Protein AF-0000000066310818 (afdb_homodimer)

Sequence (750 aa):
MRWYSYVIPAVILSIIAISGVWWNATLGTRLDQKVQLFLNEHSSILNAVYETTTIVYTEPLHTSVSETITSTSFVTETTTVTPTVTATAQELSTLNPHPENSKIVLLMGSNAQNDPSSPLNPYIRTIIKNRRDYAERHGFKFEFLDLDEYKPSIGDKPAPWAKIPMIKNVIRKYPDAEWVWWLDHDALIMNRDLNLVDHILKHEKLNSLLLRDTEYFSGFGIDSEGFRTPKNQDPDDIHFIIAQDFNGINAGSFLIRNSEVGTWMLDFWNEPLYKEHNGVFVEQQALSHMIYSHPIVHKHVGLVTLRSINAYDSSDPAWGYEDGDLCVHFAGCFVFQTCAQNFEKYGKIITEKQGHDWFDPSEKEYIEQRLFPQPMRWYSYVIPAVILSIIAISGVWWNATLGTRLDQKVQLFLNEHSSILNAVYETTTIVYTEPLHTSVSETITSTSFVTETTTVTPTVTATAQELSTLNPHPENSKIVLLMGSNAQNDPSSPLNPYIRTIIKNRRDYAERHGFKFEFLDLDEYKPSIGDKPAPWAKIPMIKNVIRKYPDAEWVWWLDHDALIMNRDLNLVDHILKHEKLNSLLLRDTEYFSGFGIDSEGFRTPKNQDPDDIHFIIAQDFNGINAGSFLIRNSEVGTWMLDFWNEPLYKEHNGVFVEQQALSHMIYSHPIVHKHVGLVTLRSINAYDSSDPAWGYEDGDLCVHFAGCFVFQTCAQNFEKYGKIITEKQGHDWFDPSEKEYIEQRLFPQP

Nearest PDB structures (foldseek):
  2p6w-assembly1_A  TM=7.470E-01  e=5.408E-10  Paramecium bursaria Chlorella virus 1
  2p72-assembly2_B  TM=7.379E-01  e=2.857E-09  Paramecium bursaria Chlorella virus 1
  2p72-assembly1_A  TM=7.366E-01  e=1.122E-08  Paramecium bursaria Chlorella virus 1
  4fxo-assembly1_C  TM=6.148E-01  e=9.629E+00  Homo sapiens
  2p6w-assembly1_A  TM=7.451E-01  e=4.055E-10  Paramecium bursaria Chlorella virus 1

pLDDT: mean 77.38, std 30.58, range [16.77, 98.94]

Secondary structure (DSSP, 8-state):
-GGGGGGHHHHHHHHHHHHHHHHHHSHHHHHHHHHHHHHHHSTTS---------------------------------------------------S-GGGGGEEEEEEE-GGG-TTSTTGGGHHHHHHHHHHHHHHHT-EEEEEEGGGGHHHHTTS-GGGGHHHHHHHHHHH-TT-SEEEEE-SSEEE--TTS-HIIIIISHHHHHHH---S-BPPPBTTB--TT-B--S---GGG--EEEEEETTEEEEEEEEEESSHHHHHHHHHHT-HHHHHT--TTHHHHHHHHHHHH-HHHHHHEEEE-HHHH-EES-S-TTTB--TT-SEEE-TTHHHHT-HHHHHHHHHHHHHHHH-STTS-TTTHHHHHHHHS---/---TTSSHHHHHHHHHHHHHHHHHHTHHHHHHHHHHHHHHHGGGGG--------------------------------------------------S-GGGGGEEEEEEE-GGG-TTSTTGGGHHHHHHHHHHHHHHHT-EEEEEEGGGGHHHHTTS-GGGGHHHHHHHHHHH-TT--EEEEE-SSEEE--TTS-HIIIIISHHHHHHH---S-BPPPBTTB--TT-B--S---GGG--EEEEEETTEEEEEEEEEESSHHHHHHHHHHT-HHHHHT--TTHHHHHHHHHHHH-HHHHHHEEEE-HHHH-EES-S-TTTB--TT-SEEE-TTHHHHT-HHHHHHHHHHHHHHHH-STTS-HHHHHHHHHHHS---

Organism: Schizosaccharomyces pombe (strain 972 / ATCC 24843) (NCBI:txid284812)

Foldseek 3Di:
DVVPPVVPVVVVVVVVVVVVVVVVQCPVVVVVVVVVVVCVVVVPDDPDDDDDDPPPPPDDDDDDDDDDPPPPPPPDCPPPPPVPPPPPPVPPVVPLVCVVQQLEEEEEEDQLCVPVVDPCNLPQVLLLLLVVLLCVVNVYHYDYDYLVVCCVVQPPFDSVLSVLVRVVVVCVVRVSHFKYKYAYSLKGFQQSPDHLCVLDLDQVNVVVFFDAQAFFAAAPPDDRVPPGAHNDARSVLAFKEFEADNRGTDPNIIMGTSDPLSVVLSVCLNPVVLRVVADPRRSVVSSVCCLRVPVSSRRRYTYGQCQSTEAECDPDPSRHHDPPGGMYGDPCCVVVVCSNVVCLVSVLVRCVVPNQVSGDPVSSVVSCCSNDPDD/DDDPPPPVVVVVVVVVVPVVVVVVPCVVVVVVVVVVVVCVVCVVVPPPPPPPPPPVPPDPPPDDDDDDDDDPPPPDPPVPPPVPPPPPPPPPPVPLVPVVQQLEEEEEEDQLCVPPPDPCNLPQVLLLLLVVLLCVVNVYHYDYDYLVVCCVVQPPFDSVLSVLVRVVVVCVVRVSHFKYKYAYSLKGFQQSPDHLCVLDLDQVNVVVFFDAQAFFAAAPPDDRVPPGAHNDARSVLAFKEWEADNRGTDPNIIMGTSDPLSVVLSVCLNPPVLRVPADPRRSVVSSVCCLRVPVSSRRRYTYGQCQSTEAECDPDPSRHHDPPGGMYGDPCCVVVVCSNVVCLVSVLVSCVVPNQPSGDPVSSVVSCCSNDPDD

Solvent-accessible surface area (backbone atoms only — not comparable to full-atom values): 43150 Å² total; per-residue (Å²): 128,80,80,63,68,74,58,58,67,61,57,55,60,55,54,57,61,56,57,61,57,55,62,70,62,53,54,62,59,60,57,49,54,58,49,50,62,54,51,71,71,67,66,81,76,79,78,79,85,83,83,82,81,83,80,82,80,82,80,83,78,86,77,92,75,77,86,76,80,78,77,72,80,83,71,85,71,83,69,78,74,61,82,63,78,68,71,71,67,73,71,72,71,71,73,59,89,39,66,78,30,54,23,32,34,42,35,34,59,45,48,36,82,78,29,85,82,39,69,46,28,81,45,38,62,25,46,51,39,44,48,43,52,40,19,58,74,55,39,31,38,64,46,82,43,59,43,73,80,37,41,80,77,47,56,92,52,67,71,71,50,42,52,54,63,50,51,53,49,48,44,67,74,39,73,77,30,46,34,37,37,40,41,43,69,60,38,45,75,58,30,72,82,63,50,63,54,74,66,46,66,37,59,70,43,29,54,70,46,47,50,52,62,35,71,50,45,44,24,87,92,45,86,30,83,88,39,54,38,58,76,74,74,56,53,90,57,46,33,32,38,34,22,48,51,86,56,9,66,41,79,53,25,35,36,38,29,65,43,74,69,28,48,54,51,53,48,58,68,62,35,66,68,47,66,72,62,54,55,92,53,41,53,41,46,41,48,52,48,45,39,74,68,21,67,76,50,38,64,22,48,37,40,35,57,22,35,71,60,44,2,25,91,46,90,48,77,74,38,16,59,51,93,78,34,41,24,37,29,48,80,59,18,82,80,67,70,36,44,50,60,50,48,40,56,52,49,40,53,40,31,75,73,72,43,76,79,58,48,29,81,93,36,33,68,64,49,47,46,69,54,52,64,78,132,140,99,66,81,83,74,52,60,70,57,58,64,57,55,61,61,59,58,65,57,58,62,61,66,66,57,49,61,60,54,53,48,48,54,50,45,50,50,48,61,68,54,47,73,70,63,69,67,78,76,74,74,76,71,77,71,75,72,70,76,76,79,79,76,83,77,74,84,76,70,84,72,77,77,73,81,72,76,72,75,75,68,79,75,76,74,75,72,71,71,71,72,71,73,72,59,90,41,65,77,30,54,23,31,33,43,36,35,58,45,49,36,84,79,29,85,82,38,70,46,28,80,46,37,62,25,46,51,39,44,48,43,52,40,19,57,73,55,38,32,38,64,46,83,42,57,43,73,79,38,40,82,80,45,57,91,52,66,70,71,51,42,53,54,62,50,50,53,50,48,43,68,75,38,72,75,30,45,35,38,36,42,41,45,69,57,38,44,73,57,31,71,82,63,49,62,52,76,68,44,66,37,58,71,44,27,53,71,48,47,50,51,61,34,72,50,45,43,24,89,93,46,88,30,85,87,39,53,38,57,78,73,74,57,52,89,56,45,33,31,39,34,23,48,53,86,57,9,69,41,78,52,26,34,36,40,29,64,42,73,68,29,50,54,51,54,46,57,68,60,35,68,68,46,66,72,60,53,54,92,54,41,53,43,47,38,47,50,49,44,39,74,69,22,69,76,50,37,63,24,48,35,40,33,56,21,36,72,59,46,2,26,90,46,90,47,78,74,38,17,60,51,94,78,34,42,25,37,30,48,80,59,18,81,81,69,69,35,45,50,60,50,47,41,56,53,49,39,54,41,32,75,73,72,43,76,79,56,47,27,82,93,35,33,68,65,49,48,47,68,56,54,65,77,132

InterPro domains:
  IPR008630 Glycosyltransferase 34 [PF05637] (101-340)
  IPR008630 Glycosyltransferase 34 [PTHR31306] (2-365)
  IPR029044 Nucleotide-diphospho-sugar transferases [G3DSA:3.90.550.10] (101-220)
  IPR029044 Nucleotide-diphospho-sugar transferases [SSF53448] (119-301)

Radius of gyration: 34.58 Å; Cα contacts (8 Å, |Δi|>4): 995; chains: 2; bounding box: 118×103×95 Å

Structure (mmCIF, N/CA/C/O backbone):
data_AF-0000000066310818-model_v1
#
loop_
_entity.id
_entity.type
_entity.pdbx_description
1 polymer 'Uncharacterized alpha-1,2-galactosyltransferase C1289.13c'
#
loop_
_atom_site.group_PDB
_atom_site.id
_atom_site.type_symbol
_atom_site.label_atom_id
_atom_site.label_alt_id
_atom_site.label_comp_id
_atom_site.label_asym_id
_atom_site.label_entity_id
_atom_site.label_seq_id
_atom_site.pdbx_PDB_ins_code
_atom_site.Cartn_x
_atom_site.Cartn_y
_atom_site.Cartn_z
_atom_site.occupancy
_atom_site.B_iso_or_equiv
_atom_site.auth_seq_id
_atom_site.auth_comp_id
_atom_site.auth_asym_id
_atom_site.auth_atom_id
_atom_site.pdbx_PDB_model_num
ATOM 1 N N . MET A 1 1 ? 29.875 -43.625 26.609 1 20.44 1 MET A N 1
ATOM 2 C CA . MET A 1 1 ? 28.516 -44 26.984 1 20.44 1 MET A CA 1
ATOM 3 C C . MET A 1 1 ? 27.797 -42.844 27.672 1 20.44 1 MET A C 1
ATOM 5 O O . MET A 1 1 ? 26.656 -42.969 28.094 1 20.44 1 MET A O 1
ATOM 9 N N . ARG A 1 2 ? 28.656 -42.031 28.328 1 23.94 2 ARG A N 1
ATOM 10 C CA . ARG A 1 2 ? 28.281 -41.062 29.344 1 23.94 2 ARG A CA 1
ATOM 11 C C . ARG A 1 2 ? 27.438 -39.938 28.75 1 23.94 2 ARG A C 1
ATOM 13 O O . ARG A 1 2 ? 27.188 -38.938 29.406 1 23.94 2 ARG A O 1
ATOM 20 N N . TRP A 1 3 ? 27.344 -39.938 27.344 1 24.09 3 TRP A N 1
ATOM 21 C CA . TRP A 1 3 ? 26.781 -38.844 26.562 1 24.09 3 TRP A CA 1
ATOM 22 C C . TRP A 1 3 ? 25.281 -38.719 26.797 1 24.09 3 TRP A C 1
ATOM 24 O O . TRP A 1 3 ? 24.609 -37.938 26.109 1 24.09 3 TRP A O 1
ATOM 34 N N . TYR A 1 4 ? 24.656 -39.719 27.578 1 27.97 4 TYR A N 1
ATOM 35 C CA . TYR A 1 4 ? 23.219 -39.938 27.641 1 27.97 4 TYR A CA 1
ATOM 36 C C . TYR A 1 4 ? 22.531 -38.812 28.422 1 27.97 4 TYR A C 1
ATOM 38 O O . TYR A 1 4 ? 21.312 -38.656 28.344 1 27.97 4 TYR A O 1
ATOM 46 N N . SER A 1 5 ? 23.234 -38.312 29.484 1 27.72 5 SER A N 1
ATOM 47 C CA . SER A 1 5 ? 22.484 -37.656 30.547 1 27.72 5 SER A CA 1
ATOM 48 C C . SER A 1 5 ? 21.906 -36.344 30.078 1 27.72 5 SER A C 1
ATOM 50 O O . SER A 1 5 ? 21.047 -35.75 30.75 1 27.72 5 SER A O 1
ATOM 52 N N . TYR A 1 6 ? 22.75 -35.562 29.266 1 29.84 6 TYR A N 1
ATOM 53 C CA . TYR A 1 6 ? 22.391 -34.156 29.125 1 29.84 6 TYR A CA 1
ATOM 54 C C . TYR A 1 6 ? 21.188 -34 28.188 1 29.84 6 TYR A C 1
ATOM 56 O O . TYR A 1 6 ? 20.844 -32.875 27.812 1 29.84 6 TYR A O 1
ATOM 64 N N . VAL A 1 7 ? 20.703 -35.188 27.531 1 28.72 7 VAL A N 1
ATOM 65 C CA . VAL A 1 7 ? 19.703 -35.094 26.469 1 28.72 7 VAL A CA 1
ATOM 66 C C . VAL A 1 7 ? 18.344 -34.781 27.094 1 28.72 7 VAL A C 1
ATOM 68 O O . VAL A 1 7 ? 17.438 -34.312 26.406 1 28.72 7 VAL A O 1
ATOM 71 N N . ILE A 1 8 ? 18.172 -35.156 28.391 1 28.53 8 ILE A N 1
ATOM 72 C CA . ILE A 1 8 ? 16.812 -35.188 28.906 1 28.53 8 ILE A CA 1
ATOM 73 C C . ILE A 1 8 ? 16.281 -33.75 29.078 1 28.53 8 ILE A C 1
ATOM 75 O O . ILE A 1 8 ? 15.164 -33.438 28.672 1 28.53 8 ILE A O 1
ATOM 79 N N . PRO A 1 9 ? 17.141 -32.875 29.719 1 30.03 9 PRO A N 1
ATOM 80 C CA . PRO A 1 9 ? 16.484 -31.625 30.078 1 30.03 9 PRO A CA 1
ATOM 81 C C . PRO A 1 9 ? 16.094 -30.797 28.859 1 30.03 9 PRO A C 1
ATOM 83 O O . PRO A 1 9 ? 15.164 -29.984 28.938 1 30.03 9 PRO A O 1
ATOM 86 N N . ALA A 1 10 ? 16.781 -31.062 27.688 1 29.62 10 ALA A N 1
ATOM 87 C CA . ALA A 1 10 ? 16.469 -30.203 26.547 1 29.62 10 ALA A CA 1
ATOM 88 C C . ALA A 1 10 ? 15.078 -30.484 26.016 1 29.62 10 ALA A C 1
ATOM 90 O O . ALA A 1 10 ? 14.469 -29.641 25.359 1 29.62 10 ALA A O 1
ATOM 91 N N . VAL A 1 11 ? 14.594 -31.75 26.109 1 29.22 11 VAL A N 1
ATOM 92 C CA . VAL A 1 11 ? 13.297 -32.094 25.547 1 29.22 11 VAL A CA 1
ATOM 93 C C . VAL A 1 11 ? 12.188 -31.391 26.328 1 29.22 11 VAL A C 1
ATOM 95 O O . VAL A 1 11 ? 11.219 -30.906 25.734 1 29.22 11 VAL A O 1
ATOM 98 N N . ILE A 1 12 ? 12.398 -31.281 27.641 1 29.08 12 ILE A N 1
ATOM 99 C CA . ILE A 1 12 ? 11.273 -30.766 28.422 1 29.08 12 ILE A CA 1
ATOM 100 C C . ILE A 1 12 ? 11.062 -29.297 28.094 1 29.08 12 ILE A C 1
ATOM 102 O O . ILE A 1 12 ? 9.922 -28.844 27.938 1 29.08 12 ILE A O 1
ATOM 106 N N . LEU A 1 13 ? 12.203 -28.609 27.844 1 28.14 13 LEU A N 1
ATOM 107 C CA . LEU A 1 13 ? 11.977 -27.172 27.641 1 28.14 13 LEU A CA 1
ATOM 108 C C . LEU A 1 13 ? 11.227 -26.938 26.328 1 28.14 13 LEU A C 1
ATOM 110 O O . LEU A 1 13 ? 10.523 -25.922 26.203 1 28.14 13 LEU A O 1
ATOM 114 N N . SER A 1 14 ? 11.359 -27.891 25.344 1 27.45 14 SER A N 1
ATOM 115 C CA . SER A 1 14 ? 10.641 -27.688 24.094 1 27.45 14 SER A CA 1
ATOM 116 C C . SER A 1 14 ? 9.133 -27.828 24.297 1 27.45 14 SER A C 1
ATOM 118 O O . SER A 1 14 ? 8.336 -27.266 23.547 1 27.45 14 SER A O 1
ATOM 120 N N . ILE A 1 15 ? 8.711 -28.703 25.156 1 29.97 15 ILE A N 1
ATOM 121 C CA . ILE A 1 15 ? 7.277 -28.953 25.266 1 29.97 15 ILE A CA 1
ATOM 122 C C . ILE A 1 15 ? 6.59 -27.734 25.875 1 29.97 15 ILE A C 1
ATOM 124 O O . ILE A 1 15 ? 5.5 -27.344 25.453 1 29.97 15 ILE A O 1
ATOM 128 N N . ILE A 1 16 ? 7.238 -27.094 26.859 1 29.39 16 ILE A N 1
ATOM 129 C CA . ILE A 1 16 ? 6.547 -26.016 27.547 1 29.39 16 ILE A CA 1
ATOM 130 C C . ILE A 1 16 ? 6.34 -24.844 26.594 1 29.39 16 ILE A C 1
ATOM 132 O O . ILE A 1 16 ? 5.289 -24.188 26.609 1 29.39 16 ILE A O 1
ATOM 136 N N . ALA A 1 17 ? 7.332 -24.594 25.703 1 29.12 17 ALA A N 1
ATOM 137 C CA . ALA A 1 17 ? 7.156 -23.453 24.812 1 29.12 17 ALA A CA 1
ATOM 138 C C . ALA A 1 17 ? 6 -23.672 23.844 1 29.12 17 ALA A C 1
ATOM 140 O O . ALA A 1 17 ? 5.336 -22.719 23.438 1 29.12 17 ALA A O 1
ATOM 141 N N . ILE A 1 18 ? 5.668 -24.891 23.453 1 29.39 18 ILE A N 1
ATOM 142 C CA . ILE A 1 18 ? 4.578 -25.141 22.516 1 29.39 18 ILE A CA 1
ATOM 143 C C . ILE A 1 18 ? 3.24 -24.891 23.203 1 29.39 18 ILE A C 1
ATOM 145 O O . ILE A 1 18 ? 2.318 -24.328 22.594 1 29.39 18 ILE A O 1
ATOM 149 N N . SER A 1 19 ? 3.098 -25.25 24.453 1 30 19 SER A N 1
ATOM 150 C CA . SER A 1 19 ? 1.78 -25.156 25.062 1 30 19 SER A CA 1
ATOM 151 C C . SER A 1 19 ? 1.369 -23.703 25.266 1 30 19 SER A C 1
ATOM 153 O O . SER A 1 19 ? 0.181 -23.375 25.234 1 30 19 SER A O 1
ATOM 155 N N . GLY A 1 20 ? 2.33 -22.875 25.656 1 29.12 20 GLY A N 1
ATOM 156 C CA . GLY A 1 20 ? 1.979 -21.484 25.938 1 29.12 20 GLY A CA 1
ATOM 157 C C . GLY A 1 20 ? 1.448 -20.75 24.719 1 29.12 20 GLY A C 1
ATOM 158 O O . GLY A 1 20 ? 0.577 -19.891 24.844 1 29.12 20 GLY A O 1
ATOM 159 N N . VAL A 1 21 ? 1.981 -21.031 23.547 1 28.72 21 VAL A N 1
ATOM 160 C CA . VAL A 1 21 ? 1.556 -20.312 22.359 1 28.72 21 VAL A CA 1
ATOM 161 C C . VAL A 1 21 ? 0.145 -20.75 21.969 1 28.72 21 VAL A C 1
ATOM 163 O O . VAL A 1 21 ? -0.624 -19.969 21.406 1 28.72 21 VAL A O 1
ATOM 166 N N . TRP A 1 22 ? -0.337 -21.922 22.297 1 29.61 22 TRP A N 1
ATOM 167 C CA . TRP A 1 22 ? -1.68 -22.359 21.922 1 29.61 22 TRP A CA 1
ATOM 168 C C . TRP A 1 22 ? -2.738 -21.531 22.656 1 29.61 22 TRP A C 1
ATOM 170 O O . TRP A 1 22 ? -3.785 -21.219 22.094 1 29.61 22 TRP A O 1
ATOM 180 N N . TRP A 1 23 ? -2.541 -21.25 23.922 1 30.17 23 TRP A N 1
ATOM 181 C CA . TRP A 1 23 ? -3.605 -20.641 24.703 1 30.17 23 TRP A CA 1
ATOM 182 C C . TRP A 1 23 ? -3.902 -19.234 24.219 1 30.17 23 TRP A C 1
ATOM 184 O O . TRP A 1 23 ? -5.066 -18.828 24.141 1 30.17 23 TRP A O 1
ATOM 194 N N . ASN A 1 24 ? -2.887 -18.406 23.922 1 30.84 24 ASN A N 1
ATOM 195 C CA . ASN A 1 24 ? -3.135 -17.016 23.547 1 30.84 24 ASN A CA 1
ATOM 196 C C . ASN A 1 24 ? -3.748 -16.922 22.156 1 30.84 24 ASN A C 1
ATOM 198 O O . ASN A 1 24 ? -4.273 -15.867 21.781 1 30.84 24 ASN A O 1
ATOM 202 N N . ALA A 1 25 ? -3.697 -17.953 21.359 1 30.94 25 ALA A N 1
ATOM 203 C CA . ALA A 1 25 ? -4.188 -17.938 19.984 1 30.94 25 ALA A CA 1
ATOM 204 C C . ALA A 1 25 ? -5.715 -17.953 19.953 1 30.94 25 ALA A C 1
ATOM 206 O O . ALA A 1 25 ? -6.32 -17.406 19.016 1 30.94 25 ALA A O 1
ATOM 207 N N . THR A 1 26 ? -6.355 -18.594 20.922 1 33.41 26 THR A N 1
ATOM 208 C CA . THR A 1 26 ? -7.777 -18.844 20.703 1 33.41 26 THR A CA 1
ATOM 209 C C . THR A 1 26 ? -8.617 -17.719 21.297 1 33.41 26 THR A C 1
ATOM 211 O O . THR A 1 26 ? -9.844 -17.797 21.297 1 33.41 26 THR A O 1
ATOM 214 N N . LEU A 1 27 ? -8.016 -16.781 21.969 1 34.16 27 LEU A N 1
ATOM 215 C CA . LEU A 1 27 ? -8.82 -15.766 22.641 1 34.16 27 LEU A CA 1
ATOM 216 C C . LEU A 1 27 ? -9.594 -14.922 21.625 1 34.16 27 LEU A C 1
ATOM 218 O O . LEU A 1 27 ? -10.766 -14.594 21.844 1 34.16 27 LEU A O 1
ATOM 222 N N . GLY A 1 28 ? -8.984 -14.727 20.516 1 30.83 28 GLY A N 1
ATOM 223 C CA . GLY A 1 28 ? -9.641 -13.867 19.531 1 30.83 28 GLY A CA 1
ATOM 224 C C . GLY A 1 28 ? -10.883 -14.492 18.938 1 30.83 28 GLY A C 1
ATOM 225 O O . GLY A 1 28 ? -11.875 -13.797 18.688 1 30.83 28 GLY A O 1
ATOM 226 N N . THR A 1 29 ? -10.906 -15.758 18.891 1 36.5 29 THR A N 1
ATOM 227 C CA . THR A 1 29 ? -12.055 -16.422 18.297 1 36.5 29 THR A CA 1
ATOM 228 C C . THR A 1 29 ? -13.289 -16.281 19.188 1 36.5 29 THR A C 1
ATOM 230 O O . THR A 1 29 ? -14.406 -16.109 18.688 1 36.5 29 THR A O 1
ATOM 233 N N . ARG A 1 30 ? -13.109 -16.328 20.516 1 36.69 30 ARG A N 1
ATOM 234 C CA . ARG A 1 30 ? -14.242 -16.328 21.422 1 36.69 30 ARG A CA 1
ATOM 235 C C . ARG A 1 30 ? -14.891 -14.945 21.484 1 36.69 30 ARG A C 1
ATOM 237 O O . ARG A 1 30 ? -16.125 -14.828 21.562 1 36.69 30 ARG A O 1
ATOM 244 N N . LEU A 1 31 ? -14.055 -13.938 21.312 1 33.03 31 LEU A N 1
ATOM 245 C CA . LEU A 1 31 ? -14.625 -12.602 21.359 1 33.03 31 LEU A CA 1
ATOM 246 C C . LEU A 1 31 ? -15.391 -12.297 20.062 1 33.03 31 LEU A C 1
ATOM 248 O O . LEU A 1 31 ? -16.469 -11.703 20.109 1 33.03 31 LEU A O 1
ATOM 252 N N . ASP A 1 32 ? -14.969 -12.883 18.984 1 33.69 32 ASP A N 1
ATOM 253 C CA . ASP A 1 32 ? -15.664 -12.688 17.719 1 33.69 32 ASP A CA 1
ATOM 254 C C . ASP A 1 32 ? -17.031 -13.367 17.734 1 33.69 32 ASP A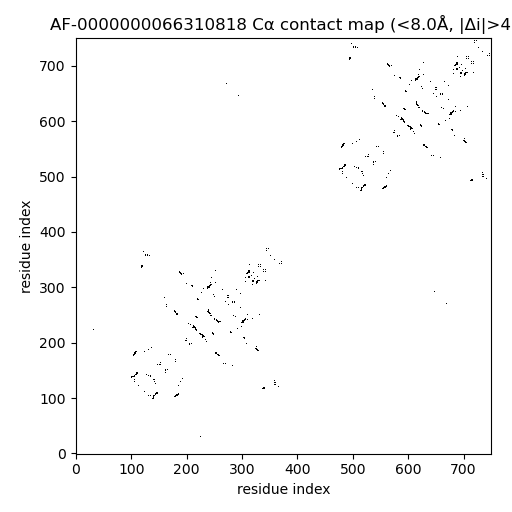 C 1
ATOM 256 O O . ASP A 1 32 ? -18.016 -12.805 17.234 1 33.69 32 ASP A O 1
ATOM 260 N N . GLN A 1 33 ? -17.172 -14.414 18.422 1 37.69 33 GLN A N 1
ATOM 261 C CA . GLN A 1 33 ? -18.469 -15.062 18.453 1 37.69 33 GLN A CA 1
ATOM 262 C C . GLN A 1 33 ? -19.5 -14.195 19.172 1 37.69 33 GLN A C 1
ATOM 264 O O . GLN A 1 33 ? -20.641 -14.102 18.734 1 37.69 33 GLN A O 1
ATOM 269 N N . LYS A 1 34 ? -19.125 -13.406 20.141 1 38.31 34 LYS A N 1
ATOM 270 C CA . LYS A 1 34 ? -20.078 -12.586 20.875 1 38.31 34 LYS A CA 1
ATOM 271 C C . LYS A 1 34 ? -20.5 -11.367 20.062 1 38.31 34 LYS A C 1
ATOM 273 O O . LYS A 1 34 ? -21.672 -11 20.047 1 38.31 34 LYS A O 1
ATOM 278 N N . VAL A 1 35 ? -19.594 -10.867 19.234 1 35.28 35 VAL A N 1
ATOM 279 C CA . VAL A 1 35 ? -19.922 -9.68 18.453 1 35.28 35 VAL A CA 1
ATOM 280 C C . VAL A 1 35 ? -20.812 -10.07 17.266 1 35.28 35 VAL A C 1
ATOM 282 O O . VAL A 1 35 ? -21.797 -9.391 16.984 1 35.28 35 VAL A O 1
ATOM 285 N N . GLN A 1 36 ? -20.594 -11.211 16.719 1 37.09 36 GLN A N 1
ATOM 286 C CA . GLN A 1 36 ? -21.438 -11.656 15.625 1 37.09 36 GLN A CA 1
ATOM 287 C C . GLN A 1 36 ? -22.875 -11.883 16.109 1 37.09 36 GLN A C 1
ATOM 289 O O . GLN A 1 36 ? -23.828 -11.523 15.406 1 37.09 36 GLN A O 1
ATOM 294 N N . LEU A 1 37 ? -22.984 -12.344 17.25 1 38.06 37 LEU A N 1
ATOM 295 C CA . LEU A 1 37 ? -24.328 -12.539 17.766 1 38.06 37 LEU A CA 1
ATOM 296 C C . LEU A 1 37 ? -25.062 -11.203 17.906 1 38.06 37 LEU A C 1
ATOM 298 O O . LEU A 1 37 ? -26.234 -11.102 17.562 1 38.06 37 LEU A O 1
ATOM 302 N N . PHE A 1 38 ? -24.266 -10.141 18.156 1 33.53 38 PHE A N 1
ATOM 303 C CA . PHE A 1 38 ? -24.844 -8.812 18.312 1 33.53 38 PHE A CA 1
ATOM 304 C C . PHE A 1 38 ? -25.203 -8.219 16.953 1 33.53 38 PHE A C 1
ATOM 306 O O . PHE A 1 38 ? -26.297 -7.699 16.766 1 33.53 38 PHE A O 1
ATOM 313 N N . LEU A 1 39 ? -24.344 -8.312 15.922 1 34.44 39 LEU A N 1
ATOM 314 C CA . LEU A 1 39 ? -24.562 -7.684 14.625 1 34.44 39 LEU A CA 1
ATOM 315 C C . LEU A 1 39 ? -25.656 -8.406 13.852 1 34.44 39 LEU A C 1
ATOM 317 O O . LEU A 1 39 ? -26.438 -7.777 13.125 1 34.44 39 LEU A O 1
ATOM 321 N N . ASN A 1 40 ? -25.75 -9.633 13.891 1 33.81 40 ASN A N 1
ATOM 322 C CA . ASN A 1 40 ? -26.859 -10.336 13.234 1 33.81 40 ASN A CA 1
ATOM 323 C C . ASN A 1 40 ? -28.203 -9.773 13.664 1 33.81 40 ASN A C 1
ATOM 325 O O . ASN A 1 40 ? -29.172 -9.828 12.906 1 33.81 40 ASN A O 1
ATOM 329 N N . GLU A 1 41 ? -28.281 -9.25 14.805 1 33.94 41 GLU A N 1
ATOM 330 C CA . GLU A 1 41 ? -29.578 -8.766 15.25 1 33.94 41 GLU A CA 1
ATOM 331 C C . GLU A 1 41 ? -29.938 -7.434 14.602 1 33.94 41 GLU A C 1
ATOM 333 O O . GLU A 1 41 ? -31.109 -7.113 14.414 1 33.94 41 GLU A O 1
ATOM 338 N N . HIS A 1 42 ? -28.922 -6.43 14.266 1 30.62 42 HIS A N 1
ATOM 339 C CA . HIS A 1 42 ? -29.312 -5.086 13.852 1 30.62 42 HIS A CA 1
ATOM 340 C C . HIS A 1 42 ? -29 -4.859 12.375 1 30.62 42 HIS A C 1
ATOM 342 O O . HIS A 1 42 ? -28.781 -3.725 11.945 1 30.62 42 HIS A O 1
ATOM 348 N N . SER A 1 43 ? -29.016 -5.75 11.406 1 26.61 43 SER A N 1
ATOM 349 C CA . SER A 1 43 ? -28.703 -5.762 9.977 1 26.61 43 SER A CA 1
ATOM 350 C C . SER A 1 43 ? -29.672 -4.887 9.188 1 26.61 43 SER A C 1
ATOM 352 O O . SER A 1 43 ? -29.438 -4.594 8.016 1 26.61 43 SER A O 1
ATOM 354 N N . SER A 1 44 ? -30.781 -4.453 9.531 1 26.94 44 SER A N 1
ATOM 355 C CA . SER A 1 44 ? -31.812 -3.877 8.68 1 26.94 44 SER A CA 1
ATOM 356 C C . SER A 1 44 ? -31.422 -2.49 8.188 1 26.94 44 SER A C 1
ATOM 358 O O . SER A 1 44 ? -31.984 -1.995 7.203 1 26.94 44 SER A O 1
ATOM 360 N N . ILE A 1 45 ? -30.656 -1.57 8.75 1 23.61 45 ILE A N 1
ATOM 361 C CA . ILE A 1 45 ? -30.781 -0.143 8.477 1 23.61 45 ILE A CA 1
ATOM 362 C C . ILE A 1 45 ? -29.891 0.241 7.301 1 23.61 45 ILE A C 1
ATOM 364 O O . ILE A 1 45 ? -30.047 1.315 6.715 1 23.61 45 ILE A O 1
ATOM 368 N N . LEU A 1 46 ? -28.797 -0.385 6.816 1 20.56 46 LEU A N 1
ATOM 369 C CA . LEU A 1 46 ? -27.766 0.323 6.078 1 20.56 46 LEU A CA 1
ATOM 370 C C . LEU A 1 46 ? -28.078 0.353 4.586 1 20.56 46 LEU A C 1
ATOM 372 O O . LEU A 1 46 ? -27.188 0.561 3.76 1 20.56 46 LEU A O 1
ATOM 376 N N . ASN A 1 47 ? -29.188 0.402 3.994 1 20.5 47 ASN A N 1
ATOM 377 C CA . ASN A 1 47 ? -29.422 0.32 2.557 1 20.5 47 ASN A CA 1
ATOM 378 C C . ASN A 1 47 ? -29.219 1.671 1.877 1 20.5 47 ASN A C 1
ATOM 380 O O . ASN A 1 47 ? -30.188 2.361 1.553 1 20.5 47 ASN A O 1
ATOM 384 N N . ALA A 1 48 ? -28.312 2.66 2.15 1 19.94 48 ALA A N 1
ATOM 385 C CA . ALA A 1 48 ? -28.406 3.924 1.427 1 19.94 48 ALA A CA 1
ATOM 386 C C . ALA A 1 48 ? -27.891 3.781 0.002 1 19.94 48 ALA A C 1
ATOM 388 O O . ALA A 1 48 ? -26.797 3.238 -0.211 1 19.94 48 ALA A O 1
ATOM 389 N N . VAL A 1 49 ? -28.641 3.879 -1.159 1 20.22 49 VAL A N 1
ATOM 390 C CA . VAL A 1 49 ? -28.578 3.727 -2.609 1 20.22 49 VAL A CA 1
ATOM 391 C C . VAL A 1 49 ? -27.812 4.902 -3.221 1 20.22 49 VAL A C 1
ATOM 393 O O . VAL A 1 49 ? -28.234 6.055 -3.088 1 20.22 49 VAL A O 1
ATOM 396 N N . TYR A 1 50 ? -26.453 4.996 -3.238 1 18.7 50 TYR A N 1
ATOM 397 C CA . TYR A 1 50 ? -25.703 6.086 -3.846 1 18.7 50 TYR A CA 1
ATOM 398 C C . TYR A 1 50 ? -25.828 6.059 -5.363 1 18.7 50 TYR A C 1
ATOM 400 O O . TYR A 1 50 ? -25.703 4.996 -5.98 1 18.7 50 TYR A O 1
ATOM 408 N N . GLU A 1 51 ? -26.547 7.027 -6.07 1 20.44 51 GLU A N 1
ATOM 409 C CA . GLU A 1 51 ? -26.828 7.305 -7.477 1 20.44 51 GLU A CA 1
ATOM 410 C C . GLU A 1 51 ? -25.609 7.887 -8.18 1 20.44 51 GLU A C 1
ATOM 412 O O . GLU A 1 51 ? -25.094 8.93 -7.77 1 20.44 51 GLU A O 1
ATOM 417 N N . THR A 1 52 ? -24.641 7.137 -8.656 1 20.23 52 THR A N 1
ATOM 418 C CA . THR A 1 52 ? -23.406 7.508 -9.352 1 20.23 52 THR A CA 1
ATOM 419 C C . THR A 1 52 ? -23.719 8.078 -10.734 1 20.23 52 THR A C 1
ATOM 421 O O . THR A 1 52 ? -24.344 7.41 -11.562 1 20.23 52 THR A O 1
ATOM 424 N N . THR A 1 53 ? -23.766 9.43 -10.938 1 20.06 53 THR A N 1
ATOM 425 C CA . THR A 1 53 ? -23.984 10.156 -12.188 1 20.06 53 THR A CA 1
ATOM 426 C C . THR A 1 53 ? -22.734 10.156 -13.047 1 20.06 53 THR A C 1
ATOM 428 O O . THR A 1 53 ? -21.656 10.555 -12.586 1 20.06 53 THR A O 1
ATOM 431 N N . THR A 1 54 ? -22.578 9.359 -14.07 1 20.56 54 THR A N 1
ATOM 432 C CA . THR A 1 54 ? -21.547 9.094 -15.086 1 20.56 54 THR A CA 1
ATOM 433 C C . THR A 1 54 ? -21.359 10.305 -15.992 1 20.56 54 THR A C 1
ATOM 435 O O . THR A 1 54 ? -22.281 10.695 -16.719 1 20.56 54 THR A O 1
ATOM 438 N N . ILE A 1 55 ? -20.594 11.367 -15.562 1 19.56 55 ILE A N 1
ATOM 439 C CA . ILE A 1 55 ? -20.438 12.484 -16.484 1 19.56 55 ILE A CA 1
ATOM 440 C C . ILE A 1 55 ? -19.359 12.141 -17.516 1 19.56 55 ILE A C 1
ATOM 442 O O . ILE A 1 55 ? -18.234 11.805 -17.156 1 19.56 55 ILE A O 1
ATOM 446 N N . VAL A 1 56 ? -19.625 11.773 -18.766 1 20.02 56 VAL A N 1
ATOM 447 C CA . VAL A 1 56 ? -18.891 11.352 -19.953 1 20.02 56 VAL A CA 1
ATOM 448 C C . VAL A 1 56 ? -18.219 12.555 -20.594 1 20.02 56 VAL A C 1
ATOM 450 O O . VAL A 1 56 ? -18.875 13.492 -21.047 1 20.02 56 VAL A O 1
ATOM 453 N N . TYR A 1 57 ? -17.109 13.141 -20.031 1 18.7 57 TYR A N 1
ATOM 454 C CA . TYR A 1 57 ? -16.516 14.289 -20.703 1 18.7 57 TYR A CA 1
ATOM 455 C C . TYR A 1 57 ? -15.758 13.852 -21.953 1 18.7 57 TYR A C 1
ATOM 457 O O . TYR A 1 57 ? -14.992 12.891 -21.922 1 18.7 57 TYR A O 1
ATOM 465 N N . THR A 1 58 ? -16.141 14.172 -23.172 1 19.41 58 THR A N 1
ATOM 466 C CA . THR A 1 58 ? -15.75 13.891 -24.531 1 19.41 58 THR A CA 1
ATOM 467 C C . THR A 1 58 ? -14.539 14.727 -24.938 1 19.41 58 THR A C 1
ATOM 469 O O . THR A 1 58 ? -14.641 15.945 -25.078 1 19.41 58 THR A O 1
ATOM 472 N N . GLU A 1 59 ? -13.391 14.672 -24.25 1 19.69 59 GLU A N 1
ATOM 473 C CA . GLU A 1 59 ? -12.359 15.602 -24.688 1 19.69 59 GLU A CA 1
ATOM 474 C C . GLU A 1 59 ? -11.875 15.273 -26.094 1 19.69 59 GLU A C 1
ATOM 476 O O . GLU A 1 59 ? -11.727 14.109 -26.453 1 19.69 59 GLU A O 1
ATOM 481 N N . PRO A 1 60 ? -11.711 16.312 -27 1 19.3 60 PRO A N 1
ATOM 482 C CA . PRO A 1 60 ? -11.398 16.312 -28.438 1 19.3 60 PRO A CA 1
ATOM 483 C C . PRO A 1 60 ? -9.938 15.977 -28.719 1 19.3 60 PRO A C 1
ATOM 485 O O . PRO A 1 60 ? -9.078 16.156 -27.859 1 19.3 60 PRO A O 1
ATOM 488 N N . LEU A 1 61 ? -9.555 15.336 -29.875 1 18.27 61 LEU A N 1
ATOM 489 C CA . LEU A 1 61 ? -8.531 14.539 -30.547 1 18.27 61 LEU A CA 1
ATOM 490 C C . LEU A 1 61 ? -7.375 15.422 -31.016 1 18.27 61 LEU A C 1
ATOM 492 O O . LEU A 1 61 ? -6.422 14.93 -31.625 1 18.27 61 LEU A O 1
ATOM 496 N N . HIS A 1 62 ? -6.891 16.453 -30.25 1 18.84 62 HIS A N 1
ATOM 497 C CA . HIS A 1 62 ? -6.07 17.281 -31.125 1 18.84 62 HIS A CA 1
ATOM 498 C C . HIS A 1 62 ? -4.809 16.547 -31.562 1 18.84 62 HIS A C 1
ATOM 500 O O . HIS A 1 62 ? -4.266 15.734 -30.797 1 18.84 62 HIS A O 1
ATOM 506 N N . THR A 1 63 ? -4.293 16.719 -32.906 1 17.27 63 THR A N 1
ATOM 507 C CA . THR A 1 63 ? -3.592 16.078 -34 1 17.27 63 THR A CA 1
ATOM 508 C C . THR A 1 63 ? -2.08 16.188 -33.812 1 17.27 63 THR A C 1
ATOM 510 O O . THR A 1 63 ? -1.353 15.219 -34 1 17.27 63 THR A O 1
ATOM 513 N N . SER A 1 64 ? -1.349 17.359 -33.469 1 18.38 64 SER A N 1
ATOM 514 C CA . SER A 1 64 ? -0.412 17.781 -34.5 1 18.38 64 SER A CA 1
ATOM 515 C C . SER A 1 64 ? 0.969 17.172 -34.281 1 18.38 64 SER A C 1
ATOM 517 O O . SER A 1 64 ? 1.554 17.328 -33.219 1 18.38 64 SER A O 1
ATOM 519 N N . VAL A 1 65 ? 1.453 16.109 -35.031 1 18.56 65 VAL A N 1
ATOM 520 C CA . VAL A 1 65 ? 2.529 15.133 -34.938 1 18.56 65 VAL A CA 1
ATOM 521 C C . VAL A 1 65 ? 3.869 15.805 -35.219 1 18.56 65 VAL A C 1
ATOM 523 O O . VAL A 1 65 ? 4.867 15.523 -34.531 1 18.56 65 VAL A O 1
ATOM 526 N N . SER A 1 66 ? 4.152 16.875 -35.969 1 17.19 66 SER A N 1
ATOM 527 C CA . SER A 1 66 ? 4.977 16.438 -37.094 1 17.19 66 SER A CA 1
ATOM 528 C C . SER A 1 66 ? 6.457 16.422 -36.719 1 17.19 66 SER A C 1
ATOM 530 O O . SER A 1 66 ? 7.227 15.609 -37.25 1 17.19 66 SER A O 1
ATOM 532 N N . GLU A 1 67 ? 7.082 17.328 -35.812 1 19.83 67 GLU A N 1
ATOM 533 C CA . GLU A 1 67 ? 8.273 17.938 -36.375 1 19.83 67 GLU A CA 1
ATOM 534 C C . GLU A 1 67 ? 9.484 17 -36.25 1 19.83 67 GLU A C 1
ATOM 536 O O . GLU A 1 67 ? 9.664 16.359 -35.219 1 19.83 67 GLU A O 1
ATOM 541 N N . THR A 1 68 ? 10.133 16.531 -37.375 1 19.61 68 THR A N 1
ATOM 542 C CA . THR A 1 68 ? 11.141 15.648 -37.938 1 19.61 68 THR A CA 1
ATOM 543 C C . THR A 1 68 ? 12.539 16.047 -37.469 1 19.61 68 THR A C 1
ATOM 545 O O . THR A 1 68 ? 13.031 17.125 -37.844 1 19.61 68 THR A O 1
ATOM 548 N N . ILE A 1 69 ? 12.805 16.031 -36.188 1 19.28 69 ILE A N 1
ATOM 549 C CA . ILE A 1 69 ? 14.102 16.578 -35.812 1 19.28 69 ILE A CA 1
ATOM 550 C C . ILE A 1 69 ? 15.219 15.727 -36.406 1 19.28 69 ILE A C 1
ATOM 552 O O . ILE A 1 69 ? 15.297 14.523 -36.125 1 19.28 69 ILE A O 1
ATOM 556 N N . THR A 1 70 ? 15.781 16 -37.594 1 18.67 70 THR A N 1
ATOM 557 C CA . THR A 1 70 ? 16.734 15.438 -38.531 1 18.67 70 THR A CA 1
ATOM 558 C C . THR A 1 70 ? 18.141 15.383 -37.938 1 18.67 70 THR A C 1
ATOM 560 O O . THR A 1 70 ? 18.766 16.422 -37.75 1 18.67 70 THR A O 1
ATOM 563 N N . SER A 1 71 ? 18.328 14.711 -36.781 1 18.62 71 SER A N 1
ATOM 564 C CA . SER A 1 71 ? 19.672 14.75 -36.219 1 18.62 71 SER A CA 1
ATOM 565 C C . SER A 1 71 ? 20.672 14.109 -37.188 1 18.62 71 SER A C 1
ATOM 567 O O . SER A 1 71 ? 20.406 13.062 -37.75 1 18.62 71 SER A O 1
ATOM 569 N N . THR A 1 72 ? 21.562 14.805 -37.719 1 19.36 72 THR A N 1
ATOM 570 C CA . THR A 1 72 ? 22.516 14.758 -38.812 1 19.36 72 THR A CA 1
ATOM 571 C C . THR A 1 72 ? 23.719 13.875 -38.438 1 19.36 72 THR A C 1
ATOM 573 O O . THR A 1 72 ? 24.719 13.859 -39.156 1 19.36 72 THR A O 1
ATOM 576 N N . SER A 1 73 ? 23.641 12.914 -37.438 1 20.05 73 SER A N 1
ATOM 577 C CA . SER A 1 73 ? 24.984 12.43 -37.156 1 20.05 73 SER A CA 1
ATOM 578 C C . SER A 1 73 ? 25.578 11.68 -38.344 1 20.05 73 SER A C 1
ATOM 580 O O . SER A 1 73 ? 24.859 11.008 -39.062 1 20.05 73 SER A O 1
ATOM 582 N N . PHE A 1 74 ? 26.797 12 -38.781 1 19.61 74 PHE A N 1
ATOM 583 C CA . PHE A 1 74 ? 27.625 11.758 -39.969 1 19.61 74 PHE A CA 1
ATOM 584 C C . PHE A 1 74 ? 28.188 10.336 -39.938 1 19.61 74 PHE A C 1
ATOM 586 O O . PHE A 1 74 ? 29.078 10.016 -39.156 1 19.61 74 PHE A O 1
ATOM 593 N N . VAL A 1 75 ? 27.438 9.32 -39.75 1 20.06 75 VAL A N 1
ATOM 594 C CA . VAL A 1 75 ? 27.938 7.953 -39.719 1 20.06 75 VAL A CA 1
ATOM 595 C C . VAL A 1 75 ? 28.547 7.598 -41.094 1 20.06 75 VAL A C 1
ATOM 597 O O . VAL A 1 75 ? 27.938 7.836 -42.125 1 20.06 75 VAL A O 1
ATOM 600 N N . THR A 1 76 ? 29.859 7.523 -41.125 1 21.3 76 THR A N 1
ATOM 601 C CA . THR A 1 76 ? 30.641 7.102 -42.312 1 21.3 76 THR A CA 1
ATOM 602 C C . THR A 1 76 ? 30.172 5.734 -42.781 1 21.3 76 THR A C 1
ATOM 604 O O . THR A 1 76 ? 30.109 4.781 -42.031 1 21.3 76 THR A O 1
ATOM 607 N N . GLU A 1 77 ? 29.547 5.664 -44.031 1 21.95 77 GLU A N 1
ATOM 608 C CA . GLU A 1 77 ? 28.719 4.695 -44.75 1 21.95 77 GLU A CA 1
ATOM 609 C C . GLU A 1 77 ? 29.562 3.586 -45.344 1 21.95 77 GLU A C 1
ATOM 611 O O . GLU A 1 77 ? 30.25 3.801 -46.344 1 21.95 77 GLU A O 1
ATOM 616 N N . THR A 1 78 ? 30.688 3.049 -44.781 1 23.52 78 THR A N 1
ATOM 617 C CA . THR A 1 78 ? 31.266 2.135 -45.75 1 23.52 78 THR A CA 1
ATOM 618 C C . THR A 1 78 ? 30.234 1.123 -46.25 1 23.52 78 THR A C 1
ATOM 620 O O . THR A 1 78 ? 29.656 0.394 -45.438 1 23.52 78 THR A O 1
ATOM 623 N N . THR A 1 79 ? 29.781 1.324 -47.531 1 22.61 79 THR A N 1
ATOM 624 C CA . THR A 1 79 ? 28.641 0.752 -48.25 1 22.61 79 THR A CA 1
ATOM 625 C C . THR A 1 79 ? 28.953 -0.668 -48.688 1 22.61 79 THR A C 1
ATOM 627 O O . THR A 1 79 ? 29.703 -0.864 -49.656 1 22.61 79 THR A O 1
ATOM 630 N N . THR A 1 80 ? 29.891 -1.436 -48.188 1 23.83 80 THR A N 1
ATOM 631 C CA . THR A 1 80 ? 30.062 -2.637 -49 1 23.83 80 THR A CA 1
ATOM 632 C C . THR A 1 80 ? 28.719 -3.293 -49.281 1 23.83 80 THR A C 1
ATOM 634 O O . THR A 1 80 ? 27.984 -3.645 -48.344 1 23.83 80 THR A O 1
ATOM 637 N N . VAL A 1 81 ? 28.281 -2.98 -50.5 1 25.16 81 VAL A N 1
ATOM 638 C CA . VAL A 1 81 ? 27.016 -3.393 -51.094 1 25.16 81 VAL A CA 1
ATOM 639 C C . VAL A 1 81 ? 27 -4.91 -51.25 1 25.16 81 VAL A C 1
ATOM 641 O O . VAL A 1 81 ? 27.734 -5.449 -52.094 1 25.16 81 VAL A O 1
ATOM 644 N N . THR A 1 82 ? 27.516 -5.664 -50.344 1 24.67 82 THR A N 1
ATOM 645 C CA . THR A 1 82 ? 27.422 -7.066 -50.719 1 24.67 82 THR A CA 1
ATOM 646 C C . THR A 1 82 ? 26 -7.406 -51.188 1 24.67 82 THR A C 1
ATOM 648 O O . THR A 1 82 ? 25.031 -6.992 -50.531 1 24.67 82 THR A O 1
ATOM 651 N N . PRO A 1 83 ? 25.906 -7.75 -52.5 1 25.91 83 PRO A N 1
ATOM 652 C CA . PRO A 1 83 ? 24.562 -7.98 -53.031 1 25.91 83 PRO A CA 1
ATOM 653 C C . PRO A 1 83 ? 23.734 -8.922 -52.156 1 25.91 83 PRO A C 1
ATOM 655 O O . PRO A 1 83 ? 24.141 -10.07 -51.906 1 25.91 83 PRO A O 1
ATOM 658 N N . THR A 1 84 ? 23.672 -8.469 -50.906 1 24.31 84 THR A N 1
ATOM 659 C CA . THR A 1 84 ? 23.016 -9.414 -50 1 24.31 84 THR A CA 1
ATOM 660 C C . THR A 1 84 ? 21.688 -9.867 -50.594 1 24.31 84 THR A C 1
ATOM 662 O O . THR A 1 84 ? 20.797 -9.039 -50.844 1 24.31 84 THR A O 1
ATOM 665 N N . VAL A 1 85 ? 21.766 -10.898 -51.469 1 26.92 85 VAL A N 1
ATOM 666 C CA . VAL A 1 85 ? 20.531 -11.555 -51.875 1 26.92 85 VAL A CA 1
ATOM 667 C C . VAL A 1 85 ? 19.547 -11.602 -50.719 1 26.92 85 VAL A C 1
ATOM 669 O O . VAL A 1 85 ? 19.828 -12.195 -49.688 1 26.92 85 VAL A O 1
ATOM 672 N N . THR A 1 86 ? 18.984 -10.5 -50.469 1 25.44 86 THR A N 1
ATOM 673 C CA . THR A 1 86 ? 17.938 -10.297 -49.469 1 25.44 86 THR A CA 1
ATOM 674 C C . THR A 1 86 ? 16.859 -11.367 -49.594 1 25.44 86 THR A C 1
ATOM 676 O O . THR A 1 86 ? 16.109 -11.383 -50.594 1 25.44 86 THR A O 1
ATOM 679 N N . ALA A 1 87 ? 17.281 -12.656 -49.562 1 26.53 87 ALA A N 1
ATOM 680 C CA . ALA A 1 87 ? 16.156 -13.578 -49.531 1 26.53 87 ALA A CA 1
ATOM 681 C C . ALA A 1 87 ? 15.023 -13.039 -48.656 1 26.53 87 ALA A C 1
ATOM 683 O O . ALA A 1 87 ? 15.219 -12.773 -47.469 1 26.53 87 ALA A O 1
ATOM 684 N N . THR A 1 88 ? 14.289 -12.141 -49.125 1 25.66 88 THR A N 1
ATOM 685 C CA . THR A 1 88 ? 13.023 -11.695 -48.531 1 25.66 88 THR A CA 1
ATOM 686 C C . THR A 1 88 ? 12.258 -12.867 -47.938 1 25.66 88 THR A C 1
ATOM 688 O O . THR A 1 88 ? 11.711 -13.695 -48.688 1 25.66 88 THR A O 1
ATOM 691 N N . ALA A 1 89 ? 12.875 -13.688 -47.156 1 25.39 89 ALA A N 1
ATOM 692 C CA . ALA A 1 89 ? 11.953 -14.656 -46.594 1 25.39 89 ALA A CA 1
ATOM 693 C C . ALA A 1 89 ? 10.633 -14 -46.219 1 25.39 89 ALA A C 1
ATOM 695 O O . ALA A 1 89 ? 10.617 -12.953 -45.562 1 25.39 89 ALA A O 1
ATOM 696 N N . GLN A 1 90 ? 9.734 -13.984 -47.031 1 25.17 90 GLN A N 1
ATOM 697 C CA . GLN A 1 90 ? 8.359 -13.68 -46.656 1 25.17 90 GLN A CA 1
ATOM 698 C C . GLN A 1 90 ? 8.062 -14.07 -45.219 1 25.17 90 GLN A C 1
ATOM 700 O O . GLN A 1 90 ? 8.156 -15.25 -44.875 1 25.17 90 GLN A O 1
ATOM 705 N N . GLU A 1 91 ? 8.617 -13.398 -44.219 1 29.31 91 GLU A N 1
ATOM 706 C CA . GLU A 1 91 ? 8.141 -13.555 -42.844 1 29.31 91 GLU A CA 1
ATOM 707 C C . GLU A 1 91 ? 6.691 -14.031 -42.812 1 29.31 91 GLU A C 1
ATOM 709 O O . GLU A 1 91 ? 5.793 -13.32 -43.281 1 29.31 91 GLU A O 1
ATOM 714 N N . LEU A 1 92 ? 6.508 -15.219 -43.188 1 28.03 92 LEU A N 1
ATOM 715 C CA . LEU A 1 92 ? 5.172 -15.758 -42.938 1 28.03 92 LEU A CA 1
ATOM 716 C C . LEU A 1 92 ? 4.582 -15.203 -41.656 1 28.03 92 LEU A C 1
ATOM 718 O O . LEU A 1 92 ? 5.113 -15.445 -40.562 1 28.03 92 LEU A O 1
ATOM 722 N N . SER A 1 93 ? 4.277 -13.914 -41.594 1 34 93 SER A N 1
ATOM 723 C CA . SER A 1 93 ? 3.352 -13.391 -40.594 1 34 93 SER A CA 1
ATOM 724 C C . SER A 1 93 ? 2.404 -14.477 -40.094 1 34 93 SER A C 1
ATOM 726 O O . SER A 1 93 ? 1.459 -14.852 -40.781 1 34 93 SER A O 1
ATOM 728 N N . THR A 1 94 ? 2.854 -15.57 -39.719 1 35.72 94 THR A N 1
ATOM 729 C CA . THR A 1 94 ? 1.873 -16.5 -39.188 1 35.72 94 THR A CA 1
ATOM 730 C C . THR A 1 94 ? 0.886 -15.781 -38.281 1 35.72 94 THR A C 1
ATOM 732 O O . THR A 1 94 ? 1.29 -15.094 -37.312 1 35.72 94 THR A O 1
ATOM 735 N N . LEU A 1 95 ? -0.182 -15.211 -38.656 1 40.44 95 LEU A N 1
ATOM 736 C CA . LEU A 1 95 ? -1.354 -14.547 -38.094 1 40.44 95 LEU A CA 1
ATOM 737 C C . LEU A 1 95 ? -1.712 -15.133 -36.719 1 40.44 95 LEU A C 1
ATOM 739 O O . LEU A 1 95 ? -2.094 -16.297 -36.625 1 40.44 95 LEU A O 1
ATOM 743 N N . ASN A 1 96 ? -0.912 -14.773 -35.781 1 46.53 96 ASN A N 1
ATOM 744 C CA . ASN A 1 96 ? -1.463 -15.102 -34.469 1 46.53 96 ASN A CA 1
ATOM 745 C C . ASN A 1 96 ? -2.961 -14.82 -34.406 1 46.53 96 ASN A C 1
ATOM 747 O O . ASN A 1 96 ? -3.391 -13.672 -34.562 1 46.53 96 ASN A O 1
ATOM 751 N N . PRO A 1 97 ? -3.756 -15.703 -34.656 1 51.22 97 PRO A N 1
ATOM 752 C CA . PRO A 1 97 ? -5.207 -15.508 -34.688 1 51.22 97 PRO A CA 1
ATOM 753 C C . PRO A 1 97 ? -5.715 -14.727 -33.469 1 51.22 97 PRO A C 1
ATOM 755 O O . PRO A 1 97 ? -6.84 -14.219 -33.5 1 51.22 97 PRO A O 1
ATOM 758 N N . HIS A 1 98 ? -4.953 -14.625 -32.406 1 64.12 98 HIS A N 1
ATOM 759 C CA . HIS A 1 98 ? -5.434 -13.875 -31.25 1 64.12 98 HIS A CA 1
ATOM 760 C C . HIS A 1 98 ? -4.398 -12.859 -30.781 1 64.12 98 HIS A C 1
ATOM 762 O O . HIS A 1 98 ? -3.816 -13.008 -29.703 1 64.12 98 HIS A O 1
ATOM 768 N N . PRO A 1 99 ? -4.07 -11.883 -31.594 1 66.81 99 PRO A N 1
ATOM 769 C CA . PRO A 1 99 ? -3.049 -10.898 -31.203 1 66.81 99 PRO A CA 1
ATOM 770 C C . PRO A 1 99 ? -3.275 -10.32 -29.812 1 66.81 99 PRO A C 1
ATOM 772 O O . PRO A 1 99 ? -2.314 -9.961 -29.125 1 66.81 99 PRO A O 1
ATOM 775 N N . GLU A 1 100 ? -4.531 -10.305 -29.438 1 70.38 100 GLU A N 1
ATOM 776 C CA . GLU A 1 100 ? -4.848 -9.766 -28.109 1 70.38 100 GLU A CA 1
ATOM 777 C C . GLU A 1 100 ? -4.301 -10.672 -27 1 70.38 100 GLU A C 1
ATOM 779 O O . GLU A 1 100 ? -4.039 -10.203 -25.891 1 70.38 100 GLU A O 1
ATOM 784 N N . ASN A 1 101 ? -4.016 -11.883 -27.422 1 83.75 101 ASN A N 1
ATOM 785 C CA . ASN A 1 101 ? -3.555 -12.859 -26.438 1 83.75 101 ASN A CA 1
ATOM 786 C C . ASN A 1 101 ? -2.07 -12.68 -26.125 1 83.75 101 ASN A C 1
ATOM 788 O O . ASN A 1 101 ? -1.575 -13.203 -25.125 1 83.75 101 ASN A O 1
ATOM 792 N N . SER A 1 102 ? -1.444 -11.852 -26.953 1 85 102 SER A N 1
ATOM 793 C CA . SER A 1 102 ? -0.01 -11.648 -26.766 1 85 102 SER A CA 1
ATOM 794 C C . SER A 1 102 ? 0.279 -10.82 -25.516 1 85 102 SER A C 1
ATOM 796 O O . SER A 1 102 ? 1.424 -10.742 -25.062 1 85 102 SER A O 1
ATOM 798 N N . LYS A 1 103 ? -0.785 -10.383 -24.922 1 95.06 103 LYS A N 1
ATOM 799 C CA . LYS A 1 103 ? -0.617 -9.516 -23.766 1 95.06 103 LYS A CA 1
ATOM 800 C C . LYS A 1 103 ? -0.764 -10.297 -22.469 1 95.06 103 LYS A C 1
ATOM 802 O O . LYS A 1 103 ? -0.82 -9.711 -21.375 1 95.06 103 LYS A O 1
ATOM 807 N N . ILE A 1 104 ? -0.822 -11.648 -22.609 1 98.12 104 ILE A N 1
ATOM 808 C CA . ILE A 1 104 ? -0.896 -12.523 -21.438 1 98.12 104 ILE A CA 1
ATOM 809 C C . ILE A 1 104 ? 0.437 -13.25 -21.25 1 98.12 104 ILE A C 1
ATOM 811 O O . ILE A 1 104 ? 0.978 -13.82 -22.203 1 98.12 104 ILE A O 1
ATOM 815 N N . VAL A 1 105 ? 0.995 -13.195 -20.062 1 98.69 105 VAL A N 1
ATOM 816 C CA . VAL A 1 105 ? 2.207 -13.945 -19.75 1 98.69 105 VAL A CA 1
ATOM 817 C C . VAL A 1 105 ? 1.894 -15.016 -18.703 1 98.69 105 VAL A C 1
ATOM 819 O O . VAL A 1 105 ? 1.446 -14.703 -17.594 1 98.69 105 VAL A O 1
ATOM 822 N N . LEU A 1 106 ? 2.029 -16.281 -19.109 1 98.81 106 LEU A N 1
ATOM 823 C CA . LEU A 1 106 ? 2.012 -17.391 -18.172 1 98.81 106 LEU A CA 1
ATOM 824 C C . LEU A 1 106 ? 3.369 -17.547 -17.484 1 98.81 106 LEU A C 1
ATOM 826 O O . LEU A 1 106 ? 4.398 -17.641 -18.172 1 98.81 106 LEU A O 1
ATOM 830 N N . LEU A 1 107 ? 3.355 -17.5 -16.109 1 98.94 107 LEU A N 1
ATOM 831 C CA . LEU A 1 107 ? 4.602 -17.5 -15.344 1 98.94 107 LEU A CA 1
ATOM 832 C C . LEU A 1 107 ? 4.637 -18.656 -14.352 1 98.94 107 LEU A C 1
ATOM 834 O O . LEU A 1 107 ? 3.641 -18.938 -13.688 1 98.94 107 LEU A O 1
ATOM 838 N N . MET A 1 108 ? 5.777 -19.344 -14.336 1 98.75 108 MET A N 1
ATOM 839 C CA . MET A 1 108 ? 6.051 -20.391 -13.359 1 98.75 108 MET A CA 1
ATOM 840 C C . MET A 1 108 ? 7.457 -20.25 -12.789 1 98.75 108 MET A C 1
ATOM 842 O O . MET A 1 108 ? 8.406 -19.953 -13.523 1 98.75 108 MET A O 1
ATOM 846 N N . GLY A 1 109 ? 7.57 -20.297 -11.477 1 98.56 109 GLY A N 1
ATOM 847 C CA . GLY A 1 109 ? 8.859 -20.391 -10.812 1 98.56 109 GLY A CA 1
ATOM 848 C C . GLY A 1 109 ? 9.102 -21.734 -10.148 1 98.56 109 GLY A C 1
ATOM 849 O O . GLY A 1 109 ? 8.18 -22.328 -9.562 1 98.56 109 GLY A O 1
ATOM 850 N N . SER A 1 110 ? 10.344 -22.328 -10.391 1 98.19 110 SER A N 1
ATOM 851 C CA . SER A 1 110 ? 10.68 -23.594 -9.766 1 98.19 110 SER A CA 1
ATOM 852 C C . SER A 1 110 ? 12.188 -23.812 -9.727 1 98.19 110 SER A C 1
ATOM 854 O O . SER A 1 110 ? 12.93 -23.188 -10.484 1 98.19 110 SER A O 1
ATOM 856 N N . ASN A 1 111 ? 12.617 -24.562 -8.766 1 97.56 111 ASN A N 1
ATOM 857 C CA . ASN A 1 111 ? 13.992 -25.062 -8.812 1 97.56 111 ASN A CA 1
ATOM 858 C C . ASN A 1 111 ? 14.047 -26.578 -8.82 1 97.56 111 ASN A C 1
ATOM 860 O O . ASN A 1 111 ? 15.086 -27.172 -8.531 1 97.56 111 ASN A O 1
ATOM 864 N N . ALA A 1 112 ? 12.93 -27.234 -9.148 1 97.56 112 ALA A N 1
ATOM 865 C CA . ALA A 1 112 ? 12.844 -28.688 -9.117 1 97.56 112 ALA A CA 1
ATOM 866 C C . ALA A 1 112 ? 13.789 -29.312 -10.133 1 97.56 112 ALA A C 1
ATOM 868 O O . ALA A 1 112 ? 14.258 -30.438 -9.945 1 97.56 112 ALA A O 1
ATOM 869 N N . GLN A 1 113 ? 14.07 -28.625 -11.219 1 96 113 GLN A N 1
ATOM 870 C CA . GLN A 1 113 ? 14.961 -29.156 -12.242 1 96 113 GLN A CA 1
ATOM 871 C C . GLN A 1 113 ? 16.375 -29.328 -11.703 1 96 113 GLN A C 1
ATOM 873 O O . GLN A 1 113 ? 17.141 -30.156 -12.203 1 96 113 GLN A O 1
ATOM 878 N N . ASN A 1 114 ? 16.688 -28.547 -10.633 1 96.5 114 ASN A N 1
ATOM 879 C CA . ASN A 1 114 ? 18.031 -28.562 -10.062 1 96.5 114 ASN A CA 1
ATOM 880 C C . ASN A 1 114 ? 18.094 -29.391 -8.789 1 96.5 114 ASN A C 1
ATOM 882 O O . ASN A 1 114 ? 19.172 -29.547 -8.195 1 96.5 114 ASN A O 1
ATOM 886 N N . ASP A 1 115 ? 16.953 -29.953 -8.367 1 96.12 115 ASP A N 1
ATOM 887 C CA . ASP A 1 115 ? 16.875 -30.656 -7.098 1 96.12 115 ASP A CA 1
ATOM 888 C C . ASP A 1 115 ? 16.422 -32.125 -7.305 1 96.12 115 ASP A C 1
ATOM 890 O O . ASP A 1 115 ? 15.227 -32.406 -7.254 1 96.12 115 ASP A O 1
ATOM 894 N N . PRO A 1 116 ? 17.391 -33 -7.344 1 95.56 116 PRO A N 1
ATOM 895 C CA . PRO A 1 116 ? 17.031 -34.406 -7.59 1 95.56 116 PRO A CA 1
ATOM 896 C C . PRO A 1 116 ? 16.156 -35 -6.488 1 95.56 116 PRO A C 1
ATOM 898 O O . PRO A 1 116 ? 15.5 -36 -6.699 1 95.56 116 PRO A O 1
ATOM 901 N N . SER A 1 117 ? 16.156 -34.375 -5.352 1 95.44 117 SER A N 1
ATOM 902 C CA . SER A 1 117 ? 15.367 -34.906 -4.238 1 95.44 117 SER A CA 1
ATOM 903 C C . SER A 1 117 ? 13.914 -34.438 -4.324 1 95.44 117 SER A C 1
ATOM 905 O O . SER A 1 117 ? 13.047 -34.969 -3.625 1 95.44 117 SER A O 1
ATOM 907 N N . SER A 1 118 ? 13.656 -33.469 -5.188 1 96.94 118 SER A N 1
ATOM 908 C CA . SER A 1 118 ? 12.281 -33 -5.344 1 96.94 118 SER A CA 1
ATOM 909 C C . SER A 1 118 ? 11.406 -34.094 -5.969 1 96.94 118 SER A C 1
ATOM 911 O O . SER A 1 118 ? 11.773 -34.688 -6.977 1 96.94 118 SER A O 1
ATOM 913 N N . PRO A 1 119 ? 10.234 -34.281 -5.379 1 97.69 119 PRO A N 1
ATOM 914 C CA . PRO A 1 119 ? 9.32 -35.25 -5.969 1 97.69 119 PRO A CA 1
ATOM 915 C C . PRO A 1 119 ? 8.844 -34.875 -7.363 1 97.69 119 PRO A C 1
ATOM 917 O O . PRO A 1 119 ? 8.281 -35.688 -8.086 1 97.69 119 PRO A O 1
ATOM 920 N N . LEU A 1 120 ? 9.102 -33.625 -7.77 1 98.06 120 LEU A N 1
ATOM 921 C CA . LEU A 1 120 ? 8.664 -33.156 -9.086 1 98.06 120 LEU A CA 1
ATOM 922 C C . LEU A 1 120 ? 9.82 -33.188 -10.086 1 98.06 120 LEU A C 1
ATOM 924 O O . LEU A 1 120 ? 9.617 -32.969 -11.281 1 98.06 120 LEU A O 1
ATOM 928 N N . ASN A 1 121 ? 10.992 -33.562 -9.586 1 98.25 121 ASN A N 1
ATOM 929 C CA . ASN A 1 121 ? 12.18 -33.531 -10.43 1 98.25 121 ASN A CA 1
ATOM 930 C C . ASN A 1 121 ? 12 -34.375 -11.672 1 98.25 121 ASN A C 1
ATOM 932 O O . ASN A 1 121 ? 12.281 -33.938 -12.789 1 98.25 121 ASN A O 1
ATOM 936 N N . PRO A 1 122 ? 11.406 -35.594 -11.531 1 98.12 122 PRO A N 1
ATOM 937 C CA . PRO A 1 122 ? 11.289 -36.438 -12.719 1 98.12 122 PRO A CA 1
ATOM 938 C C . PRO A 1 122 ? 10.227 -35.938 -13.695 1 98.12 122 PRO A C 1
ATOM 940 O O . PRO A 1 122 ? 10.094 -36.5 -14.797 1 98.12 122 PRO A O 1
ATOM 943 N N . TYR A 1 123 ? 9.461 -34.906 -13.32 1 98.56 123 TYR A N 1
ATOM 944 C CA . TYR A 1 123 ? 8.297 -34.5 -14.102 1 98.56 123 TYR A CA 1
ATOM 945 C C . TYR A 1 123 ? 8.414 -33.031 -14.539 1 98.56 123 TYR A C 1
ATOM 947 O O . TYR A 1 123 ? 7.59 -32.531 -15.312 1 98.56 123 TYR A O 1
ATOM 955 N N . ILE A 1 124 ? 9.414 -32.25 -14.062 1 98.69 124 ILE A N 1
ATOM 956 C CA . ILE A 1 124 ? 9.422 -30.797 -14.078 1 98.69 124 ILE A CA 1
ATOM 957 C C . ILE A 1 124 ? 9.547 -30.297 -15.516 1 98.69 124 ILE A C 1
ATOM 959 O O . ILE A 1 124 ? 8.945 -29.297 -15.883 1 98.69 124 ILE A O 1
ATOM 963 N N . ARG A 1 125 ? 10.305 -30.969 -16.375 1 98.62 125 ARG A N 1
ATOM 964 C CA . ARG A 1 125 ? 10.445 -30.547 -17.766 1 98.62 125 ARG A CA 1
ATOM 965 C C . ARG A 1 125 ? 9.141 -30.734 -18.531 1 98.62 125 ARG A C 1
ATOM 967 O O . ARG A 1 125 ? 8.812 -29.938 -19.406 1 98.62 125 ARG A O 1
ATOM 974 N N . THR A 1 126 ? 8.469 -31.781 -18.234 1 98.75 126 THR A N 1
ATOM 975 C CA . THR A 1 126 ? 7.16 -32.031 -18.844 1 98.75 126 THR A CA 1
ATOM 976 C C . THR A 1 126 ? 6.145 -31 -18.359 1 98.75 126 THR A C 1
ATOM 978 O O . THR A 1 126 ? 5.309 -30.531 -19.125 1 98.75 126 THR A O 1
ATOM 981 N N . ILE A 1 127 ? 6.215 -30.594 -17.062 1 98.81 127 ILE A N 1
ATOM 982 C CA . ILE A 1 127 ? 5.344 -29.562 -16.516 1 98.81 127 ILE A CA 1
ATOM 983 C C . ILE A 1 127 ? 5.613 -28.234 -17.219 1 98.81 127 ILE A C 1
ATOM 985 O O . ILE A 1 127 ? 4.676 -27.516 -17.562 1 98.81 127 ILE A O 1
ATOM 989 N N . ILE A 1 128 ? 6.855 -27.922 -17.438 1 98.75 128 ILE A N 1
ATOM 990 C CA . ILE A 1 128 ? 7.242 -26.734 -18.188 1 98.75 128 ILE A CA 1
ATOM 991 C C . ILE A 1 128 ? 6.672 -26.797 -19.594 1 98.75 128 ILE A C 1
ATOM 993 O O . ILE A 1 128 ? 6.082 -25.828 -20.078 1 98.75 128 ILE A O 1
ATOM 997 N N . LYS A 1 129 ? 6.797 -27.953 -20.266 1 98.69 129 LYS A N 1
ATOM 998 C CA . LYS A 1 129 ? 6.293 -28.125 -21.625 1 98.69 129 LYS A CA 1
ATOM 999 C C . LYS A 1 129 ? 4.77 -28 -21.656 1 98.69 129 LYS A C 1
ATOM 1001 O O . LYS A 1 129 ? 4.211 -27.469 -22.625 1 98.69 129 LYS A O 1
ATOM 1006 N N . ASN A 1 130 ? 4.102 -28.562 -20.641 1 98.62 130 ASN A N 1
ATOM 1007 C CA . ASN A 1 130 ? 2.656 -28.422 -20.484 1 98.62 130 ASN A CA 1
ATOM 1008 C C . ASN A 1 130 ? 2.221 -26.953 -20.609 1 98.62 130 ASN A C 1
ATOM 1010 O O . ASN A 1 130 ? 1.277 -26.641 -21.328 1 98.62 130 ASN A O 1
ATOM 1014 N N . ARG A 1 131 ? 2.92 -26.031 -20.016 1 98.5 131 ARG A N 1
ATOM 1015 C CA . ARG A 1 131 ? 2.613 -24.609 -20 1 98.5 131 ARG A CA 1
ATOM 1016 C C . ARG A 1 131 ? 3.064 -23.938 -21.297 1 98.5 131 ARG A C 1
ATOM 1018 O O . ARG A 1 131 ? 2.357 -23.094 -21.844 1 98.5 131 ARG A O 1
ATOM 1025 N N . ARG A 1 132 ? 4.242 -24.328 -21.719 1 98.31 132 ARG A N 1
ATOM 1026 C CA . ARG A 1 132 ? 4.762 -23.766 -22.953 1 98.31 132 ARG A CA 1
ATOM 1027 C C . ARG A 1 132 ? 3.83 -24.062 -24.125 1 98.31 132 ARG A C 1
ATOM 1029 O O . ARG A 1 132 ? 3.488 -23.156 -24.906 1 98.31 132 ARG A O 1
ATOM 1036 N N . ASP A 1 133 ? 3.426 -25.281 -24.234 1 97.75 133 ASP A N 1
ATOM 1037 C CA . ASP A 1 133 ? 2.535 -25.703 -25.312 1 97.75 133 ASP A CA 1
ATOM 1038 C C . ASP A 1 133 ? 1.207 -24.953 -25.25 1 97.75 133 ASP A C 1
ATOM 1040 O O . ASP A 1 133 ? 0.672 -24.516 -26.266 1 97.75 133 ASP A O 1
ATOM 1044 N N . TYR A 1 134 ? 0.682 -24.828 -24.047 1 97.88 134 TYR A N 1
ATOM 1045 C CA . TYR A 1 134 ? -0.576 -24.125 -23.844 1 97.88 134 TYR A CA 1
ATOM 1046 C C . TYR A 1 134 ? -0.449 -22.672 -24.281 1 97.88 134 TYR A C 1
ATOM 1048 O O . TYR A 1 134 ? -1.317 -22.141 -24.984 1 97.88 134 TYR A O 1
ATOM 1056 N N . ALA A 1 135 ? 0.618 -22.031 -23.844 1 98.12 135 ALA A N 1
ATOM 1057 C CA . ALA A 1 135 ? 0.857 -20.641 -24.203 1 98.12 135 ALA A CA 1
ATOM 1058 C C . ALA A 1 135 ? 0.985 -20.484 -25.719 1 98.12 135 ALA A C 1
ATOM 1060 O O . ALA A 1 135 ? 0.378 -19.578 -26.297 1 98.12 135 ALA A O 1
ATOM 1061 N N . GLU A 1 136 ? 1.717 -21.359 -26.359 1 96.62 136 GLU A N 1
ATOM 1062 C CA . GLU A 1 136 ? 1.901 -21.312 -27.812 1 96.62 136 GLU A CA 1
ATOM 1063 C C . GLU A 1 136 ? 0.58 -21.516 -28.547 1 96.62 136 GLU A C 1
ATOM 1065 O O . GLU A 1 136 ? 0.279 -20.812 -29.5 1 96.62 136 GLU A O 1
ATOM 1070 N N . ARG A 1 137 ? -0.16 -22.391 -28.047 1 95.75 137 ARG A N 1
ATOM 1071 C CA . ARG A 1 137 ? -1.44 -22.734 -28.672 1 95.75 137 ARG A CA 1
ATOM 1072 C C . ARG A 1 137 ? -2.369 -21.531 -28.688 1 95.75 137 ARG A C 1
ATOM 1074 O O . ARG A 1 137 ? -3.125 -21.328 -29.656 1 95.75 137 ARG A O 1
ATOM 1081 N N . HIS A 1 138 ? -2.32 -20.719 -27.703 1 97.19 138 HIS A N 1
ATOM 1082 C CA . HIS A 1 138 ? -3.293 -19.641 -27.562 1 97.19 138 HIS A CA 1
ATOM 1083 C C . HIS A 1 138 ? -2.652 -18.281 -27.828 1 97.19 138 HIS A C 1
ATOM 1085 O O . HIS A 1 138 ? -3.311 -17.25 -27.703 1 97.19 138 HIS A O 1
ATOM 1091 N N . GLY A 1 139 ? -1.326 -18.297 -28.109 1 96.31 139 GLY A N 1
ATOM 1092 C CA . GLY A 1 139 ? -0.651 -17.047 -28.438 1 96.31 139 GLY A CA 1
ATOM 1093 C C . GLY A 1 139 ? -0.214 -16.266 -27.219 1 96.31 139 GLY A C 1
ATOM 1094 O O . GLY A 1 139 ? -0.086 -15.031 -27.281 1 96.31 139 GLY A O 1
ATOM 1095 N N . PHE A 1 140 ? -0.11 -16.906 -26.047 1 97.81 140 PHE A N 1
ATOM 1096 C CA . PHE A 1 140 ? 0.429 -16.281 -24.828 1 97.81 140 PHE A CA 1
ATOM 1097 C C . PHE A 1 140 ? 1.951 -16.344 -24.828 1 97.81 140 PHE A C 1
ATOM 1099 O O . PHE A 1 140 ? 2.555 -17.031 -25.656 1 97.81 140 PHE A O 1
ATOM 1106 N N . LYS A 1 141 ? 2.547 -15.523 -23.969 1 97.62 141 LYS A N 1
ATOM 1107 C CA . LYS A 1 141 ? 3.949 -15.719 -23.609 1 97.62 141 LYS A CA 1
ATOM 1108 C C . LYS A 1 141 ? 4.082 -16.641 -22.406 1 97.62 141 LYS A C 1
ATOM 1110 O O . LYS A 1 141 ? 3.225 -16.656 -21.516 1 97.62 141 LYS A O 1
ATOM 1115 N N . PHE A 1 142 ? 5.098 -17.453 -22.484 1 98.44 142 PHE A N 1
ATOM 1116 C CA . PHE A 1 142 ? 5.414 -18.281 -21.328 1 98.44 142 PHE A CA 1
ATOM 1117 C C . PHE A 1 142 ? 6.809 -17.969 -20.812 1 98.44 142 PHE A C 1
ATOM 1119 O O . PHE A 1 142 ? 7.758 -17.844 -21.578 1 98.44 142 PHE A O 1
ATOM 1126 N N . GLU A 1 143 ? 6.891 -17.734 -19.422 1 98.5 143 GLU A N 1
ATOM 1127 C CA . GLU A 1 143 ? 8.164 -17.531 -18.75 1 98.5 143 GLU A CA 1
ATOM 1128 C C . GLU A 1 143 ? 8.367 -18.531 -17.625 1 98.5 143 GLU A C 1
ATOM 1130 O O . GLU A 1 143 ? 7.496 -18.703 -16.766 1 98.5 143 GLU A O 1
ATOM 1135 N N . PHE A 1 144 ? 9.398 -19.312 -17.797 1 98.62 144 PHE A N 1
ATOM 1136 C CA . PHE A 1 144 ? 9.898 -20.125 -16.688 1 98.62 144 PHE A CA 1
ATOM 1137 C C . PHE A 1 144 ? 11.094 -19.438 -16.031 1 98.62 144 PHE A C 1
ATOM 1139 O O . PHE A 1 144 ? 12.055 -19.078 -16.703 1 98.62 144 PHE A O 1
ATOM 1146 N N . LEU A 1 145 ? 10.992 -19.234 -14.688 1 98.62 145 LEU A N 1
ATOM 1147 C CA . LEU A 1 145 ? 12.094 -18.625 -13.945 1 98.62 145 LEU A CA 1
ATOM 1148 C C . LEU A 1 145 ? 12.625 -19.578 -12.875 1 98.62 145 LEU A C 1
ATOM 1150 O O . LEU A 1 145 ? 11.844 -20.203 -12.156 1 98.62 145 LEU A O 1
ATOM 1154 N N . ASP A 1 146 ? 13.961 -19.688 -12.836 1 98.31 146 ASP A N 1
ATOM 1155 C CA . ASP A 1 146 ? 14.648 -20.531 -11.867 1 98.31 146 ASP A CA 1
ATOM 1156 C C . ASP A 1 146 ? 14.648 -19.891 -10.484 1 98.31 146 ASP A C 1
ATOM 1158 O O . ASP A 1 146 ? 15.258 -18.844 -10.273 1 98.31 146 ASP A O 1
ATOM 1162 N N . LEU A 1 147 ? 14.039 -20.562 -9.547 1 97.69 147 LEU A N 1
ATOM 1163 C CA . LEU A 1 147 ? 13.906 -20.047 -8.18 1 97.69 147 LEU A CA 1
ATOM 1164 C C . LEU A 1 147 ? 15.273 -19.797 -7.562 1 97.69 147 LEU A C 1
ATOM 1166 O O . LEU A 1 147 ? 15.438 -18.875 -6.762 1 97.69 147 LEU A O 1
ATOM 1170 N N . ASP A 1 148 ? 16.281 -20.578 -7.902 1 96.88 148 ASP A N 1
ATOM 1171 C CA . ASP A 1 148 ? 17.609 -20.438 -7.328 1 96.88 148 ASP A CA 1
ATOM 1172 C C . ASP A 1 148 ? 18.203 -19.078 -7.652 1 96.88 148 ASP A C 1
ATOM 1174 O O . ASP A 1 148 ? 18.984 -18.531 -6.871 1 96.88 148 ASP A O 1
ATOM 1178 N N . GLU A 1 149 ? 17.844 -18.531 -8.734 1 97.44 149 GLU A N 1
ATOM 1179 C CA . GLU A 1 149 ? 18.344 -17.219 -9.141 1 97.44 149 GLU A CA 1
ATOM 1180 C C . GLU A 1 149 ? 17.734 -16.109 -8.305 1 97.44 149 GLU A C 1
ATOM 1182 O O . GLU A 1 149 ? 18.219 -14.977 -8.312 1 97.44 149 GLU A O 1
ATOM 1187 N N . TYR A 1 150 ? 16.688 -16.406 -7.551 1 97.5 150 TYR A N 1
ATOM 1188 C CA . TYR A 1 150 ? 15.977 -15.383 -6.805 1 97.5 150 TYR A CA 1
ATOM 1189 C C . TYR A 1 150 ? 16.219 -15.523 -5.309 1 97.5 150 TYR A C 1
ATOM 1191 O O . TYR A 1 150 ? 15.711 -14.734 -4.512 1 97.5 150 TYR A O 1
ATOM 1199 N N . LYS A 1 151 ? 17 -16.469 -4.883 1 93.81 151 LYS A N 1
ATOM 1200 C CA . LYS A 1 151 ? 17.328 -16.688 -3.475 1 93.81 151 LYS A CA 1
ATOM 1201 C C . LYS A 1 151 ? 17.969 -15.453 -2.857 1 93.81 151 LYS A C 1
ATOM 1203 O O . LYS A 1 151 ? 17.625 -15.062 -1.739 1 93.81 151 LYS A O 1
ATOM 1208 N N . PRO A 1 152 ? 18.875 -14.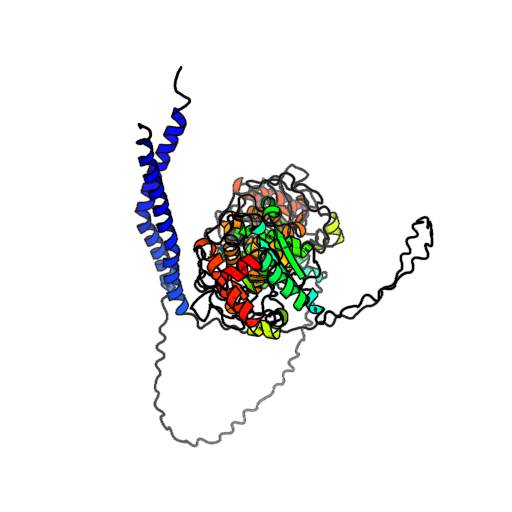742 -3.598 1 94.12 152 PRO A N 1
ATOM 1209 C CA . PRO A 1 152 ? 19.422 -13.516 -3.018 1 94.12 152 PRO A CA 1
ATOM 1210 C C . PRO A 1 152 ? 18.375 -12.453 -2.758 1 94.12 152 PRO A C 1
ATOM 1212 O O . PRO A 1 152 ? 18.5 -11.664 -1.815 1 94.12 152 PRO A O 1
ATOM 1215 N N . SER A 1 153 ? 17.281 -12.453 -3.512 1 92.62 153 SER A N 1
ATOM 1216 C CA . SER A 1 153 ? 16.25 -11.43 -3.402 1 92.62 153 SER A CA 1
ATOM 1217 C C . SER A 1 153 ? 15.336 -11.688 -2.211 1 92.62 153 SER A C 1
ATOM 1219 O O . SER A 1 153 ? 14.719 -10.766 -1.683 1 92.62 153 SER A O 1
ATOM 1221 N N . ILE A 1 154 ? 15.227 -12.93 -1.763 1 93.38 154 ILE A N 1
ATOM 1222 C CA . ILE A 1 154 ? 14.289 -13.211 -0.684 1 93.38 154 ILE A CA 1
ATOM 1223 C C . ILE A 1 154 ? 15.055 -13.492 0.607 1 93.38 154 ILE A C 1
ATOM 1225 O O . ILE A 1 154 ? 14.461 -13.531 1.689 1 93.38 154 ILE A O 1
ATOM 1229 N N . GLY A 1 155 ? 16.391 -13.664 0.497 1 92.06 155 GLY A N 1
ATOM 1230 C CA . GLY A 1 155 ? 17.188 -13.93 1.682 1 92.06 155 GLY A CA 1
ATOM 1231 C C . GLY A 1 155 ? 16.844 -15.242 2.357 1 92.06 155 GLY A C 1
ATOM 1232 O O . GLY A 1 155 ? 16.812 -16.281 1.706 1 92.06 155 GLY A O 1
ATOM 1233 N N . ASP A 1 156 ? 16.547 -15.141 3.689 1 92.31 156 ASP A N 1
ATOM 1234 C CA . ASP A 1 156 ? 16.281 -16.344 4.477 1 92.31 156 ASP A CA 1
ATOM 1235 C C . ASP A 1 156 ? 14.789 -16.641 4.527 1 92.31 156 ASP A C 1
ATOM 1237 O O . ASP A 1 156 ? 14.359 -17.547 5.258 1 92.31 156 ASP A O 1
ATOM 1241 N N . LYS A 1 157 ? 14.055 -15.875 3.77 1 94.56 157 LYS A N 1
ATOM 1242 C CA . LYS A 1 157 ? 12.609 -16.078 3.783 1 94.56 157 LYS A CA 1
ATOM 1243 C C . LYS A 1 157 ? 12.219 -17.297 2.969 1 94.56 157 LYS A C 1
ATOM 1245 O O . LYS A 1 157 ? 12.977 -17.734 2.096 1 94.56 157 LYS A O 1
ATOM 1250 N N . PRO A 1 158 ? 11.086 -17.859 3.266 1 94.31 158 PRO A N 1
ATOM 1251 C CA . PRO A 1 158 ? 10.641 -19.031 2.527 1 94.31 158 PRO A CA 1
ATOM 1252 C C . PRO A 1 158 ? 10.492 -18.781 1.03 1 94.31 158 PRO A C 1
ATOM 1254 O O . PRO A 1 158 ? 10.18 -17.656 0.625 1 94.31 158 PRO A O 1
ATOM 1257 N N . ALA A 1 159 ? 10.555 -19.781 0.219 1 94 159 ALA A N 1
ATOM 1258 C CA . ALA A 1 159 ? 10.68 -19.766 -1.235 1 94 159 ALA A CA 1
ATOM 1259 C C . ALA A 1 159 ? 9.477 -19.078 -1.877 1 94 159 ALA A C 1
ATOM 1261 O O . ALA A 1 159 ? 9.609 -18.359 -2.869 1 94 159 ALA A O 1
ATOM 1262 N N . PRO A 1 160 ? 8.227 -19.25 -1.34 1 95.88 160 PRO A N 1
ATOM 1263 C CA . PRO A 1 160 ? 7.074 -18.656 -2.023 1 95.88 160 PRO A CA 1
ATOM 1264 C C . PRO A 1 160 ? 7.152 -17.141 -2.115 1 95.88 160 PRO A C 1
ATOM 1266 O O . PRO A 1 160 ? 6.484 -16.531 -2.959 1 95.88 160 PRO A O 1
ATOM 1269 N N . TRP A 1 161 ? 8.023 -16.516 -1.329 1 97.19 161 TRP A N 1
ATOM 1270 C CA . TRP A 1 161 ? 8.203 -15.062 -1.394 1 97.19 161 TRP A CA 1
ATOM 1271 C C . TRP A 1 161 ? 8.828 -14.648 -2.721 1 97.19 161 TRP A C 1
ATOM 1273 O O . TRP A 1 161 ? 8.758 -13.484 -3.111 1 97.19 161 TRP A O 1
ATOM 1283 N N . ALA A 1 162 ? 9.391 -15.633 -3.471 1 97.81 162 ALA A N 1
ATOM 1284 C CA . ALA A 1 162 ? 10.055 -15.336 -4.738 1 97.81 162 ALA A CA 1
ATOM 1285 C C . ALA A 1 162 ? 9.039 -14.977 -5.82 1 97.81 162 ALA A C 1
ATOM 1287 O O . ALA A 1 162 ? 9.398 -14.438 -6.867 1 97.81 162 ALA A O 1
ATOM 1288 N N . LYS A 1 163 ? 7.73 -15.25 -5.578 1 98.31 163 LYS A N 1
ATOM 1289 C CA . LYS A 1 163 ? 6.684 -14.898 -6.531 1 98.31 163 LYS A CA 1
ATOM 1290 C C . LYS A 1 163 ? 6.738 -13.414 -6.887 1 98.31 163 LYS A C 1
ATOM 1292 O O . LYS A 1 163 ? 6.629 -13.047 -8.055 1 98.31 163 LYS A O 1
ATOM 1297 N N . ILE A 1 164 ? 6.977 -12.609 -5.871 1 98.31 164 ILE A N 1
ATOM 1298 C CA . ILE A 1 164 ? 6.848 -11.164 -6.039 1 98.31 164 ILE A CA 1
ATOM 1299 C C . ILE A 1 164 ? 7.973 -10.648 -6.934 1 98.31 164 ILE A C 1
ATOM 1301 O O . ILE A 1 164 ? 7.719 -10.055 -7.984 1 98.31 164 ILE A O 1
ATOM 1305 N N . PRO A 1 165 ? 9.273 -10.938 -6.641 1 98.12 165 PRO A N 1
ATOM 1306 C CA . PRO A 1 165 ? 10.305 -10.445 -7.559 1 98.12 165 PRO A CA 1
ATOM 1307 C C . PRO A 1 165 ? 10.234 -11.109 -8.93 1 98.12 165 PRO A C 1
ATOM 1309 O O . PRO A 1 165 ? 10.578 -10.492 -9.938 1 98.12 165 PRO A O 1
ATOM 1312 N N . MET A 1 166 ? 9.703 -12.328 -9.039 1 98.75 166 MET A N 1
ATOM 1313 C CA . MET A 1 166 ? 9.562 -12.984 -10.336 1 98.75 166 MET A CA 1
ATOM 1314 C C . MET A 1 166 ? 8.508 -12.281 -11.188 1 98.75 166 MET A C 1
ATOM 1316 O O . MET A 1 166 ? 8.727 -12.031 -12.375 1 98.75 166 MET A O 1
ATOM 1320 N N . ILE A 1 167 ? 7.426 -11.93 -10.602 1 98.81 167 ILE A N 1
ATOM 1321 C CA . ILE A 1 167 ? 6.371 -11.227 -11.328 1 98.81 167 ILE A CA 1
ATOM 1322 C C . ILE A 1 167 ? 6.875 -9.852 -11.758 1 98.81 167 ILE A C 1
ATOM 1324 O O . ILE A 1 167 ? 6.66 -9.438 -12.898 1 98.81 167 ILE A O 1
ATOM 1328 N N . LYS A 1 168 ? 7.523 -9.172 -10.852 1 98.06 168 LYS A N 1
ATOM 1329 C CA . LYS A 1 168 ? 8.07 -7.863 -11.188 1 98.06 168 LYS A CA 1
ATOM 1330 C C . LYS A 1 168 ? 9.031 -7.953 -12.359 1 98.06 168 LYS A C 1
ATOM 1332 O O . LYS A 1 168 ? 9.016 -7.098 -13.25 1 98.06 168 LYS A O 1
ATOM 1337 N N . ASN A 1 169 ? 9.852 -8.992 -12.359 1 98.12 169 ASN A N 1
ATOM 1338 C CA . ASN A 1 169 ? 10.797 -9.188 -13.453 1 98.12 169 ASN A CA 1
ATOM 1339 C C . ASN A 1 169 ? 10.078 -9.43 -14.781 1 98.12 169 ASN A C 1
ATOM 1341 O O . ASN A 1 169 ? 10.484 -8.898 -15.812 1 98.12 169 ASN A O 1
ATOM 1345 N N . VAL A 1 170 ? 9.047 -10.172 -14.719 1 98.44 170 VAL A N 1
ATOM 1346 C CA . VAL A 1 170 ? 8.289 -10.5 -15.93 1 98.44 170 VAL A CA 1
ATOM 1347 C C . VAL A 1 170 ? 7.602 -9.242 -16.453 1 98.44 170 VAL A C 1
ATOM 1349 O O . VAL A 1 170 ? 7.574 -9.008 -17.672 1 98.44 170 VAL A O 1
ATOM 1352 N N . ILE A 1 171 ? 7.109 -8.43 -15.594 1 97.75 171 ILE A N 1
ATOM 1353 C CA . ILE A 1 171 ? 6.449 -7.191 -15.992 1 97.75 171 ILE A CA 1
ATOM 1354 C C . ILE A 1 171 ? 7.465 -6.242 -16.625 1 97.75 171 ILE A C 1
ATOM 1356 O O . ILE A 1 171 ? 7.16 -5.551 -17.594 1 97.75 171 ILE A O 1
ATOM 1360 N N . ARG A 1 172 ? 8.641 -6.219 -16.094 1 97.19 172 ARG A N 1
ATOM 1361 C CA . ARG A 1 172 ? 9.695 -5.402 -16.688 1 97.19 172 ARG A CA 1
ATOM 1362 C C . ARG A 1 172 ? 10.086 -5.918 -18.062 1 97.19 172 ARG A C 1
ATOM 1364 O O . ARG A 1 172 ? 10.305 -5.129 -18.984 1 97.19 172 ARG A O 1
ATOM 1371 N N . LYS A 1 173 ? 10.148 -7.246 -18.203 1 97.69 173 LYS A N 1
ATOM 1372 C CA . LYS A 1 173 ? 10.539 -7.879 -19.453 1 97.69 173 LYS A CA 1
ATOM 1373 C C . LYS A 1 173 ? 9.469 -7.68 -20.531 1 97.69 173 LYS A C 1
ATOM 1375 O O . LYS A 1 173 ? 9.789 -7.52 -21.703 1 97.69 173 LYS A O 1
ATOM 1380 N N . TYR A 1 174 ? 8.211 -7.719 -20.094 1 97.44 174 TYR A N 1
ATOM 1381 C CA . TYR A 1 174 ? 7.082 -7.547 -21 1 97.44 174 TYR A CA 1
ATOM 1382 C C . TYR A 1 174 ? 6.227 -6.355 -20.594 1 97.44 174 TYR A C 1
ATOM 1384 O O . TYR A 1 174 ? 5.09 -6.52 -20.141 1 97.44 174 TYR A O 1
ATOM 1392 N N . PRO A 1 175 ? 6.617 -5.133 -20.844 1 95.44 175 PRO A N 1
ATOM 1393 C CA . PRO A 1 175 ? 5.914 -3.943 -20.359 1 95.44 175 PRO A CA 1
ATOM 1394 C C . PRO A 1 175 ? 4.531 -3.773 -20.984 1 95.44 175 PRO A C 1
ATOM 1396 O O . PRO A 1 175 ? 3.682 -3.068 -20.438 1 95.44 175 PRO A O 1
ATOM 1399 N N . ASP A 1 176 ? 4.289 -4.473 -22.109 1 95.06 176 ASP A N 1
ATOM 1400 C CA . ASP A 1 176 ? 3.004 -4.34 -22.797 1 95.06 176 ASP A CA 1
ATOM 1401 C C . ASP A 1 176 ? 2.031 -5.434 -22.359 1 95.06 176 ASP A C 1
ATOM 1403 O O . ASP A 1 176 ? 0.871 -5.441 -22.766 1 95.06 176 ASP A O 1
ATOM 1407 N N . ALA A 1 177 ? 2.512 -6.344 -21.469 1 97.19 177 ALA A N 1
ATOM 1408 C CA . ALA A 1 177 ? 1.612 -7.379 -20.969 1 97.19 177 ALA A CA 1
ATOM 1409 C C . ALA A 1 177 ? 0.451 -6.762 -20.188 1 97.19 177 ALA A C 1
ATOM 1411 O O . ALA A 1 177 ? 0.625 -5.762 -19.484 1 97.19 177 ALA A O 1
ATOM 1412 N N . GLU A 1 178 ? -0.664 -7.355 -20.344 1 97.56 178 GLU A N 1
ATOM 1413 C CA . GLU A 1 178 ? -1.829 -6.895 -19.609 1 97.56 178 GLU A CA 1
ATOM 1414 C C . GLU A 1 178 ? -2.014 -7.695 -18.312 1 97.56 178 GLU A C 1
ATOM 1416 O O . GLU A 1 178 ? -2.355 -7.137 -17.281 1 97.56 178 GLU A O 1
ATOM 1421 N N . TRP A 1 179 ? -1.796 -9.039 -18.484 1 98.5 179 TRP A N 1
ATOM 1422 C CA . TRP A 1 179 ? -1.965 -9.914 -17.328 1 98.5 179 TRP A CA 1
ATOM 1423 C C . TRP A 1 179 ? -0.782 -10.867 -17.188 1 98.5 179 TRP A C 1
ATOM 1425 O O . TRP A 1 179 ? -0.212 -11.312 -18.188 1 98.5 179 TRP A O 1
ATOM 1435 N N . VAL A 1 180 ? -0.417 -11.148 -16 1 98.81 180 VAL A N 1
ATOM 1436 C CA . VAL A 1 180 ? 0.464 -12.258 -15.656 1 98.81 180 VAL A CA 1
ATOM 1437 C C . VAL A 1 180 ? -0.322 -13.328 -14.906 1 98.81 180 VAL A C 1
ATOM 1439 O O . VAL A 1 180 ? -0.976 -13.039 -13.898 1 98.81 180 VAL A O 1
ATOM 1442 N N . TRP A 1 181 ? -0.356 -14.477 -15.445 1 98.88 181 TRP A N 1
ATOM 1443 C CA . TRP A 1 181 ? -0.935 -15.641 -14.773 1 98.88 181 TRP A CA 1
ATOM 1444 C C . TRP A 1 181 ? 0.148 -16.469 -14.102 1 98.88 181 TRP A C 1
ATOM 1446 O O . TRP A 1 181 ? 0.944 -17.125 -14.773 1 98.88 181 TRP A O 1
ATOM 1456 N N . TRP A 1 182 ? 0.146 -16.422 -12.758 1 98.94 182 TRP A N 1
ATOM 1457 C CA . TRP A 1 182 ? 1.009 -17.312 -11.992 1 98.94 182 TRP A CA 1
ATOM 1458 C C . TRP A 1 182 ? 0.355 -18.672 -11.812 1 98.94 182 TRP A C 1
ATOM 1460 O O . TRP A 1 182 ? -0.802 -18.766 -11.398 1 98.94 182 TRP A O 1
ATOM 1470 N N . LEU A 1 183 ? 1.071 -19.688 -12.117 1 98.88 183 LEU A N 1
ATOM 1471 C CA . LEU A 1 183 ? 0.649 -21.062 -11.836 1 98.88 183 LEU A CA 1
ATOM 1472 C C . LEU A 1 183 ? 1.783 -21.859 -11.211 1 98.88 183 LEU A C 1
ATOM 1474 O O . LEU A 1 183 ? 2.83 -22.047 -11.828 1 98.88 183 LEU A O 1
ATOM 1478 N N . ASP A 1 184 ? 1.596 -22.375 -9.977 1 98.69 184 ASP A N 1
ATOM 1479 C CA . ASP A 1 184 ? 2.613 -23.125 -9.25 1 98.69 184 ASP A CA 1
ATOM 1480 C C . ASP A 1 184 ? 3.088 -24.328 -10.062 1 98.69 184 ASP A C 1
ATOM 1482 O O . ASP A 1 184 ? 2.373 -24.812 -10.945 1 98.69 184 ASP A O 1
ATOM 1486 N N . HIS A 1 185 ? 4.281 -24.812 -9.695 1 98.56 185 HIS A N 1
ATOM 1487 C CA . HIS A 1 185 ? 4.875 -25.891 -10.461 1 98.56 185 HIS A CA 1
ATOM 1488 C C . HIS A 1 185 ? 4.191 -27.219 -10.156 1 98.56 185 HIS A C 1
ATOM 1490 O O . HIS A 1 185 ? 4.336 -28.188 -10.906 1 98.56 185 HIS A O 1
ATOM 1496 N N . ASP A 1 186 ? 3.475 -27.281 -9.031 1 98.62 186 ASP A N 1
ATOM 1497 C CA . ASP A 1 186 ? 2.721 -28.5 -8.719 1 98.62 186 ASP A CA 1
ATOM 1498 C C . ASP A 1 186 ? 1.284 -28.391 -9.227 1 98.62 186 ASP A C 1
ATOM 1500 O O . ASP A 1 186 ? 0.337 -28.641 -8.469 1 98.62 186 ASP A O 1
ATOM 1504 N N . ALA A 1 187 ? 1.133 -28.078 -10.469 1 98.81 187 ALA A N 1
ATOM 1505 C CA . ALA A 1 187 ? -0.138 -27.969 -11.18 1 98.81 187 ALA A CA 1
ATOM 1506 C C . ALA A 1 187 ? 0.01 -28.406 -12.641 1 98.81 187 ALA A C 1
ATOM 1508 O O . ALA A 1 187 ? 1.119 -28.422 -13.18 1 98.81 187 ALA A O 1
ATOM 1509 N N . LEU A 1 188 ? -1.076 -28.828 -13.25 1 98.81 188 LEU A N 1
ATOM 1510 C CA . LEU A 1 188 ? -1.131 -29.156 -14.672 1 98.81 188 LEU A CA 1
ATOM 1511 C C . LEU A 1 188 ? -2.285 -28.438 -15.359 1 98.81 188 LEU A C 1
ATOM 1513 O O . LEU A 1 188 ? -3.387 -28.359 -14.805 1 98.81 188 LEU A O 1
ATOM 1517 N N . ILE A 1 189 ? -1.983 -27.859 -16.484 1 98.75 189 ILE A N 1
ATOM 1518 C CA . ILE A 1 189 ? -3.066 -27.406 -17.359 1 98.75 189 ILE A CA 1
ATOM 1519 C C . ILE A 1 189 ? -3.738 -28.609 -18.016 1 98.75 189 ILE A C 1
ATOM 1521 O O . ILE A 1 189 ? -3.104 -29.344 -18.766 1 98.75 189 ILE A O 1
ATOM 1525 N N . MET A 1 190 ? -4.969 -28.797 -17.734 1 98.38 190 MET A N 1
ATOM 1526 C CA . MET A 1 190 ? -5.707 -30 -18.109 1 98.38 190 MET A CA 1
ATOM 1527 C C . MET A 1 190 ? -6.457 -29.781 -19.422 1 98.38 190 MET A C 1
ATOM 1529 O O . MET A 1 190 ? -6.371 -30.609 -20.328 1 98.38 190 MET A O 1
ATOM 1533 N N . ASN A 1 191 ? -7.199 -28.734 -19.516 1 97.25 191 ASN A N 1
ATOM 1534 C CA . ASN A 1 191 ? -7.93 -28.406 -20.734 1 97.25 191 ASN A CA 1
ATOM 1535 C C . ASN A 1 191 ? -7.129 -27.453 -21.625 1 97.25 191 ASN A C 1
ATOM 1537 O O . ASN A 1 191 ? -7.324 -26.25 -21.594 1 97.25 191 ASN A O 1
ATOM 1541 N N . ARG A 1 192 ? -6.348 -27.969 -22.469 1 95.31 192 ARG A N 1
ATOM 1542 C CA . ARG A 1 192 ? -5.383 -27.219 -23.25 1 95.31 192 ARG A CA 1
ATOM 1543 C C . ARG A 1 192 ? -6.074 -26.438 -24.375 1 95.31 192 ARG A C 1
ATOM 1545 O O . ARG A 1 192 ? -5.473 -25.547 -24.984 1 95.31 192 ARG A O 1
ATOM 1552 N N . ASP A 1 193 ? -7.324 -26.719 -24.625 1 95.31 193 ASP A N 1
ATOM 1553 C CA . ASP A 1 193 ? -8.07 -26.031 -25.672 1 95.31 193 ASP A CA 1
ATOM 1554 C C . ASP A 1 193 ? -8.82 -24.828 -25.109 1 95.31 193 ASP A C 1
ATOM 1556 O O . ASP A 1 193 ? -9.297 -23.969 -25.875 1 95.31 193 ASP A O 1
ATOM 1560 N N . LEU A 1 194 ? -8.945 -24.75 -23.844 1 96.88 194 LEU A N 1
ATOM 1561 C CA . LEU A 1 194 ? -9.672 -23.641 -23.219 1 96.88 194 LEU A CA 1
ATOM 1562 C C . LEU A 1 194 ? -8.812 -22.391 -23.172 1 96.88 194 LEU A C 1
ATOM 1564 O O . LEU A 1 194 ? -7.801 -22.344 -22.469 1 96.88 194 LEU A O 1
ATOM 1568 N N . ASN A 1 195 ? -9.266 -21.406 -23.953 1 96.94 195 ASN A N 1
ATOM 1569 C CA . ASN A 1 195 ? -8.547 -20.141 -23.984 1 96.94 195 ASN A CA 1
ATOM 1570 C C . ASN A 1 195 ? -8.758 -19.344 -22.703 1 96.94 195 ASN A C 1
ATOM 1572 O O . ASN A 1 195 ? -9.891 -18.984 -22.375 1 96.94 195 ASN A O 1
ATOM 1576 N N . LEU A 1 196 ? -7.707 -18.984 -22 1 97.88 196 LEU A N 1
ATOM 1577 C CA . LEU A 1 196 ? -7.77 -18.312 -20.703 1 97.88 196 LEU A CA 1
ATOM 1578 C C . LEU A 1 196 ? -8.547 -17 -20.828 1 97.88 196 LEU A C 1
ATOM 1580 O O . LEU A 1 196 ? -9.344 -16.656 -19.953 1 97.88 196 LEU A O 1
ATOM 1584 N N . VAL A 1 197 ? -8.312 -16.219 -21.859 1 97.06 197 VAL A N 1
ATOM 1585 C CA . VAL A 1 197 ? -8.953 -14.922 -22.062 1 97.06 197 VAL A CA 1
ATOM 1586 C C . VAL A 1 197 ? -10.461 -15.102 -22.172 1 97.06 197 VAL A C 1
ATOM 1588 O O . VAL A 1 197 ? -11.227 -14.414 -21.484 1 97.06 197 VAL A O 1
ATOM 1591 N N . ASP A 1 198 ? -10.836 -16.078 -22.922 1 95.88 198 ASP A N 1
ATOM 1592 C CA . ASP A 1 198 ? -12.25 -16.359 -23.094 1 95.88 198 ASP A CA 1
ATOM 1593 C C . ASP A 1 198 ? -12.844 -16.953 -21.812 1 95.88 198 ASP A C 1
ATOM 1595 O O . ASP A 1 198 ? -14.016 -16.734 -21.5 1 95.88 198 ASP A O 1
ATOM 1599 N N . HIS A 1 199 ? -12.008 -17.594 -21.109 1 97 199 HIS A N 1
ATOM 1600 C CA . HIS A 1 199 ? -12.453 -18.344 -19.938 1 97 199 HIS A CA 1
ATOM 1601 C C . HIS A 1 199 ? -12.664 -17.422 -18.75 1 97 199 HIS A C 1
ATOM 1603 O O . HIS A 1 199 ? -13.562 -17.656 -17.938 1 97 199 HIS A O 1
ATOM 1609 N N . ILE A 1 200 ? -11.82 -16.266 -18.641 1 97.5 200 ILE A N 1
ATOM 1610 C CA . ILE A 1 200 ? -11.945 -15.57 -17.375 1 97.5 200 ILE A CA 1
ATOM 1611 C C . ILE A 1 200 ? -11.68 -14.078 -17.562 1 97.5 200 ILE A C 1
ATOM 1613 O O . ILE A 1 200 ? -12.109 -13.25 -16.75 1 97.5 200 ILE A O 1
ATOM 1617 N N . LEU A 1 201 ? -11.109 -13.602 -18.656 1 97.06 201 LEU A N 1
ATOM 1618 C CA . LEU A 1 201 ? -10.555 -12.25 -18.656 1 97.06 201 LEU A CA 1
ATOM 1619 C C . LEU A 1 201 ? -11.453 -11.297 -19.438 1 97.06 201 LEU A C 1
ATOM 1621 O O . LEU A 1 201 ? -11.32 -10.078 -19.312 1 97.06 201 LEU A O 1
ATOM 1625 N N . LYS A 1 202 ? -12.352 -11.867 -20.266 1 96.12 202 LYS A N 1
ATOM 1626 C CA . LYS A 1 202 ? -13.312 -10.977 -20.922 1 96.12 202 LYS A CA 1
ATOM 1627 C C . LYS A 1 202 ? -14.266 -10.359 -19.906 1 96.12 202 LYS A C 1
ATOM 1629 O O . LYS A 1 202 ? -14.68 -11.016 -18.953 1 96.12 202 LYS A O 1
ATOM 1634 N N . HIS A 1 203 ? -14.68 -9.211 -20.219 1 96.62 203 HIS A N 1
ATOM 1635 C CA . HIS A 1 203 ? -15.477 -8.422 -19.297 1 96.62 203 HIS A CA 1
ATOM 1636 C C . HIS A 1 203 ? -16.719 -9.195 -18.828 1 96.62 203 HIS A C 1
ATOM 1638 O O . HIS A 1 203 ? -16.938 -9.367 -17.625 1 96.62 203 HIS A O 1
ATOM 1644 N N . GLU A 1 204 ? -17.484 -9.664 -19.75 1 97.31 204 GLU A N 1
ATOM 1645 C CA . GLU A 1 204 ? -18.734 -10.336 -19.422 1 97.31 204 GLU A CA 1
ATOM 1646 C C . GLU A 1 204 ? -18.484 -11.641 -18.672 1 97.31 204 GLU A C 1
ATOM 1648 O O . GLU A 1 204 ? -19.219 -11.977 -17.75 1 97.31 204 GLU A O 1
ATOM 1653 N N . LYS A 1 205 ? -17.469 -12.289 -19.094 1 97.5 205 LYS A N 1
ATOM 1654 C CA . LYS A 1 205 ? -17.156 -13.562 -18.438 1 97.5 205 LYS A CA 1
ATOM 1655 C C . LYS A 1 205 ? -16.688 -13.336 -17.016 1 97.5 205 LYS A C 1
ATOM 1657 O O . LYS A 1 205 ? -17.188 -13.977 -16.078 1 97.5 205 LYS A O 1
ATOM 1662 N N . LEU A 1 206 ? -15.727 -12.406 -16.812 1 98.31 206 LEU A N 1
ATOM 1663 C CA . LEU A 1 206 ? -15.266 -12.117 -15.453 1 98.31 206 LEU A CA 1
ATOM 1664 C C . LEU A 1 206 ? -16.406 -11.617 -14.578 1 98.31 206 LEU A C 1
ATOM 1666 O O . LEU A 1 206 ? -16.531 -12.008 -13.414 1 98.31 206 LEU A O 1
ATOM 1670 N N . ASN A 1 207 ? -17.25 -10.836 -15.18 1 98.25 207 ASN A N 1
ATOM 1671 C CA . ASN A 1 207 ? -18.406 -10.336 -14.461 1 98.25 207 ASN A CA 1
ATOM 1672 C C . ASN A 1 207 ? -19.281 -11.477 -13.93 1 98.25 207 ASN A C 1
ATOM 1674 O O . ASN A 1 207 ? -19.781 -11.414 -12.812 1 98.25 207 ASN A O 1
ATOM 1678 N N . SER A 1 208 ? -19.391 -12.484 -14.711 1 97.81 208 SER A N 1
ATOM 1679 C CA . SER A 1 208 ? -20.234 -13.609 -14.336 1 97.81 208 SER A CA 1
ATOM 1680 C C . SER A 1 208 ? -19.547 -14.516 -13.32 1 97.81 208 SER A C 1
ATOM 1682 O O . SER A 1 208 ? -20.203 -15.234 -12.57 1 97.81 208 SER A O 1
ATOM 1684 N N . LEU A 1 209 ? -18.25 -14.477 -13.258 1 97.94 209 LEU A N 1
ATOM 1685 C CA . LEU A 1 209 ? -17.484 -15.414 -12.438 1 97.94 209 LEU A CA 1
ATOM 1686 C C . LEU A 1 209 ? -17.188 -14.82 -11.062 1 97.94 209 LEU A C 1
ATOM 1688 O O . LEU A 1 209 ? -16.875 -15.547 -10.125 1 97.94 209 LEU A O 1
ATOM 1692 N N . LEU A 1 210 ? -17.25 -13.469 -10.914 1 98.56 210 LEU A N 1
ATOM 1693 C CA . LEU A 1 210 ? -16.922 -12.812 -9.656 1 98.56 210 LEU A CA 1
ATOM 1694 C C . LEU A 1 210 ? -17.875 -13.242 -8.547 1 98.56 210 LEU A C 1
ATOM 1696 O O . LEU A 1 210 ? -19.094 -13.156 -8.711 1 98.56 210 LEU A O 1
ATOM 1700 N N . LEU A 1 211 ? -17.328 -13.781 -7.469 1 98.25 211 LEU A N 1
ATOM 1701 C CA . LEU A 1 211 ? -18.109 -14.055 -6.262 1 98.25 211 LEU A CA 1
ATOM 1702 C C . LEU A 1 211 ? -18.344 -12.773 -5.473 1 98.25 211 LEU A C 1
ATOM 1704 O O . LEU A 1 211 ? -17.422 -12.227 -4.867 1 98.25 211 LEU A O 1
ATOM 1708 N N . ARG A 1 212 ? -19.594 -12.367 -5.484 1 97.94 212 ARG A N 1
ATOM 1709 C CA . ARG A 1 212 ? -20 -11.133 -4.816 1 97.94 212 ARG A CA 1
ATOM 1710 C C . ARG A 1 212 ? -20.719 -11.422 -3.506 1 97.94 212 ARG A C 1
ATOM 1712 O O . ARG A 1 212 ? -21.453 -12.414 -3.4 1 97.94 212 ARG A O 1
ATOM 1719 N N . ASP A 1 213 ? -20.453 -10.586 -2.516 1 97.44 213 ASP A N 1
ATOM 1720 C CA . ASP A 1 213 ? -21.047 -10.742 -1.192 1 97.44 213 ASP A CA 1
ATOM 1721 C C . ASP A 1 213 ? -20.812 -12.148 -0.647 1 97.44 213 ASP A C 1
ATOM 1723 O O . ASP A 1 213 ? -21.734 -12.766 -0.098 1 97.44 213 ASP A O 1
ATOM 1727 N N . THR A 1 214 ? -19.625 -12.586 -0.917 1 96.69 214 THR A N 1
ATOM 1728 C CA . THR A 1 214 ? -19.203 -13.914 -0.48 1 96.69 214 THR A CA 1
ATOM 1729 C C . THR A 1 214 ? -18.203 -13.812 0.666 1 96.69 214 THR A C 1
ATOM 1731 O O . THR A 1 214 ? -17.281 -13 0.623 1 96.69 214 THR A O 1
ATOM 1734 N N . GLU A 1 215 ? -18.453 -14.648 1.664 1 94.94 215 GLU A N 1
ATOM 1735 C CA . GLU A 1 215 ? -17.562 -14.633 2.82 1 94.94 215 GLU A CA 1
ATOM 1736 C C . GLU A 1 215 ? -16.188 -15.203 2.471 1 94.94 215 GLU A C 1
ATOM 1738 O O . GLU A 1 215 ? -16.094 -16.234 1.798 1 94.94 215 GLU A O 1
ATOM 1743 N N . TYR A 1 216 ? -15.117 -14.477 2.883 1 94.75 216 TYR A N 1
ATOM 1744 C CA . TYR A 1 216 ? -13.773 -15.047 2.838 1 94.75 216 TYR A CA 1
ATOM 1745 C C . TYR A 1 216 ? -13.617 -16.141 3.893 1 94.75 216 TYR A C 1
ATOM 1747 O O . TYR A 1 216 ? -14.117 -16.016 5.012 1 94.75 216 TYR A O 1
ATOM 1755 N N . PHE A 1 217 ? -12.906 -17.125 3.514 1 89.31 217 PHE A N 1
ATOM 1756 C CA . PHE A 1 217 ? -12.648 -18.188 4.484 1 89.31 217 PHE A CA 1
ATOM 1757 C C . PHE A 1 217 ? -11.398 -17.891 5.305 1 89.31 217 PHE A C 1
ATOM 1759 O O . PHE A 1 217 ? -10.414 -17.375 4.773 1 89.31 217 PHE A O 1
ATOM 1766 N N . SER A 1 218 ? -11.594 -18.156 6.598 1 76.94 218 SER A N 1
ATOM 1767 C CA . SER A 1 218 ? -10.461 -17.969 7.5 1 76.94 218 SER A CA 1
ATOM 1768 C C . SER A 1 218 ? -9.406 -19.062 7.305 1 76.94 218 SER A C 1
ATOM 1770 O O . SER A 1 218 ? -9.742 -20.203 7 1 76.94 218 SER A O 1
ATOM 1772 N N . GLY A 1 219 ? -8.219 -18.609 7.062 1 66.69 219 GLY A N 1
ATOM 1773 C CA . GLY A 1 219 ? -7.113 -19.547 7.098 1 66.69 219 GLY A CA 1
ATOM 1774 C C . GLY A 1 219 ? -6.23 -19.391 8.32 1 66.69 219 GLY A C 1
ATOM 1775 O O . GLY A 1 219 ? -6.527 -18.578 9.203 1 66.69 219 GLY A O 1
ATOM 1776 N N . PHE A 1 220 ? -5.25 -20.141 8.367 1 62.16 220 PHE A N 1
ATOM 1777 C CA . PHE A 1 220 ? -4.375 -20.141 9.531 1 62.16 220 PHE A CA 1
ATOM 1778 C C . PHE A 1 220 ? -3.818 -18.75 9.797 1 62.16 220 PHE A C 1
ATOM 1780 O O . PHE A 1 220 ? -3.16 -18.172 8.938 1 62.16 220 PHE A O 1
ATOM 1787 N N . GLY A 1 221 ? -4.254 -18.125 10.867 1 62.12 221 GLY A N 1
ATOM 1788 C CA . GLY A 1 221 ? -3.65 -16.922 11.414 1 62.12 221 GLY A CA 1
ATOM 1789 C C . GLY A 1 221 ? -4.426 -15.656 11.07 1 62.12 221 GLY A C 1
ATOM 1790 O O . GLY A 1 221 ? -4.098 -14.57 11.555 1 62.12 221 GLY A O 1
ATOM 1791 N N . ILE A 1 222 ? -5.359 -15.82 10.078 1 69.94 222 ILE A N 1
ATOM 1792 C CA . ILE A 1 222 ? -6.113 -14.602 9.781 1 69.94 222 ILE A CA 1
ATOM 1793 C C . ILE A 1 222 ? -7.602 -14.852 10.023 1 69.94 222 ILE A C 1
ATOM 1795 O O . ILE A 1 222 ? -8.172 -15.805 9.5 1 69.94 222 ILE A O 1
ATOM 1799 N N . ASP A 1 223 ? -8.133 -14.125 10.883 1 70.12 223 ASP A N 1
ATOM 1800 C CA . ASP A 1 223 ? -9.562 -14.188 11.164 1 70.12 223 ASP A CA 1
ATOM 1801 C C . ASP A 1 223 ? -10.344 -13.297 10.211 1 70.12 223 ASP A C 1
ATOM 1803 O O . ASP A 1 223 ? -10.203 -12.07 10.242 1 70.12 223 ASP A O 1
ATOM 1807 N N . SER A 1 224 ? -11.109 -13.914 9.367 1 72.88 224 SER A N 1
ATOM 1808 C CA . SER A 1 224 ? -11.891 -13.18 8.375 1 72.88 224 SER A CA 1
ATOM 1809 C C . SER A 1 224 ? -13.383 -13.281 8.672 1 72.88 224 SER A C 1
ATOM 1811 O O . SER A 1 224 ? -14.211 -13.055 7.789 1 72.88 224 SER A O 1
ATOM 1813 N N . GLU A 1 225 ? -13.734 -13.648 9.797 1 78.88 225 GLU A N 1
ATOM 1814 C CA . GLU A 1 225 ? -15.148 -13.875 10.062 1 78.88 225 GLU A CA 1
ATOM 1815 C C . GLU A 1 225 ? -15.984 -12.648 9.711 1 78.88 225 GLU A C 1
ATOM 1817 O O . GLU A 1 225 ? -15.672 -11.531 10.148 1 78.88 225 GLU A O 1
ATOM 1822 N N . GLY A 1 226 ? -16.891 -12.914 8.875 1 87.19 226 GLY A N 1
ATOM 1823 C CA . GLY A 1 226 ? -17.828 -11.883 8.492 1 87.19 226 GLY A CA 1
ATOM 1824 C C . GLY A 1 226 ? -17.328 -10.984 7.375 1 87.19 226 GLY A C 1
ATOM 1825 O O . GLY A 1 226 ? -18.062 -10.164 6.84 1 87.19 226 GLY A O 1
ATOM 1826 N N . PHE A 1 227 ? -16.094 -11.188 7.012 1 95.25 227 PHE A N 1
ATOM 1827 C CA . PHE A 1 227 ? -15.531 -10.383 5.938 1 95.25 227 PHE A CA 1
ATOM 1828 C C . PHE A 1 227 ? -15.953 -10.93 4.574 1 95.25 227 PHE A C 1
ATOM 1830 O O . PHE A 1 227 ? -15.797 -12.125 4.309 1 95.25 227 PHE A O 1
ATOM 1837 N N . ARG A 1 228 ? -16.562 -10.094 3.74 1 97.06 228 ARG A N 1
ATOM 1838 C CA . ARG A 1 228 ? -17.156 -10.547 2.488 1 97.06 228 ARG A CA 1
ATOM 1839 C C . ARG A 1 228 ? -16.578 -9.781 1.3 1 97.06 228 ARG A C 1
ATOM 1841 O O . ARG A 1 228 ? -16.094 -8.656 1.456 1 97.06 228 ARG A O 1
ATOM 1848 N N . THR A 1 229 ? -16.656 -10.367 0.172 1 98.06 229 THR A N 1
ATOM 1849 C CA . THR A 1 229 ? -16.297 -9.672 -1.058 1 98.06 229 THR A CA 1
ATOM 1850 C C . THR A 1 229 ? -17.266 -8.531 -1.337 1 98.06 229 THR A C 1
ATOM 1852 O O . THR A 1 229 ? -18.406 -8.539 -0.857 1 98.06 229 THR A O 1
ATOM 1855 N N . PRO A 1 230 ? -16.812 -7.523 -2.094 1 97.75 230 PRO A N 1
ATOM 1856 C CA . PRO A 1 230 ? -17.719 -6.406 -2.404 1 97.75 230 PRO A CA 1
ATOM 1857 C C . PRO A 1 230 ? -18.969 -6.848 -3.152 1 97.75 230 PRO A C 1
ATOM 1859 O O . PRO A 1 230 ? -18.906 -7.746 -3.996 1 97.75 230 PRO A O 1
ATOM 1862 N N . LYS A 1 231 ? -20.078 -6.176 -2.875 1 96.81 231 LYS A N 1
ATOM 1863 C CA . LYS A 1 231 ? -21.359 -6.477 -3.525 1 96.81 231 LYS A CA 1
ATOM 1864 C C . LYS A 1 231 ? -21.344 -6.051 -4.988 1 96.81 231 LYS A C 1
ATOM 1866 O O . LYS A 1 231 ? -22.016 -6.652 -5.824 1 96.81 231 LYS A O 1
ATOM 1871 N N . ASN A 1 232 ? -20.609 -4.988 -5.176 1 95.81 232 ASN A N 1
ATOM 1872 C CA . ASN A 1 232 ? -20.516 -4.438 -6.523 1 95.81 232 ASN A CA 1
ATOM 1873 C C . ASN A 1 232 ? -19.062 -4.195 -6.934 1 95.81 232 ASN A C 1
ATOM 1875 O O . ASN A 1 232 ? -18.312 -3.537 -6.215 1 95.81 232 ASN A O 1
ATOM 1879 N N . GLN A 1 233 ? -18.609 -4.816 -7.996 1 97.06 233 GLN A N 1
ATOM 1880 C CA . GLN A 1 233 ? -17.297 -4.617 -8.586 1 97.06 233 GLN A CA 1
ATOM 1881 C C . GLN A 1 233 ? -17.375 -4.535 -10.109 1 97.06 233 GLN A C 1
ATOM 1883 O O . GLN A 1 233 ? -18.141 -5.281 -10.734 1 97.06 233 GLN A O 1
ATOM 1888 N N . ASP A 1 234 ? -16.75 -3.639 -10.633 1 97.5 234 ASP A N 1
ATOM 1889 C CA . ASP A 1 234 ? -16.562 -3.547 -12.078 1 97.5 234 ASP A CA 1
ATOM 1890 C C . ASP A 1 234 ? -15.414 -4.438 -12.547 1 97.5 234 ASP A C 1
ATOM 1892 O O . ASP A 1 234 ? -14.258 -4.223 -12.164 1 97.5 234 ASP A O 1
ATOM 1896 N N . PRO A 1 235 ? -15.695 -5.402 -13.43 1 97.81 235 PRO A N 1
ATOM 1897 C CA . PRO A 1 235 ? -14.625 -6.281 -13.906 1 97.81 235 PRO A CA 1
ATOM 1898 C C . PRO A 1 235 ? -13.445 -5.512 -14.492 1 97.81 235 PRO A C 1
ATOM 1900 O O . PRO A 1 235 ? -12.305 -5.965 -14.414 1 97.81 235 PRO A O 1
ATOM 1903 N N . ASP A 1 236 ? -13.711 -4.332 -15.023 1 97.56 236 ASP A N 1
ATOM 1904 C CA . ASP A 1 236 ? -12.648 -3.541 -15.625 1 97.56 236 ASP A CA 1
ATOM 1905 C C . ASP A 1 236 ? -11.734 -2.941 -14.555 1 97.56 236 ASP A C 1
ATOM 1907 O O . ASP A 1 236 ? -10.641 -2.471 -14.852 1 97.56 236 ASP A O 1
ATOM 1911 N N . ASP A 1 237 ? -12.219 -3.02 -13.281 1 97.94 237 ASP A N 1
ATOM 1912 C CA . ASP A 1 237 ? -11.43 -2.455 -12.195 1 97.94 237 ASP A CA 1
ATOM 1913 C C . ASP A 1 237 ? -10.867 -3.555 -11.297 1 97.94 237 ASP A C 1
ATOM 1915 O O . ASP A 1 237 ? -10.484 -3.295 -10.156 1 97.94 237 ASP A O 1
ATOM 1919 N N . ILE A 1 238 ? -10.938 -4.77 -11.781 1 98.75 238 ILE A N 1
ATOM 1920 C CA . ILE A 1 238 ? -10.281 -5.891 -11.117 1 98.75 238 ILE A CA 1
ATOM 1921 C C . ILE A 1 238 ? -8.844 -6.016 -11.609 1 98.75 238 ILE A C 1
ATOM 1923 O O . ILE A 1 238 ? -8.594 -6.055 -12.82 1 98.75 238 ILE A O 1
ATOM 1927 N N . HIS A 1 239 ? -7.926 -6.09 -10.641 1 98.81 239 HIS A N 1
ATOM 1928 C CA . HIS A 1 239 ? -6.512 -6.09 -11.008 1 98.81 239 HIS A CA 1
ATOM 1929 C C . HIS A 1 239 ? -5.785 -7.285 -10.398 1 98.81 239 HIS A C 1
ATOM 1931 O O . HIS A 1 239 ? -4.574 -7.43 -10.562 1 98.81 239 HIS A O 1
ATOM 1937 N N . PHE A 1 240 ? -6.504 -8.031 -9.664 1 98.88 240 PHE A N 1
ATOM 1938 C CA . PHE A 1 240 ? -6.02 -9.266 -9.062 1 98.88 240 PHE A CA 1
ATOM 1939 C C . PHE A 1 240 ? -7.133 -10.305 -8.992 1 98.88 240 PHE A C 1
ATOM 1941 O O . PHE A 1 240 ? -8.18 -10.062 -8.391 1 98.88 240 PHE A O 1
ATOM 1948 N N . ILE A 1 241 ? -6.961 -11.453 -9.625 1 98.94 241 ILE A N 1
ATOM 1949 C CA . ILE A 1 241 ? -7.949 -12.523 -9.617 1 98.94 241 ILE A CA 1
ATOM 1950 C C . ILE A 1 241 ? -7.402 -13.727 -8.859 1 98.94 241 ILE A C 1
ATOM 1952 O O . ILE A 1 241 ? -6.309 -14.211 -9.148 1 98.94 241 ILE A O 1
ATOM 1956 N N . ILE A 1 242 ? -8.164 -14.172 -7.914 1 98.62 242 ILE A N 1
ATOM 1957 C CA . ILE A 1 242 ? -7.691 -15.266 -7.066 1 98.62 242 ILE A CA 1
ATOM 1958 C C . ILE A 1 242 ? -8.875 -16.094 -6.59 1 98.62 242 ILE A C 1
ATOM 1960 O O . ILE A 1 242 ? -10.023 -15.656 -6.676 1 98.62 242 ILE A O 1
ATOM 1964 N N . ALA A 1 243 ? -8.609 -17.312 -6.227 1 98.06 243 ALA A N 1
ATOM 1965 C CA . ALA A 1 243 ? -9.625 -18.203 -5.648 1 98.06 243 ALA A CA 1
ATOM 1966 C C . ALA A 1 243 ? -9.312 -18.5 -4.184 1 98.06 243 ALA A C 1
ATOM 1968 O O . ALA A 1 243 ? -8.289 -18.062 -3.658 1 98.06 243 ALA A O 1
ATOM 1969 N N . GLN A 1 244 ? -10.289 -19.125 -3.52 1 95.62 244 GLN A N 1
ATOM 1970 C CA . GLN A 1 244 ? -10.062 -19.516 -2.135 1 95.62 244 GLN A CA 1
ATOM 1971 C C . GLN A 1 244 ? -10.5 -20.969 -1.897 1 95.62 244 GLN A C 1
ATOM 1973 O O . GLN A 1 244 ? -11.328 -21.5 -2.639 1 95.62 244 GLN A O 1
ATOM 1978 N N . ASP A 1 245 ? -9.859 -21.547 -0.955 1 93.31 245 ASP A N 1
ATOM 1979 C CA . ASP A 1 245 ? -10.234 -22.859 -0.45 1 93.31 245 ASP A CA 1
ATOM 1980 C C . ASP A 1 245 ? -10.586 -22.797 1.035 1 93.31 245 ASP A C 1
ATOM 1982 O O . ASP A 1 245 ? -10.914 -21.734 1.56 1 93.31 245 ASP A O 1
ATOM 1986 N N . PHE A 1 246 ? -10.578 -23.922 1.678 1 88.88 246 PHE A N 1
ATOM 1987 C CA . PHE A 1 246 ? -11.023 -24 3.064 1 88.88 246 PHE A CA 1
ATOM 1988 C C . PHE A 1 246 ? -10.016 -23.328 3.99 1 88.88 246 PHE A C 1
ATOM 1990 O O . PHE A 1 246 ? -10.305 -23.094 5.164 1 88.88 246 PHE A O 1
ATOM 1997 N N . ASN A 1 247 ? -8.836 -22.984 3.451 1 89 247 ASN A N 1
ATOM 1998 C CA . ASN A 1 247 ? -7.828 -22.281 4.234 1 89 247 ASN A CA 1
ATOM 1999 C C . ASN A 1 247 ? -7.754 -20.797 3.857 1 89 247 ASN A C 1
ATOM 2001 O O . ASN A 1 247 ? -6.809 -20.109 4.23 1 89 247 ASN A O 1
ATOM 2005 N N . GLY A 1 248 ? -8.758 -20.266 3.102 1 92.44 248 GLY A N 1
ATOM 2006 C CA . GLY A 1 248 ? -8.727 -18.891 2.6 1 92.44 248 GLY A CA 1
ATOM 2007 C C . GLY A 1 248 ? -8.273 -18.797 1.153 1 92.44 248 GLY A C 1
ATOM 2008 O O . GLY A 1 248 ? -8.438 -19.75 0.383 1 92.44 248 GLY A O 1
ATOM 2009 N N . ILE A 1 249 ? -7.77 -17.656 0.794 1 95 249 ILE A N 1
ATOM 2010 C CA . ILE A 1 249 ? -7.328 -17.484 -0.584 1 95 249 ILE A CA 1
ATOM 2011 C C . ILE A 1 249 ? -6.125 -18.375 -0.862 1 95 249 ILE A C 1
ATOM 2013 O O . ILE A 1 249 ? -5.387 -18.734 0.058 1 95 249 ILE A O 1
ATOM 2017 N N . ASN A 1 250 ? -5.953 -18.766 -2.062 1 96.38 250 ASN A N 1
ATOM 2018 C CA . ASN A 1 250 ? -4.852 -19.625 -2.471 1 96.38 250 ASN A CA 1
ATOM 2019 C C . ASN A 1 250 ? -4.023 -19 -3.588 1 96.38 250 ASN A C 1
ATOM 2021 O O . ASN A 1 250 ? -4.539 -18.734 -4.68 1 96.38 250 ASN A O 1
ATOM 2025 N N . ALA A 1 251 ? -2.744 -18.859 -3.303 1 97.06 251 ALA A N 1
ATOM 2026 C CA . ALA A 1 251 ? -1.877 -18.141 -4.242 1 97.06 251 ALA A CA 1
ATOM 2027 C C . ALA A 1 251 ? -1.102 -19.125 -5.117 1 97.06 251 ALA A C 1
ATOM 2029 O O . ALA A 1 251 ? -0.003 -18.812 -5.582 1 97.06 251 ALA A O 1
ATOM 2030 N N . GLY A 1 252 ? -1.639 -20.312 -5.352 1 98.12 252 GLY A N 1
ATOM 2031 C CA . GLY A 1 252 ? -1.028 -21.281 -6.25 1 98.12 252 GLY A CA 1
ATOM 2032 C C . GLY A 1 252 ? -1.349 -21.016 -7.711 1 98.12 252 GLY A C 1
ATOM 2033 O O . GLY A 1 252 ? -0.618 -21.453 -8.602 1 98.12 252 GLY A O 1
ATOM 2034 N N . SER A 1 253 ? -2.457 -20.391 -7.926 1 98.81 253 SER A N 1
ATOM 2035 C CA . SER A 1 253 ? -2.895 -19.906 -9.234 1 98.81 253 SER A CA 1
ATOM 2036 C C . SER A 1 253 ? -3.635 -18.578 -9.117 1 98.81 253 SER A C 1
ATOM 2038 O O . SER A 1 253 ? -4.656 -18.5 -8.438 1 98.81 253 SER A O 1
ATOM 2040 N N . PHE A 1 254 ? -3.111 -17.516 -9.742 1 98.88 254 PHE A N 1
ATOM 2041 C CA . PHE A 1 254 ? -3.756 -16.219 -9.703 1 98.88 254 PHE A CA 1
ATOM 2042 C C . PHE A 1 254 ? -3.318 -15.352 -10.883 1 98.88 254 PHE A C 1
ATOM 2044 O O . PHE A 1 254 ? -2.342 -15.68 -11.562 1 98.88 254 PHE A O 1
ATOM 2051 N N . LEU A 1 255 ? -4.086 -14.359 -11.164 1 98.94 255 LEU A N 1
ATOM 2052 C CA . LEU A 1 255 ? -3.768 -13.414 -12.227 1 98.94 255 LEU A CA 1
ATOM 2053 C C . LEU A 1 255 ? -3.629 -12 -11.664 1 98.94 255 LEU A C 1
ATOM 2055 O O . LEU A 1 255 ? -4.43 -11.578 -10.828 1 98.94 255 LEU A O 1
ATOM 2059 N N . ILE A 1 256 ? -2.594 -11.32 -12.07 1 98.88 256 ILE A N 1
ATOM 2060 C CA . ILE A 1 256 ? -2.393 -9.938 -11.672 1 98.88 256 ILE A CA 1
ATOM 2061 C C . ILE A 1 256 ? -2.246 -9.055 -12.914 1 98.88 256 ILE A C 1
ATOM 2063 O O . ILE A 1 256 ? -1.551 -9.422 -13.867 1 98.88 256 ILE A O 1
ATOM 2067 N N . ARG A 1 257 ? -2.922 -7.969 -12.938 1 98.5 257 ARG A N 1
ATOM 2068 C 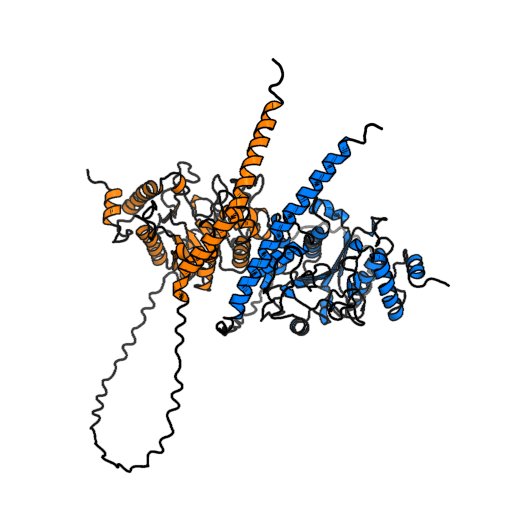CA . ARG A 1 257 ? -2.93 -7.031 -14.055 1 98.5 257 ARG A CA 1
ATOM 2069 C C . ARG A 1 257 ? -1.706 -6.121 -14.016 1 98.5 257 ARG A C 1
ATOM 2071 O O . ARG A 1 257 ? -1.305 -5.66 -12.945 1 98.5 257 ARG A O 1
ATOM 2078 N N . ASN A 1 258 ? -1.052 -5.996 -15.172 1 98.12 258 ASN A N 1
ATOM 2079 C CA . ASN A 1 258 ? 0.021 -5.016 -15.305 1 98.12 258 ASN A CA 1
ATOM 2080 C C . ASN A 1 258 ? -0.527 -3.596 -15.422 1 98.12 258 ASN A C 1
ATOM 2082 O O . ASN A 1 258 ? -0.648 -3.059 -16.516 1 98.12 258 ASN A O 1
ATOM 2086 N N . SER A 1 259 ? -0.863 -3.049 -14.281 1 97.44 259 SER A N 1
ATOM 2087 C CA . SER A 1 259 ? -1.481 -1.734 -14.141 1 97.44 259 SER A CA 1
ATOM 2088 C C . SER A 1 259 ? -0.879 -0.959 -12.977 1 97.44 259 SER A C 1
ATOM 2090 O O . SER A 1 259 ? -0.043 -1.487 -12.242 1 97.44 259 SER A O 1
ATOM 2092 N N . GLU A 1 260 ? -1.262 0.293 -12.867 1 96.44 260 GLU A N 1
ATOM 2093 C CA . GLU A 1 260 ? -0.839 1.069 -11.703 1 96.44 260 GLU A CA 1
ATOM 2094 C C . GLU A 1 260 ? -1.302 0.416 -10.406 1 96.44 260 GLU A C 1
ATOM 2096 O O . GLU A 1 260 ? -0.532 0.313 -9.445 1 96.44 260 GLU A O 1
ATOM 2101 N N . VAL A 1 261 ? -2.562 -0.059 -10.414 1 98.19 261 VAL A N 1
ATOM 2102 C CA . VAL A 1 261 ? -3.111 -0.745 -9.25 1 98.19 261 VAL A CA 1
ATOM 2103 C C . VAL A 1 261 ? -2.293 -2.002 -8.953 1 98.19 261 VAL A C 1
ATOM 2105 O O . VAL A 1 261 ? -1.906 -2.244 -7.812 1 98.19 261 VAL A O 1
ATOM 2108 N N . GLY A 1 262 ? -1.972 -2.783 -10.023 1 98.44 262 GLY A N 1
ATOM 2109 C CA . GLY A 1 262 ? -1.139 -3.963 -9.852 1 98.44 262 GLY A CA 1
ATOM 2110 C C . GLY A 1 262 ? 0.238 -3.648 -9.297 1 98.44 262 GLY A C 1
ATOM 2111 O O . GLY A 1 262 ? 0.77 -4.398 -8.477 1 98.44 262 GLY A O 1
ATOM 2112 N N . THR A 1 263 ? 0.781 -2.51 -9.727 1 97.69 263 THR A N 1
ATOM 2113 C CA . THR A 1 263 ? 2.094 -2.08 -9.258 1 97.69 263 THR A CA 1
ATOM 2114 C C . THR A 1 263 ? 2.061 -1.766 -7.766 1 97.69 263 THR A C 1
ATOM 2116 O O . THR A 1 263 ? 2.957 -2.166 -7.02 1 97.69 263 THR A O 1
ATOM 2119 N N . TRP A 1 264 ? 1.025 -1.066 -7.305 1 98.44 264 TRP A N 1
ATOM 2120 C CA . TRP A 1 264 ? 0.853 -0.779 -5.883 1 98.44 264 TRP A CA 1
ATOM 2121 C C . TRP A 1 264 ? 0.714 -2.068 -5.078 1 98.44 264 TRP A C 1
ATOM 2123 O O . TRP A 1 264 ? 1.38 -2.244 -4.059 1 98.44 264 TRP A O 1
ATOM 2133 N N . MET A 1 265 ? -0.062 -3.004 -5.574 1 98.62 265 MET A N 1
ATOM 2134 C CA . MET A 1 265 ? -0.302 -4.254 -4.859 1 98.62 265 MET A CA 1
ATOM 2135 C C . MET A 1 265 ? 0.977 -5.078 -4.758 1 98.62 265 MET A C 1
ATOM 2137 O O . MET A 1 265 ? 1.297 -5.609 -3.695 1 98.62 265 MET A O 1
ATOM 2141 N N . LEU A 1 266 ? 1.732 -5.137 -5.844 1 98.5 266 LEU A N 1
ATOM 2142 C CA . LEU A 1 266 ? 2.971 -5.906 -5.844 1 98.5 266 LEU A CA 1
ATOM 2143 C C . LEU A 1 266 ? 3.996 -5.285 -4.902 1 98.5 266 LEU A C 1
ATOM 2145 O O . LEU A 1 266 ? 4.695 -6 -4.18 1 98.5 266 LEU A O 1
ATOM 2149 N N . ASP A 1 267 ? 4.094 -3.992 -4.91 1 98.31 267 ASP A N 1
ATOM 2150 C CA . ASP A 1 267 ? 5.07 -3.305 -4.066 1 98.31 267 ASP A CA 1
ATOM 2151 C C . ASP A 1 267 ? 4.766 -3.52 -2.586 1 98.31 267 ASP A C 1
ATOM 2153 O O . ASP A 1 267 ? 5.648 -3.891 -1.812 1 98.31 267 ASP A O 1
ATOM 2157 N N . PHE A 1 268 ? 3.504 -3.406 -2.205 1 98.44 268 PHE A N 1
ATOM 2158 C CA . PHE A 1 268 ? 3.154 -3.521 -0.793 1 98.44 268 PHE A CA 1
ATOM 2159 C C . PHE A 1 268 ? 3.043 -4.984 -0.379 1 98.44 268 PHE A C 1
ATOM 2161 O O . PHE A 1 268 ? 3.205 -5.316 0.797 1 98.44 268 PHE A O 1
ATOM 2168 N N . TRP A 1 269 ? 2.74 -5.891 -1.379 1 98.06 269 TRP A N 1
ATOM 2169 C CA . TRP A 1 269 ? 2.812 -7.316 -1.078 1 98.06 269 TRP A CA 1
ATOM 2170 C C . TRP A 1 269 ? 4.211 -7.707 -0.608 1 98.06 269 TRP A C 1
ATOM 2172 O O . TRP A 1 269 ? 4.375 -8.68 0.131 1 98.06 269 TRP A O 1
ATOM 2182 N N . ASN A 1 270 ? 5.199 -6.891 -0.939 1 96.38 270 ASN A N 1
ATOM 2183 C CA . ASN A 1 270 ? 6.598 -7.113 -0.576 1 96.38 270 ASN A CA 1
ATOM 2184 C C . ASN A 1 270 ? 6.957 -6.395 0.721 1 96.38 270 ASN A C 1
ATOM 2186 O O . ASN A 1 270 ? 8.141 -6.207 1.021 1 96.38 270 ASN A O 1
ATOM 2190 N N . GLU A 1 271 ? 5.988 -6.02 1.528 1 96.19 271 GLU A N 1
ATOM 2191 C CA . GLU A 1 271 ? 6.172 -5.316 2.793 1 96.19 271 GLU A CA 1
ATOM 2192 C C . GLU A 1 271 ? 7.051 -6.117 3.748 1 96.19 271 GLU A C 1
ATOM 2194 O O . GLU A 1 271 ? 6.734 -7.262 4.078 1 96.19 271 GLU A O 1
ATOM 2199 N N . PRO A 1 272 ? 8.141 -5.5 4.254 1 93.31 272 PRO A N 1
ATOM 2200 C CA . PRO A 1 272 ? 9.062 -6.219 5.141 1 93.31 272 PRO A CA 1
ATOM 2201 C C . PRO A 1 272 ? 8.375 -6.746 6.398 1 93.31 272 PRO A C 1
ATOM 2203 O O . PRO A 1 272 ? 8.695 -7.84 6.867 1 93.31 272 PRO A O 1
ATOM 2206 N N . LEU A 1 273 ? 7.434 -6 6.91 1 93.5 273 LEU A N 1
ATOM 2207 C CA . LEU A 1 273 ? 6.77 -6.426 8.141 1 93.5 273 LEU A CA 1
ATOM 2208 C C . LEU A 1 273 ? 5.895 -7.648 7.887 1 93.5 273 LEU A C 1
ATOM 2210 O O . LEU A 1 273 ? 5.656 -8.445 8.797 1 93.5 273 LEU A O 1
ATOM 2214 N N . TYR A 1 274 ? 5.367 -7.77 6.652 1 94.44 274 TYR A N 1
ATOM 2215 C CA . TYR A 1 274 ? 4.641 -8.984 6.309 1 94.44 274 TYR A CA 1
ATOM 2216 C C . TYR A 1 274 ? 5.547 -10.211 6.414 1 94.44 274 TYR A C 1
ATOM 2218 O O . TYR A 1 274 ? 5.137 -11.25 6.934 1 94.44 274 TYR A O 1
ATOM 2226 N N . LYS A 1 275 ? 6.766 -10.039 5.949 1 93 275 LYS A N 1
ATOM 2227 C CA . LYS A 1 275 ? 7.734 -11.125 5.926 1 93 275 LYS A CA 1
ATOM 2228 C C . LYS A 1 275 ? 8.195 -11.484 7.336 1 93 275 LYS A C 1
ATOM 2230 O O . LYS A 1 275 ? 8.578 -12.625 7.594 1 93 275 LYS A O 1
ATOM 2235 N N . GLU A 1 276 ? 8.195 -10.547 8.156 1 89.56 276 GLU A N 1
ATOM 2236 C CA . GLU A 1 276 ? 8.57 -10.789 9.547 1 89.56 276 GLU A CA 1
ATOM 2237 C C . GLU A 1 276 ? 7.457 -11.523 10.297 1 89.56 276 GLU A C 1
ATOM 2239 O O . GLU A 1 276 ? 7.715 -12.195 11.297 1 89.56 276 GLU A O 1
ATOM 2244 N N . HIS A 1 277 ? 6.227 -11.352 9.852 1 81.12 277 HIS A N 1
ATOM 2245 C CA . HIS A 1 277 ? 5.074 -11.977 10.484 1 81.12 277 HIS A CA 1
ATOM 2246 C C . HIS A 1 277 ? 4.641 -13.227 9.734 1 81.12 277 HIS A C 1
ATOM 2248 O O . HIS A 1 277 ? 3.443 -13.492 9.594 1 81.12 277 HIS A O 1
ATOM 2254 N N . ASN A 1 278 ? 5.562 -13.891 9.359 1 70.06 278 ASN A N 1
ATOM 2255 C CA . ASN A 1 278 ? 5.305 -15.078 8.547 1 70.06 278 ASN A CA 1
ATOM 2256 C C . ASN A 1 278 ? 4.496 -16.109 9.32 1 70.06 278 ASN A C 1
ATOM 2258 O O . ASN A 1 278 ? 4.809 -16.422 10.469 1 70.06 278 ASN A O 1
ATOM 2262 N N . GLY A 1 279 ? 3.422 -16.438 8.727 1 75.88 279 GLY A N 1
ATOM 2263 C CA . GLY A 1 279 ? 2.709 -17.594 9.219 1 75.88 279 GLY A CA 1
ATOM 2264 C C . GLY A 1 279 ? 2.893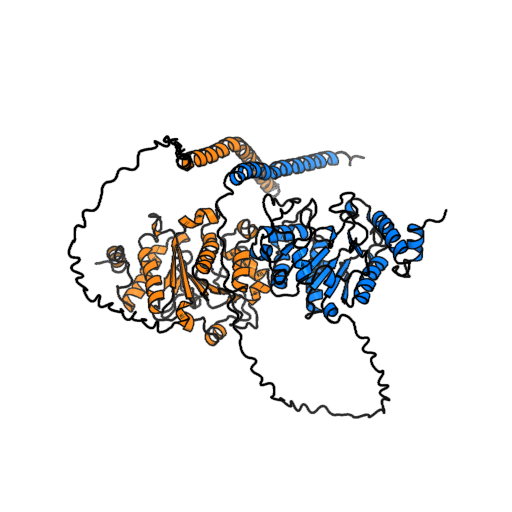 -18.828 8.344 1 75.88 279 GLY A C 1
ATOM 2265 O O . GLY A 1 279 ? 3.871 -18.922 7.598 1 75.88 279 GLY A O 1
ATOM 2266 N N . VAL A 1 280 ? 2.104 -19.75 8.422 1 81.06 280 VAL A N 1
ATOM 2267 C CA . VAL A 1 280 ? 2.188 -21.031 7.754 1 81.06 280 VAL A CA 1
ATOM 2268 C C . VAL A 1 280 ? 2.059 -20.859 6.242 1 81.06 280 VAL A C 1
ATOM 2270 O O . VAL A 1 280 ? 2.73 -21.531 5.465 1 81.06 280 VAL A O 1
ATOM 2273 N N . PHE A 1 281 ? 1.327 -19.766 5.805 1 88 281 PHE A N 1
ATOM 2274 C CA . PHE A 1 281 ? 1.028 -19.656 4.379 1 88 281 PHE A CA 1
ATOM 2275 C C . PHE A 1 281 ? 1.843 -18.547 3.742 1 88 281 PHE A C 1
ATOM 2277 O O . PHE A 1 281 ? 1.556 -18.125 2.619 1 88 281 PHE A O 1
ATOM 2284 N N . VAL A 1 282 ? 2.832 -18.031 4.473 1 91.75 282 VAL A N 1
ATOM 2285 C CA . VAL A 1 282 ? 3.928 -17.219 3.967 1 91.75 282 VAL A CA 1
ATOM 2286 C C . VAL A 1 282 ? 3.367 -16 3.229 1 91.75 282 VAL A C 1
ATOM 2288 O O . VAL A 1 282 ? 2.656 -15.18 3.816 1 91.75 282 VAL A O 1
ATOM 2291 N N . GLU A 1 283 ? 3.635 -15.945 1.794 1 94.94 283 GLU A N 1
ATOM 2292 C CA . GLU A 1 283 ? 3.24 -14.781 1.002 1 94.94 283 GLU A CA 1
ATOM 2293 C C . GLU A 1 283 ? 1.728 -14.734 0.81 1 94.94 283 GLU A C 1
ATOM 2295 O O . GLU A 1 283 ? 1.15 -13.656 0.671 1 94.94 283 GLU A O 1
ATOM 2300 N N . GLN A 1 284 ? 1.091 -15.875 0.858 1 94.62 284 GLN A N 1
ATOM 2301 C CA . GLN A 1 284 ? -0.36 -15.969 0.733 1 94.62 284 GLN A CA 1
ATOM 2302 C C . GLN A 1 284 ? -1.055 -15.336 1.938 1 94.62 284 GLN A C 1
ATOM 2304 O O . GLN A 1 284 ? -2.08 -14.672 1.79 1 94.62 284 GLN A O 1
ATOM 2309 N N . GLN A 1 285 ? -0.525 -15.625 3.037 1 92.94 285 GLN A N 1
ATOM 2310 C CA . GLN A 1 285 ? -1.064 -15.023 4.254 1 92.94 285 GLN A CA 1
ATOM 2311 C C . GLN A 1 285 ? -0.904 -13.508 4.242 1 92.94 285 GLN A C 1
ATOM 2313 O O . GLN A 1 285 ? -1.789 -12.781 4.699 1 92.94 285 GLN A O 1
ATOM 2318 N N . ALA A 1 286 ? 0.229 -13.055 3.801 1 94.56 286 ALA A N 1
ATOM 2319 C CA . ALA A 1 286 ? 0.469 -11.617 3.66 1 94.56 286 ALA A CA 1
ATOM 2320 C C . ALA A 1 286 ? -0.556 -10.977 2.727 1 94.56 286 ALA A C 1
ATOM 2322 O O . ALA A 1 286 ? -1.062 -9.891 3.002 1 94.56 286 ALA A O 1
ATOM 2323 N N . LEU A 1 287 ? -0.872 -11.672 1.639 1 95.62 287 LEU A N 1
ATOM 2324 C CA . LEU A 1 287 ? -1.869 -11.172 0.696 1 95.62 287 LEU A CA 1
ATOM 2325 C C . LEU A 1 287 ? -3.244 -11.094 1.352 1 95.62 287 LEU A C 1
ATOM 2327 O O . LEU A 1 287 ? -3.975 -10.117 1.153 1 95.62 287 LEU A O 1
ATOM 2331 N N . SER A 1 288 ? -3.59 -12.109 2.117 1 94.44 288 SER A N 1
ATOM 2332 C CA . SER A 1 288 ? -4.852 -12.086 2.852 1 94.44 288 SER A CA 1
ATOM 2333 C C . SER A 1 288 ? -4.922 -10.891 3.793 1 94.44 288 SER A C 1
ATOM 2335 O O . SER A 1 288 ? -5.938 -10.188 3.842 1 94.44 288 SER A O 1
ATOM 2337 N N . HIS A 1 289 ? -3.846 -10.711 4.488 1 93.56 289 HIS A N 1
ATOM 2338 C CA . HIS A 1 289 ? -3.779 -9.562 5.395 1 93.56 289 HIS A CA 1
ATOM 2339 C C . HIS A 1 289 ? -4 -8.258 4.645 1 93.56 289 HIS A C 1
ATOM 2341 O O . HIS A 1 289 ? -4.762 -7.398 5.098 1 93.56 289 HIS A O 1
ATOM 2347 N N . MET A 1 290 ? -3.375 -8.109 3.545 1 95.38 290 MET A N 1
ATOM 2348 C CA . MET A 1 290 ? -3.492 -6.902 2.734 1 95.38 290 MET A CA 1
ATOM 2349 C C . MET A 1 290 ? -4.934 -6.691 2.283 1 95.38 290 MET A C 1
ATOM 2351 O O . MET A 1 290 ? -5.445 -5.57 2.334 1 95.38 290 MET A O 1
ATOM 2355 N N . ILE A 1 291 ? -5.586 -7.77 1.872 1 95.81 291 ILE A N 1
ATOM 2356 C CA . ILE A 1 291 ? -6.965 -7.695 1.396 1 95.81 291 ILE A CA 1
ATOM 2357 C C . ILE A 1 291 ? -7.883 -7.273 2.539 1 95.81 291 ILE A C 1
ATOM 2359 O O . ILE A 1 291 ? -8.758 -6.422 2.361 1 95.81 291 ILE A O 1
ATOM 2363 N N . TYR A 1 292 ? -7.629 -7.77 3.691 1 94.19 292 TYR A N 1
ATOM 2364 C CA . TYR A 1 292 ? -8.516 -7.539 4.824 1 94.19 292 TYR A CA 1
ATOM 2365 C C . TYR A 1 292 ? -8.273 -6.164 5.438 1 94.19 292 TYR A C 1
ATOM 2367 O O . TYR A 1 292 ? -9.195 -5.547 5.973 1 94.19 292 TYR A O 1
ATOM 2375 N N . SER A 1 293 ? -7.086 -5.715 5.336 1 94.31 293 SER A N 1
ATOM 2376 C CA . SER A 1 293 ? -6.707 -4.52 6.086 1 94.31 293 SER A CA 1
ATOM 2377 C C . SER A 1 293 ? -6.84 -3.266 5.227 1 94.31 293 SER A C 1
ATOM 2379 O O . SER A 1 293 ? -6.879 -2.15 5.75 1 94.31 293 SER A O 1
ATOM 2381 N N . HIS A 1 294 ? -6.895 -3.43 3.939 1 97.31 294 HIS A N 1
ATOM 2382 C CA . HIS A 1 294 ? -6.836 -2.268 3.059 1 97.31 294 HIS A CA 1
ATOM 2383 C C . HIS A 1 294 ? -8 -2.264 2.076 1 97.31 294 HIS A C 1
ATOM 2385 O O . HIS A 1 294 ? -7.949 -2.93 1.04 1 97.31 294 HIS A O 1
ATOM 2391 N N . PRO A 1 295 ? -9 -1.433 2.346 1 96.75 295 PRO A N 1
ATOM 2392 C CA . PRO A 1 295 ? -10.188 -1.372 1.484 1 96.75 295 PRO A CA 1
ATOM 2393 C C . PRO A 1 295 ? -9.836 -1.128 0.018 1 96.75 295 PRO A C 1
ATOM 2395 O O . PRO A 1 295 ? -10.531 -1.62 -0.875 1 96.75 295 PRO A O 1
ATOM 2398 N N . ILE A 1 296 ? -8.781 -0.368 -0.231 1 97.69 296 ILE A N 1
ATOM 2399 C CA . ILE A 1 296 ? -8.422 -0.057 -1.61 1 97.69 296 ILE A CA 1
ATOM 2400 C C . ILE A 1 296 ? -7.961 -1.325 -2.322 1 97.69 296 ILE A C 1
ATOM 2402 O O . ILE A 1 296 ? -8.203 -1.496 -3.521 1 97.69 296 ILE A O 1
ATOM 2406 N N . VAL A 1 297 ? -7.266 -2.283 -1.619 1 98.44 297 VAL A N 1
ATOM 2407 C CA . VAL A 1 297 ? -6.879 -3.572 -2.184 1 98.44 297 VAL A CA 1
ATOM 2408 C C . VAL A 1 297 ? -8.117 -4.441 -2.377 1 98.44 297 VAL A C 1
ATOM 2410 O O . VAL A 1 297 ? -8.32 -5.023 -3.447 1 98.44 297 VAL A O 1
ATOM 2413 N N . HIS A 1 298 ? -8.945 -4.453 -1.36 1 97.94 298 HIS A N 1
ATOM 2414 C CA . HIS A 1 298 ? -10.164 -5.266 -1.327 1 97.94 298 HIS A CA 1
ATOM 2415 C C . HIS A 1 298 ? -11.047 -4.984 -2.539 1 97.94 298 HIS A C 1
ATOM 2417 O O . HIS A 1 298 ? -11.562 -5.914 -3.164 1 97.94 298 HIS A O 1
ATOM 2423 N N . LYS A 1 299 ? -11.102 -3.791 -2.887 1 97.31 299 LYS A N 1
ATOM 2424 C CA . LYS A 1 299 ? -11.992 -3.387 -3.969 1 97.31 299 LYS A CA 1
ATOM 2425 C C . LYS A 1 299 ? -11.477 -3.865 -5.32 1 97.31 299 LYS A C 1
ATOM 2427 O O . LYS A 1 299 ? -12.258 -4.055 -6.258 1 97.31 299 LYS A O 1
ATOM 2432 N N . HIS A 1 300 ? -10.195 -4.117 -5.457 1 98.62 300 HIS A N 1
ATOM 2433 C CA . HIS A 1 300 ? -9.594 -4.414 -6.754 1 98.62 300 HIS A CA 1
ATOM 2434 C C . HIS A 1 300 ? -9.289 -5.902 -6.891 1 98.62 300 HIS A C 1
ATOM 2436 O O . HIS A 1 300 ? -8.758 -6.336 -7.918 1 98.62 300 HIS A O 1
ATOM 2442 N N . VAL A 1 301 ? -9.602 -6.703 -5.895 1 98.81 301 VAL A N 1
ATOM 2443 C CA . VAL A 1 301 ? -9.375 -8.141 -5.93 1 98.81 301 VAL A CA 1
ATOM 2444 C C . VAL A 1 301 ? -10.672 -8.859 -6.285 1 98.81 301 VAL A C 1
ATOM 2446 O O . VAL A 1 301 ? -11.695 -8.664 -5.625 1 98.81 301 VAL A O 1
ATOM 2449 N N . GLY A 1 302 ? -10.633 -9.609 -7.344 1 98.81 302 GLY A N 1
ATOM 2450 C CA . GLY A 1 302 ? -11.758 -10.453 -7.719 1 98.81 302 GLY A CA 1
ATOM 2451 C C . GLY A 1 302 ? -11.602 -11.891 -7.266 1 98.81 302 GLY A C 1
ATOM 2452 O O . GLY A 1 302 ? -10.641 -12.57 -7.641 1 98.81 302 GLY A O 1
ATOM 2453 N N . LEU A 1 303 ? -12.555 -12.305 -6.484 1 98.56 303 LEU A N 1
ATOM 2454 C CA . LEU A 1 303 ? -12.602 -13.703 -6.059 1 98.56 303 LEU A CA 1
ATOM 2455 C C . LEU A 1 303 ? -13.438 -14.531 -7.023 1 98.56 303 LEU A C 1
ATOM 2457 O O . LEU A 1 303 ? -14.547 -14.141 -7.395 1 98.56 303 LEU A O 1
ATOM 2461 N N . VAL A 1 304 ? -12.867 -15.609 -7.449 1 98.62 304 VAL A N 1
ATOM 2462 C CA . VAL A 1 304 ? -13.586 -16.531 -8.328 1 98.62 304 VAL A CA 1
ATOM 2463 C C . VAL A 1 304 ? -13.617 -17.922 -7.699 1 98.62 304 VAL A C 1
ATOM 2465 O O . VAL A 1 304 ? -12.984 -18.156 -6.668 1 98.62 304 VAL A O 1
ATOM 2468 N N . THR A 1 305 ? -14.391 -18.812 -8.273 1 97.5 305 THR A N 1
ATOM 2469 C CA . THR A 1 305 ? -14.453 -20.172 -7.746 1 97.5 305 THR A CA 1
ATOM 2470 C C . THR A 1 305 ? -13.109 -20.875 -7.906 1 97.5 305 THR A C 1
ATOM 2472 O O . THR A 1 305 ? -12.375 -20.625 -8.859 1 97.5 305 THR A O 1
ATOM 2475 N N . LEU A 1 306 ? -12.867 -21.75 -7.012 1 97.94 306 LEU A N 1
ATOM 2476 C CA . LEU A 1 306 ? -11.594 -22.453 -7.027 1 97.94 306 LEU A CA 1
ATOM 2477 C C . LEU A 1 306 ? -11.391 -23.172 -8.352 1 97.94 306 LEU A C 1
ATOM 2479 O O . LEU A 1 306 ? -10.32 -23.094 -8.961 1 97.94 306 LEU A O 1
ATOM 2483 N N . ARG A 1 307 ? -12.367 -23.797 -8.914 1 97.88 307 ARG A N 1
ATOM 2484 C CA . ARG A 1 307 ? -12.266 -24.656 -10.094 1 97.88 307 ARG A CA 1
ATOM 2485 C C . ARG A 1 307 ? -12.047 -23.812 -11.352 1 97.88 307 ARG A C 1
ATOM 2487 O O . ARG A 1 307 ? -11.633 -24.344 -12.391 1 97.88 307 ARG A O 1
ATOM 2494 N N . SER A 1 308 ? -12.312 -22.516 -11.281 1 97.88 308 SER A N 1
ATOM 2495 C CA . SER A 1 308 ? -12.141 -21.672 -12.453 1 97.88 308 SER A CA 1
ATOM 2496 C C . SER A 1 308 ? -10.664 -21.531 -12.828 1 97.88 308 SER A C 1
ATOM 2498 O O . SER A 1 308 ? -10.32 -21.438 -14.008 1 97.88 308 SER A O 1
ATOM 2500 N N . ILE A 1 309 ? -9.766 -21.578 -11.797 1 98.38 309 ILE A N 1
ATOM 2501 C CA . ILE A 1 309 ? -8.383 -21.328 -12.156 1 98.38 309 ILE A CA 1
ATOM 2502 C C . ILE A 1 309 ? -7.453 -22.156 -11.273 1 98.38 309 ILE A C 1
ATOM 2504 O O . ILE A 1 309 ? -6.23 -22.047 -11.367 1 98.38 309 ILE A O 1
ATOM 2508 N N . ASN A 1 310 ? -7.977 -23.031 -10.344 1 98.62 310 ASN A N 1
ATOM 2509 C CA . ASN A 1 310 ? -7.152 -23.656 -9.32 1 98.62 310 ASN A CA 1
ATOM 2510 C C . ASN A 1 310 ? -7.809 -24.922 -8.773 1 98.62 310 ASN A C 1
ATOM 2512 O O . ASN A 1 310 ? -7.762 -25.172 -7.566 1 98.62 310 ASN A O 1
ATOM 2516 N N . ALA A 1 311 ? -8.344 -25.75 -9.586 1 98.56 311 ALA A N 1
ATOM 2517 C CA . ALA A 1 311 ? -9.008 -26.969 -9.117 1 98.56 311 ALA A CA 1
ATOM 2518 C C . ALA A 1 311 ? -8.031 -27.875 -8.375 1 98.56 311 ALA A C 1
ATOM 2520 O O . ALA A 1 311 ? -6.828 -27.859 -8.641 1 98.56 311 ALA A O 1
ATOM 2521 N N . TYR A 1 312 ? -8.617 -28.703 -7.43 1 98.06 312 TYR A N 1
ATOM 2522 C CA . TYR A 1 312 ? -7.809 -29.578 -6.598 1 98.06 312 TYR A CA 1
ATOM 2523 C C . TYR A 1 312 ? -8.094 -31.047 -6.922 1 98.06 312 TYR A C 1
ATOM 2525 O O . TYR A 1 312 ? -9.055 -31.359 -7.633 1 98.06 312 TYR A O 1
ATOM 2533 N N . ASP A 1 313 ? -7.086 -31.844 -6.426 1 96 313 ASP A N 1
ATOM 2534 C CA . ASP A 1 313 ? -7.41 -33.25 -6.277 1 96 313 ASP A CA 1
ATOM 2535 C C . ASP A 1 313 ? -8.242 -33.5 -5.02 1 96 313 ASP A C 1
ATOM 2537 O O . ASP A 1 313 ? -7.711 -33.906 -3.986 1 96 313 ASP A O 1
ATOM 2541 N N . SER A 1 314 ? -9.484 -33.219 -5.133 1 92.75 314 SER A N 1
ATOM 2542 C CA . SER A 1 314 ? -10.406 -33.312 -4.008 1 92.75 314 SER A CA 1
ATOM 2543 C C . SER A 1 314 ? -11.719 -33.969 -4.418 1 92.75 314 SER A C 1
ATOM 2545 O O . SER A 1 314 ? -12.109 -33.906 -5.586 1 92.75 314 SER A O 1
ATOM 2547 N N . SER A 1 315 ? -12.336 -34.656 -3.402 1 90.94 315 SER A N 1
ATOM 2548 C CA . SER A 1 315 ? -13.641 -35.25 -3.654 1 90.94 315 SER A CA 1
ATOM 2549 C C . SER A 1 315 ? -14.758 -34.219 -3.512 1 90.94 315 SER A C 1
ATOM 2551 O O . SER A 1 315 ? -15.891 -34.469 -3.912 1 90.94 315 SER A O 1
ATOM 2553 N N . ASP A 1 316 ? -14.422 -33.094 -2.988 1 91.81 316 ASP A N 1
ATOM 2554 C CA . ASP A 1 316 ? -15.406 -32 -2.875 1 91.81 316 ASP A CA 1
ATOM 2555 C C . ASP A 1 316 ? -15.711 -31.406 -4.238 1 91.81 316 ASP A C 1
ATOM 2557 O O . ASP A 1 316 ? -14.828 -30.844 -4.898 1 91.81 316 ASP A O 1
ATOM 2561 N N . PRO A 1 317 ? -16.953 -31.438 -4.652 1 91.5 317 PRO A N 1
ATOM 2562 C CA . PRO A 1 317 ? -17.297 -30.953 -5.996 1 91.5 317 PRO A CA 1
ATOM 2563 C C . PRO A 1 317 ? -17.016 -29.469 -6.184 1 91.5 317 PRO A C 1
ATOM 2565 O O . PRO A 1 317 ? -16.828 -29.016 -7.312 1 91.5 317 PRO A O 1
ATOM 2568 N N . ALA A 1 318 ? -17 -28.766 -5.113 1 91.31 318 ALA A N 1
ATOM 2569 C CA . ALA A 1 318 ? -16.75 -27.328 -5.215 1 91.31 318 ALA A CA 1
ATOM 2570 C C . ALA A 1 318 ? -15.273 -27.047 -5.5 1 91.31 318 ALA A C 1
ATOM 2572 O O . ALA A 1 318 ? -14.938 -26.016 -6.094 1 91.31 318 ALA A O 1
ATOM 2573 N N . TRP A 1 319 ? -14.445 -28.016 -5.145 1 94.94 319 TRP A N 1
ATOM 2574 C CA . TRP A 1 319 ? -13.008 -27.766 -5.223 1 94.94 319 TRP A CA 1
ATOM 2575 C C . TRP A 1 319 ? -12.336 -28.766 -6.152 1 94.94 319 TRP A C 1
ATOM 2577 O O . TRP A 1 319 ? -11.281 -28.469 -6.727 1 94.94 319 TRP A O 1
ATOM 2587 N N . GLY A 1 320 ? -12.977 -29.875 -6.238 1 97 320 GLY A N 1
ATOM 2588 C CA . GLY A 1 320 ? -12.344 -30.969 -6.957 1 97 320 GLY A CA 1
ATOM 2589 C C . GLY A 1 320 ? -12.406 -30.812 -8.461 1 97 320 GLY A C 1
ATOM 2590 O O . GLY A 1 320 ? -13.422 -30.375 -9.008 1 97 320 GLY A O 1
ATOM 2591 N N . TYR A 1 321 ? -11.312 -31.203 -9.086 1 98.06 321 TYR A N 1
ATOM 2592 C CA . TYR A 1 321 ? -11.203 -31.156 -10.539 1 98.06 321 TYR A CA 1
ATOM 2593 C C . TYR A 1 321 ? -12.32 -31.953 -11.195 1 98.06 321 TYR A C 1
ATOM 2595 O O . TYR A 1 321 ? -12.648 -33.062 -10.766 1 98.06 321 TYR A O 1
ATOM 2603 N N . GLU A 1 322 ? -12.906 -31.391 -12.195 1 97 322 GLU A N 1
ATOM 2604 C CA . GLU A 1 322 ? -13.844 -32.031 -13.117 1 97 322 GLU A CA 1
ATOM 2605 C C . GLU A 1 322 ? -13.391 -31.859 -14.562 1 97 322 GLU A C 1
ATOM 2607 O O . GLU A 1 322 ? -12.695 -30.906 -14.906 1 97 322 GLU A O 1
ATOM 2612 N N . ASP A 1 323 ? -13.867 -32.812 -15.344 1 95.19 323 ASP A N 1
ATOM 2613 C CA . ASP A 1 323 ? -13.508 -32.75 -16.766 1 95.19 323 ASP A CA 1
ATOM 2614 C C . ASP A 1 323 ? -13.93 -31.406 -17.375 1 95.19 323 ASP A C 1
ATOM 2616 O O . ASP A 1 323 ? -15.078 -30.969 -17.203 1 95.19 323 ASP A O 1
ATOM 2620 N N . GLY A 1 324 ? -13.008 -30.797 -18.031 1 95.44 324 GLY A N 1
ATOM 2621 C CA . GLY A 1 324 ? -13.281 -29.5 -18.641 1 95.44 324 GLY A CA 1
ATOM 2622 C C . GLY A 1 324 ? -12.633 -28.344 -17.906 1 95.44 324 GLY A C 1
ATOM 2623 O O . GLY A 1 324 ? -12.484 -27.25 -18.469 1 95.44 324 GLY A O 1
ATOM 2624 N N . ASP A 1 325 ? -12.289 -28.531 -16.656 1 97.94 325 ASP A N 1
ATOM 2625 C CA . ASP A 1 325 ? -11.617 -27.484 -15.898 1 97.94 325 ASP A CA 1
ATOM 2626 C C . ASP A 1 325 ? -10.266 -27.125 -16.516 1 97.94 325 ASP A C 1
ATOM 2628 O O . ASP A 1 325 ? -9.617 -27.984 -17.125 1 97.94 325 ASP A O 1
ATOM 2632 N N . LEU A 1 326 ? -9.867 -25.938 -16.312 1 98.31 326 LEU A N 1
ATOM 2633 C CA . LEU A 1 326 ? -8.664 -25.406 -16.938 1 98.31 326 LEU A CA 1
ATOM 2634 C C . LEU A 1 326 ? -7.418 -26.109 -16.422 1 98.31 326 LEU A C 1
ATOM 2636 O O . LEU A 1 326 ? -6.582 -26.578 -17.203 1 98.31 326 LEU A O 1
ATOM 2640 N N . CYS A 1 327 ? -7.277 -26.219 -15.109 1 98.69 327 CYS A N 1
ATOM 2641 C CA . CYS A 1 327 ? -6.066 -26.766 -14.516 1 98.69 327 CYS A CA 1
ATOM 2642 C C . CYS A 1 327 ? -6.383 -27.469 -13.195 1 98.69 327 CYS A C 1
ATOM 2644 O O . CYS A 1 327 ? -7.488 -27.344 -12.672 1 98.69 327 CYS A O 1
ATOM 2646 N N . VAL A 1 328 ? -5.426 -28.281 -12.773 1 98.75 328 VAL A N 1
ATOM 2647 C CA . VAL A 1 328 ? -5.48 -28.922 -11.469 1 98.75 328 VAL A CA 1
ATOM 2648 C C . VAL A 1 328 ? -4.211 -28.609 -10.688 1 98.75 328 VAL A C 1
ATOM 2650 O O . VAL A 1 328 ? -3.111 -28.625 -11.242 1 98.75 328 VAL A O 1
ATOM 2653 N N . HIS A 1 329 ? -4.379 -28.172 -9.461 1 98.81 329 HIS A N 1
ATOM 2654 C CA . HIS A 1 329 ? -3.309 -27.828 -8.523 1 98.81 329 HIS A CA 1
ATOM 2655 C C . HIS A 1 329 ? -3.195 -28.875 -7.422 1 98.81 329 HIS A C 1
ATOM 2657 O O . HIS A 1 329 ? -4.188 -29.219 -6.77 1 98.81 329 HIS A O 1
ATOM 2663 N N . PHE A 1 330 ? -1.946 -29.391 -7.324 1 97.62 330 PHE A N 1
ATOM 2664 C CA . PHE A 1 330 ? -1.666 -30.406 -6.301 1 97.62 330 PHE A CA 1
ATOM 2665 C C . PHE A 1 330 ? -1.356 -29.734 -4.965 1 97.62 330 PHE A C 1
ATOM 2667 O O . PHE A 1 330 ? -0.306 -29.984 -4.371 1 97.62 330 PHE A O 1
ATOM 2674 N N . ALA A 1 331 ? -2.297 -28.906 -4.504 1 95 331 ALA A N 1
ATOM 2675 C CA . ALA A 1 331 ? -2.037 -28.156 -3.281 1 95 331 ALA A CA 1
ATOM 2676 C C . ALA A 1 331 ? -1.709 -29.078 -2.119 1 95 331 ALA A C 1
ATOM 2678 O O . ALA A 1 331 ? -2.432 -30.047 -1.867 1 95 331 ALA A O 1
ATOM 2679 N N . GLY A 1 332 ? -0.595 -28.875 -1.47 1 93.31 332 GLY A N 1
ATOM 2680 C CA . GLY A 1 332 ? -0.199 -29.641 -0.298 1 93.31 332 GLY A CA 1
ATOM 2681 C C . GLY A 1 332 ? 0.565 -30.906 -0.64 1 93.31 332 GLY A C 1
ATOM 2682 O O . GLY A 1 332 ? 0.966 -31.656 0.252 1 93.31 332 GLY A O 1
ATOM 2683 N N . CYS A 1 333 ? 0.845 -31.141 -1.875 1 96.56 333 CYS A N 1
ATOM 2684 C CA . CYS A 1 333 ? 1.418 -32.406 -2.273 1 96.56 333 CYS A CA 1
ATOM 2685 C C . CYS A 1 333 ? 2.801 -32.594 -1.663 1 96.56 333 CYS A C 1
ATOM 2687 O O . CYS A 1 333 ? 3.223 -33.75 -1.411 1 96.56 333 CYS A O 1
ATOM 2689 N N . PHE A 1 334 ? 3.529 -31.562 -1.356 1 94.25 334 PHE A N 1
ATOM 2690 C CA . PHE A 1 334 ? 4.84 -31.672 -0.726 1 94.25 334 PHE A CA 1
ATOM 2691 C C . PHE A 1 334 ? 4.703 -32.062 0.736 1 94.25 334 PHE A C 1
ATOM 2693 O O . PHE A 1 334 ? 5.555 -32.781 1.271 1 94.25 334 PHE A O 1
ATOM 2700 N N . VAL A 1 335 ? 3.662 -31.578 1.312 1 91.75 335 VAL A N 1
ATOM 2701 C CA . VAL A 1 335 ? 3.398 -31.891 2.715 1 91.75 335 VAL A CA 1
ATOM 2702 C C . VAL A 1 335 ? 2.896 -33.312 2.846 1 91.75 335 VAL A C 1
ATOM 2704 O O . VAL A 1 335 ? 3.332 -34.062 3.732 1 91.75 335 VAL A O 1
ATOM 2707 N N . PHE A 1 336 ? 2.117 -33.75 1.897 1 94.75 336 PHE A N 1
ATOM 2708 C CA . PHE A 1 336 ? 1.469 -35.062 1.991 1 94.75 336 PHE A CA 1
ATOM 2709 C C . PHE A 1 336 ? 2.236 -36.125 1.19 1 94.75 336 PHE A C 1
ATOM 2711 O O . PHE A 1 336 ? 1.837 -37.281 1.138 1 94.75 336 PHE A O 1
ATOM 2718 N N . GLN A 1 337 ? 3.271 -35.688 0.548 1 95.94 337 GLN A N 1
ATOM 2719 C CA . GLN A 1 337 ? 4.133 -36.562 -0.232 1 95.94 337 GLN A CA 1
ATOM 2720 C C . GLN A 1 337 ? 3.344 -37.281 -1.33 1 95.94 337 GLN A C 1
ATOM 2722 O O . GLN A 1 337 ? 3.471 -38.5 -1.511 1 95.94 337 GLN A O 1
ATOM 2727 N N . THR A 1 338 ? 2.506 -36.438 -2.025 1 97.56 338 THR A N 1
ATOM 2728 C CA . THR A 1 338 ? 1.652 -37.031 -3.051 1 97.56 338 THR A CA 1
ATOM 2729 C C . THR A 1 338 ? 1.916 -36.406 -4.41 1 97.56 338 THR A C 1
ATOM 2731 O O . THR A 1 338 ? 1.101 -36.5 -5.328 1 97.56 338 THR A O 1
ATOM 2734 N N . CYS A 1 339 ? 3.014 -35.688 -4.59 1 98.25 339 CYS A N 1
ATOM 2735 C CA . CYS A 1 339 ? 3.244 -34.938 -5.809 1 98.25 339 CYS A CA 1
ATOM 2736 C C . CYS A 1 339 ? 3.316 -35.844 -7.023 1 98.25 339 CYS A C 1
ATOM 2738 O O . CYS A 1 339 ? 2.635 -35.625 -8.023 1 98.25 339 CYS A O 1
ATOM 2740 N N . ALA A 1 340 ? 4.105 -36.906 -6.836 1 97.56 340 ALA A N 1
ATOM 2741 C CA . ALA A 1 340 ? 4.258 -37.844 -7.941 1 97.56 340 ALA A CA 1
ATOM 2742 C C . ALA A 1 340 ? 2.938 -38.562 -8.258 1 97.56 340 ALA A C 1
ATOM 2744 O O . ALA A 1 340 ? 2.559 -38.688 -9.422 1 97.56 340 ALA A O 1
ATOM 2745 N N . GLN A 1 341 ? 2.285 -38.969 -7.191 1 97.56 341 GLN A N 1
ATOM 2746 C CA . GLN A 1 341 ? 1.004 -39.625 -7.352 1 97.56 341 GLN A CA 1
ATOM 2747 C C . GLN A 1 341 ? -0.001 -38.75 -8.078 1 97.56 341 GLN A C 1
ATOM 2749 O O . GLN A 1 341 ? -0.722 -39.219 -8.969 1 97.56 341 GLN A O 1
ATOM 2754 N N . ASN A 1 342 ? -0.087 -37.5 -7.703 1 98.31 342 ASN A N 1
ATOM 2755 C CA . ASN A 1 342 ? -1.007 -36.562 -8.336 1 98.31 342 ASN A CA 1
ATOM 2756 C C . ASN A 1 342 ? -0.644 -36.312 -9.805 1 98.31 342 ASN A C 1
ATOM 2758 O O . ASN A 1 342 ? -1.516 -36.344 -10.672 1 98.31 342 ASN A O 1
ATOM 2762 N N . PHE A 1 343 ? 0.64 -36.125 -10.055 1 98.56 343 PHE A N 1
ATOM 2763 C CA . PHE A 1 343 ? 1.064 -35.938 -11.438 1 98.56 343 PHE A CA 1
ATOM 2764 C C . PHE A 1 343 ? 0.648 -37.125 -12.289 1 98.56 343 PHE A C 1
ATOM 2766 O O . PHE A 1 343 ? 0.094 -36.969 -13.375 1 98.56 343 PHE A O 1
ATOM 2773 N N . GLU A 1 344 ? 0.926 -38.312 -11.781 1 98.12 344 GLU A N 1
ATOM 2774 C CA . GLU A 1 344 ? 0.666 -39.531 -12.547 1 98.12 344 GLU A CA 1
ATOM 2775 C C . GLU A 1 344 ? -0.829 -39.719 -12.789 1 98.12 344 GLU A C 1
ATOM 2777 O O . GLU A 1 344 ? -1.244 -40.094 -13.891 1 98.12 344 GLU A O 1
ATOM 2782 N N . LYS A 1 345 ? -1.586 -39.438 -11.773 1 97.75 345 LYS A N 1
ATOM 2783 C CA . LYS A 1 345 ? -3.037 -39.531 -11.891 1 97.75 345 LYS A CA 1
ATOM 2784 C C . LYS A 1 345 ? -3.568 -38.625 -12.984 1 97.75 345 LYS A C 1
ATOM 2786 O O . LYS A 1 345 ? -4.25 -39.062 -13.906 1 97.75 345 LYS A O 1
ATOM 2791 N N . TYR A 1 346 ? -3.219 -37.406 -12.969 1 98.38 346 TYR A N 1
ATOM 2792 C CA . TYR A 1 346 ? -3.785 -36.406 -13.891 1 98.38 346 TYR A CA 1
ATOM 2793 C C . TYR A 1 346 ? -3.047 -36.438 -15.219 1 98.38 346 TYR A C 1
ATOM 2795 O O . TYR A 1 346 ? -3.627 -36.094 -16.266 1 98.38 346 TYR A O 1
ATOM 2803 N N . GLY A 1 347 ? -1.726 -36.812 -15.188 1 98 347 GLY A N 1
ATOM 2804 C CA . GLY A 1 347 ? -1.024 -37.062 -16.438 1 98 347 GLY A CA 1
ATOM 2805 C C . GLY A 1 347 ? -1.674 -38.125 -17.281 1 98 347 GLY A C 1
ATOM 2806 O O . GLY A 1 347 ? -1.728 -38 -18.516 1 98 347 GLY A O 1
ATOM 2807 N N . LYS A 1 348 ? -2.102 -39.125 -16.609 1 97.5 348 LYS A N 1
ATOM 2808 C CA . LYS A 1 348 ? -2.809 -40.188 -17.312 1 97.5 348 LYS A CA 1
ATOM 2809 C C . LYS A 1 348 ? -4.078 -39.688 -17.969 1 97.5 348 LYS A C 1
ATOM 2811 O O . LYS A 1 348 ? -4.371 -40 -19.125 1 97.5 348 LYS A O 1
ATOM 2816 N N . ILE A 1 349 ? -4.789 -38.844 -17.25 1 97.12 349 ILE A N 1
ATOM 2817 C CA . ILE A 1 349 ? -6.035 -38.281 -17.75 1 97.12 349 ILE A CA 1
ATOM 2818 C C . ILE A 1 349 ? -5.754 -37.438 -18.984 1 97.12 349 ILE A C 1
ATOM 2820 O O . ILE A 1 349 ? -6.43 -37.562 -20.016 1 97.12 349 ILE A O 1
ATOM 2824 N N . ILE A 1 350 ? -4.715 -36.594 -18.984 1 96.69 350 ILE A N 1
ATOM 2825 C CA . ILE A 1 350 ? -4.352 -35.75 -20.109 1 96.69 350 ILE A CA 1
ATOM 2826 C C . ILE A 1 350 ? -3.975 -36.625 -21.312 1 96.69 350 ILE A C 1
ATOM 2828 O O . ILE A 1 350 ? -4.43 -36.375 -22.422 1 96.69 350 ILE A O 1
ATOM 2832 N N . THR A 1 351 ? -3.168 -37.625 -21.031 1 96.62 351 THR A N 1
ATOM 2833 C CA . THR A 1 351 ? -2.629 -38.469 -22.094 1 96.62 351 THR A CA 1
ATOM 2834 C C . THR A 1 351 ? -3.746 -39.25 -22.797 1 96.62 351 THR A C 1
ATOM 2836 O O . THR A 1 351 ? -3.746 -39.375 -24.016 1 96.62 351 THR A O 1
ATOM 2839 N N . GLU A 1 352 ? -4.676 -39.688 -22.031 1 95.25 352 GLU A N 1
ATOM 2840 C CA . GLU A 1 352 ? -5.801 -40.438 -22.594 1 95.25 352 GLU A CA 1
ATOM 2841 C C . GLU A 1 352 ? -6.688 -39.531 -23.453 1 95.25 352 GLU A C 1
ATOM 2843 O O . GLU A 1 352 ? -7.27 -40 -24.438 1 95.25 352 GLU A O 1
ATOM 2848 N N . LYS A 1 353 ? -6.73 -38.281 -23.141 1 93 353 LYS A N 1
ATOM 2849 C CA . LYS A 1 353 ? -7.641 -37.375 -23.828 1 93 353 LYS A CA 1
ATOM 2850 C C . LYS A 1 353 ? -6.934 -36.656 -24.969 1 93 353 LYS A C 1
ATOM 2852 O O . LYS A 1 353 ? -7.555 -36.344 -26 1 93 353 LYS A O 1
ATOM 2857 N N . GLN A 1 354 ? -5.664 -36.375 -24.766 1 89.5 354 GLN A N 1
ATOM 2858 C CA . GLN A 1 354 ? -5.051 -35.438 -25.688 1 89.5 354 GLN A CA 1
ATOM 2859 C C . GLN A 1 354 ? -3.793 -36.031 -26.328 1 89.5 354 GLN A C 1
ATOM 2861 O O . GLN A 1 354 ? -3.105 -35.344 -27.094 1 89.5 354 GLN A O 1
ATOM 2866 N N . GLY A 1 355 ? -3.457 -37.25 -25.969 1 91.25 355 GLY A N 1
ATOM 2867 C CA . GLY A 1 355 ? -2.326 -37.906 -26.578 1 91.25 355 GLY A CA 1
ATOM 2868 C C . GLY A 1 355 ? -1.047 -37.781 -25.781 1 91.25 355 GLY A C 1
ATOM 2869 O O . GLY A 1 355 ? -1.06 -37.281 -24.656 1 91.25 355 GLY A O 1
ATOM 2870 N N . HIS A 1 356 ? 0.04 -38.219 -26.328 1 91.62 356 HIS A N 1
ATOM 2871 C CA . HIS A 1 356 ? 1.3 -38.375 -25.609 1 91.62 356 HIS A CA 1
ATOM 2872 C C . HIS A 1 356 ? 2.277 -37.281 -25.953 1 91.62 356 HIS A C 1
ATOM 2874 O O . HIS A 1 356 ? 3.416 -37.281 -25.484 1 91.62 356 HIS A O 1
ATOM 2880 N N . ASP A 1 357 ? 1.86 -36.344 -26.688 1 93.06 357 ASP A N 1
ATOM 2881 C CA . ASP A 1 357 ? 2.787 -35.375 -27.281 1 93.06 357 ASP A CA 1
ATOM 2882 C C . ASP A 1 357 ? 3.139 -34.281 -26.281 1 93.06 357 ASP A C 1
ATOM 2884 O O . ASP A 1 357 ? 4 -33.438 -26.562 1 93.06 357 ASP A O 1
ATOM 2888 N N . TRP A 1 358 ? 2.607 -34.312 -25.094 1 96.19 358 TRP A N 1
ATOM 2889 C CA . TRP A 1 358 ? 2.846 -33.188 -24.156 1 96.19 358 TRP A CA 1
ATOM 2890 C C . TRP A 1 358 ? 3.969 -33.531 -23.188 1 96.19 358 TRP A C 1
ATOM 2892 O O . TRP A 1 358 ? 4.348 -32.719 -22.344 1 96.19 358 TRP A O 1
ATOM 2902 N N . PHE A 1 359 ? 4.703 -34.656 -23.359 1 97.44 359 PHE A N 1
ATOM 2903 C CA . PHE A 1 359 ? 5.848 -35.031 -22.531 1 97.44 359 PHE A CA 1
ATOM 2904 C C . PHE A 1 359 ? 7.125 -34.406 -23.062 1 97.44 359 PHE A C 1
ATOM 2906 O O . PHE A 1 359 ? 7.324 -34.312 -24.281 1 97.44 359 PHE A O 1
ATOM 2913 N N . ASP A 1 360 ? 7.914 -33.938 -22.188 1 98 360 ASP A N 1
ATOM 2914 C CA . ASP A 1 360 ? 9.289 -33.625 -22.578 1 98 360 ASP A CA 1
ATOM 2915 C C . ASP A 1 360 ? 10.023 -34.875 -23.047 1 98 360 ASP A C 1
ATOM 2917 O O . ASP A 1 360 ? 9.945 -35.938 -22.391 1 98 360 ASP A O 1
ATOM 2921 N N . PRO A 1 361 ? 10.797 -34.781 -24.188 1 97.44 361 PRO A N 1
ATOM 2922 C CA . PRO A 1 361 ? 11.453 -35.969 -24.719 1 97.44 361 PRO A CA 1
ATOM 2923 C C . PRO A 1 361 ? 12.375 -36.656 -23.703 1 97.44 361 PRO A C 1
ATOM 2925 O O . PRO A 1 361 ? 12.484 -37.875 -23.688 1 97.44 361 PRO A O 1
ATOM 2928 N N . SER A 1 362 ? 13.008 -35.906 -22.797 1 97.19 362 SER A N 1
ATOM 2929 C CA . SER A 1 362 ? 13.969 -36.469 -21.859 1 97.19 362 SER A CA 1
ATOM 2930 C C . SER A 1 362 ? 13.273 -37.219 -20.734 1 97.19 362 SER A C 1
ATOM 2932 O O . SER A 1 362 ? 13.898 -38 -20.016 1 97.19 362 SER A O 1
ATOM 2934 N N . GLU A 1 363 ? 11.953 -36.938 -20.594 1 97.94 363 GLU A N 1
ATOM 2935 C CA . GLU A 1 363 ? 11.227 -37.562 -19.469 1 97.94 363 GLU A CA 1
ATOM 2936 C C . GLU A 1 363 ? 10.164 -38.531 -19.969 1 97.94 363 GLU A C 1
ATOM 2938 O O . GLU A 1 363 ? 9.523 -39.219 -19.172 1 97.94 363 GLU A O 1
ATOM 2943 N N . LYS A 1 364 ? 10.016 -38.625 -21.234 1 97.06 364 LYS A N 1
ATOM 2944 C CA . LYS A 1 364 ? 8.898 -39.312 -21.859 1 97.06 364 LYS A CA 1
ATOM 2945 C C . LYS A 1 364 ? 8.883 -40.812 -21.469 1 97.06 364 LYS A C 1
ATOM 2947 O O . LYS A 1 364 ? 7.859 -41.312 -21.016 1 97.06 364 LYS A O 1
ATOM 2952 N N . GLU A 1 365 ? 10.023 -41.469 -21.641 1 96.06 365 GLU A N 1
ATOM 2953 C CA . GLU A 1 365 ? 10.078 -42.906 -21.359 1 96.06 365 GLU A CA 1
ATOM 2954 C C . GLU A 1 365 ? 9.734 -43.188 -19.906 1 96.06 365 GLU A C 1
ATOM 2956 O O . GLU A 1 365 ? 8.922 -44.062 -19.609 1 96.06 365 GLU A O 1
ATOM 2961 N N . TYR A 1 366 ? 10.352 -42.438 -19 1 96.94 366 TYR A N 1
ATOM 2962 C CA . TYR A 1 366 ? 10.102 -42.625 -17.578 1 96.94 366 TYR A CA 1
ATOM 2963 C C . TYR A 1 366 ? 8.633 -42.406 -17.25 1 96.94 366 TYR A C 1
ATOM 2965 O O . TYR A 1 366 ? 8.023 -43.219 -16.531 1 96.94 366 TYR A O 1
ATOM 2973 N N . ILE A 1 367 ? 8.016 -41.312 -17.781 1 97.69 367 ILE A N 1
ATOM 2974 C CA . ILE A 1 367 ? 6.645 -40.938 -17.453 1 97.69 367 ILE A CA 1
ATOM 2975 C C . ILE A 1 367 ? 5.676 -41.969 -18.031 1 97.69 367 ILE A C 1
ATOM 2977 O O . ILE A 1 367 ? 4.734 -42.375 -17.359 1 97.69 367 ILE A O 1
ATOM 2981 N N . GLU A 1 368 ? 5.945 -42.375 -19.203 1 95.88 368 GLU A N 1
ATOM 2982 C CA . GLU A 1 368 ? 5.062 -43.375 -19.828 1 95.88 368 GLU A CA 1
ATOM 2983 C C . GLU A 1 368 ? 5.051 -44.656 -19.031 1 95.88 368 GLU A C 1
ATOM 2985 O O . GLU A 1 368 ? 4 -45.281 -18.875 1 95.88 368 GLU A O 1
ATOM 2990 N N . GLN A 1 369 ? 6.18 -45.062 -18.531 1 95.88 369 GLN A N 1
ATOM 2991 C CA . GLN A 1 369 ? 6.262 -46.281 -17.719 1 95.88 369 GLN A CA 1
ATOM 2992 C C . GLN A 1 369 ? 5.469 -46.125 -16.422 1 95.88 369 GLN A C 1
ATOM 2994 O O . GLN A 1 369 ? 4.883 -47.094 -15.93 1 95.88 369 GLN A O 1
ATOM 2999 N N . ARG A 1 370 ? 5.496 -44.969 -15.891 1 95.44 370 ARG A N 1
ATOM 3000 C CA . ARG A 1 370 ? 4.801 -44.688 -14.633 1 95.44 370 ARG A CA 1
ATOM 3001 C C . ARG A 1 370 ? 3.293 -44.594 -14.852 1 95.44 370 ARG A C 1
ATOM 3003 O O . ARG A 1 370 ? 2.512 -45.031 -14 1 95.44 370 ARG A O 1
ATOM 3010 N N . LEU A 1 371 ? 2.879 -43.969 -15.961 1 94.88 371 LEU A N 1
ATOM 3011 C CA . LEU A 1 371 ? 1.464 -43.781 -16.25 1 94.88 371 LEU A CA 1
ATOM 3012 C C . LEU A 1 371 ? 0.806 -45.094 -16.688 1 94.88 371 LEU A C 1
ATOM 3014 O O . LEU A 1 371 ? -0.375 -45.312 -16.406 1 94.88 371 LEU A O 1
ATOM 3018 N N . PHE A 1 372 ? 1.554 -45.906 -17.406 1 92.56 372 PHE A N 1
ATOM 3019 C CA . PHE A 1 372 ? 1.036 -47.125 -17.984 1 92.56 372 PHE A CA 1
ATOM 3020 C C . PHE A 1 372 ? 1.977 -48.312 -17.688 1 92.56 372 PHE A C 1
ATOM 3022 O O . PHE A 1 372 ? 2.639 -48.812 -18.609 1 92.56 372 PHE A O 1
ATOM 3029 N N . PRO A 1 373 ? 1.879 -48.688 -16.438 1 86.56 373 PRO A N 1
ATOM 3030 C CA . PRO A 1 373 ? 2.781 -49.781 -16.094 1 86.56 373 PRO A CA 1
ATOM 3031 C C . PRO A 1 373 ? 2.455 -51.062 -16.859 1 86.56 373 PRO A C 1
ATOM 3033 O O . PRO A 1 373 ? 1.283 -51.375 -17.109 1 86.56 373 PRO A O 1
ATOM 3036 N N . GLN A 1 374 ? 3.428 -51.594 -17.594 1 80.25 374 GLN A N 1
ATOM 3037 C CA . GLN A 1 374 ? 3.248 -52.875 -18.281 1 80.25 374 GLN A CA 1
ATOM 3038 C C . GLN A 1 374 ? 3 -54 -17.266 1 80.25 374 GLN A C 1
ATOM 3040 O O . GLN A 1 374 ? 3.551 -54 -16.172 1 80.25 374 GLN A O 1
ATOM 3045 N N . PRO A 1 375 ? 1.977 -55 -17.734 1 71.75 375 PRO A N 1
ATOM 3046 C CA . PRO A 1 375 ? 1.723 -56.156 -16.875 1 71.75 375 PRO A CA 1
ATOM 3047 C C . PRO A 1 375 ? 2.979 -56.969 -16.609 1 71.75 375 PRO A C 1
ATOM 3049 O O . PRO A 1 375 ? 3.873 -57.031 -17.453 1 71.75 375 PRO A O 1
ATOM 3052 N N . MET B 1 1 ? 42.375 -10.672 41.812 1 19.95 1 MET B N 1
ATOM 3053 C CA . MET B 1 1 ? 41.031 -10.961 42.312 1 19.95 1 MET B CA 1
ATOM 3054 C C . MET B 1 1 ? 40.125 -11.5 41.219 1 19.95 1 MET B C 1
ATOM 3056 O O . MET B 1 1 ? 40.219 -11.039 40.062 1 19.95 1 MET B O 1
ATOM 3060 N N . ARG B 1 2 ? 39.188 -12.648 41.438 1 21.52 2 ARG B N 1
ATOM 3061 C CA . ARG B 1 2 ? 38.844 -13.898 40.781 1 21.52 2 ARG B CA 1
ATOM 3062 C C . ARG B 1 2 ? 38.125 -13.633 39.469 1 21.52 2 ARG B C 1
ATOM 3064 O O . ARG B 1 2 ? 38.531 -14.141 38.406 1 21.52 2 ARG B O 1
ATOM 3071 N N . TRP B 1 3 ? 36.531 -13.727 39.562 1 22.64 3 TRP B N 1
ATOM 3072 C CA . TRP B 1 3 ? 35.156 -14.172 39.625 1 22.64 3 TRP B CA 1
ATOM 3073 C C . TRP B 1 3 ? 34.219 -13.164 38.938 1 22.64 3 TRP B C 1
ATOM 3075 O O . TRP B 1 3 ? 33 -13.344 38.906 1 22.64 3 TRP B O 1
ATOM 3085 N N . TYR B 1 4 ? 34.562 -11.906 38.844 1 27.17 4 TYR B N 1
ATOM 3086 C CA . TYR B 1 4 ? 33.5 -10.883 38.75 1 27.17 4 TYR B CA 1
ATOM 3087 C C . TYR B 1 4 ? 32.812 -10.93 37.406 1 27.17 4 TYR B C 1
ATOM 3089 O O . TYR B 1 4 ? 31.969 -10.078 37.094 1 27.17 4 TYR B O 1
ATOM 3097 N N . SER B 1 5 ? 33.5 -11.57 36.438 1 28.72 5 SER B N 1
ATOM 3098 C CA . SER B 1 5 ? 33 -11.469 35.062 1 28.72 5 SER B CA 1
ATOM 3099 C C . SER B 1 5 ? 31.625 -12.133 34.938 1 28.72 5 SER B C 1
ATOM 3101 O O . SER B 1 5 ? 30.922 -11.93 33.938 1 28.72 5 SER B O 1
ATOM 3103 N N . TYR B 1 6 ? 31.5 -13.406 35.656 1 30.03 6 TYR B N 1
ATOM 3104 C CA . TYR B 1 6 ? 30.469 -14.391 35.344 1 30.03 6 TYR B CA 1
ATOM 3105 C C . TYR B 1 6 ? 29.125 -13.977 35.938 1 30.03 6 TYR B C 1
ATOM 3107 O O . TYR B 1 6 ? 28.125 -14.695 35.812 1 30.03 6 TYR B O 1
ATOM 3115 N N . VAL B 1 7 ? 29.125 -13.117 37.094 1 27.8 7 VAL B N 1
ATOM 3116 C CA . VAL B 1 7 ? 28.016 -13.047 38.031 1 27.8 7 VAL B CA 1
ATOM 3117 C C . VAL B 1 7 ? 26.875 -12.242 37.406 1 27.8 7 VAL B C 1
ATOM 3119 O O . VAL B 1 7 ? 25.703 -12.438 37.75 1 27.8 7 VAL B O 1
ATOM 3122 N N . ILE B 1 8 ? 27.203 -11.242 36.594 1 28.31 8 ILE B N 1
ATOM 3123 C CA . ILE B 1 8 ? 26.172 -10.227 36.406 1 28.31 8 ILE B CA 1
ATOM 3124 C C . ILE B 1 8 ? 25 -10.797 35.625 1 28.31 8 ILE B C 1
ATOM 3126 O O . ILE B 1 8 ? 23.844 -10.609 36 1 28.31 8 ILE B O 1
ATOM 3130 N N . PRO B 1 9 ? 25.344 -11.68 34.594 1 27.75 9 PRO B N 1
ATOM 3131 C CA . PRO B 1 9 ? 24.109 -11.992 33.875 1 27.75 9 PRO B CA 1
ATOM 3132 C C . PRO B 1 9 ? 23.203 -12.93 34.656 1 27.75 9 PRO B C 1
ATOM 3134 O O . PRO B 1 9 ? 22.016 -13.07 34.312 1 27.75 9 PRO B O 1
ATOM 3137 N N . ALA B 1 10 ? 23.703 -13.484 35.812 1 28.86 10 ALA B N 1
ATOM 3138 C CA . ALA B 1 10 ? 22.828 -14.406 36.531 1 28.86 10 ALA B CA 1
ATOM 3139 C C . ALA B 1 10 ? 21.656 -13.656 37.156 1 28.86 10 ALA B C 1
ATOM 3141 O O . ALA B 1 10 ? 20.562 -14.195 37.281 1 28.86 10 ALA B O 1
ATOM 3142 N N . VAL B 1 11 ? 22 -12.445 37.75 1 28.61 11 VAL B N 1
ATOM 3143 C CA . VAL B 1 11 ? 20.984 -11.742 38.562 1 28.61 11 VAL B CA 1
ATOM 3144 C C . VAL B 1 11 ? 19.828 -11.32 37.656 1 28.61 11 VAL B C 1
ATOM 3146 O O . VAL B 1 11 ? 18.656 -11.43 38.031 1 28.61 11 VAL B O 1
ATOM 3149 N N . ILE B 1 12 ? 20.234 -10.875 36.438 1 28.62 12 ILE B N 1
ATOM 3150 C CA . ILE B 1 12 ? 19.172 -10.266 35.656 1 28.62 12 ILE B CA 1
ATOM 3151 C C . ILE B 1 12 ? 18.156 -11.328 35.25 1 28.62 12 ILE B C 1
ATOM 3153 O O . ILE B 1 12 ? 16.953 -11.047 35.156 1 28.62 12 ILE B O 1
ATOM 3157 N N . LEU B 1 13 ? 18.578 -12.594 35.312 1 28.03 13 LEU B N 1
ATOM 3158 C CA . LEU B 1 13 ? 17.656 -13.648 34.906 1 28.03 13 LEU B CA 1
ATOM 3159 C C . LEU B 1 13 ? 16.562 -13.852 35.938 1 28.03 13 LEU B C 1
ATOM 3161 O O . LEU B 1 13 ? 15.438 -14.227 35.625 1 28.03 13 LEU B O 1
ATOM 3165 N N . SER B 1 14 ? 16.922 -13.625 37.25 1 27.7 14 SER B N 1
ATOM 3166 C CA . SER B 1 14 ? 15.961 -13.945 38.312 1 27.7 14 SER B CA 1
ATOM 3167 C C . SER B 1 14 ? 14.766 -13 38.25 1 27.7 14 SER B C 1
ATOM 3169 O O . SER B 1 14 ? 13.648 -13.398 38.594 1 27.7 14 SER B O 1
ATOM 3171 N N . ILE B 1 15 ? 15.062 -11.711 38.125 1 29.67 15 ILE B N 1
ATOM 3172 C CA . ILE B 1 15 ? 13.977 -10.773 38.344 1 29.67 15 ILE B CA 1
ATOM 3173 C C . ILE B 1 15 ? 12.906 -10.938 37.281 1 29.67 15 ILE B C 1
ATOM 3175 O O . ILE B 1 15 ? 11.711 -10.812 37.562 1 29.67 15 ILE B O 1
ATOM 3179 N N . ILE B 1 16 ? 13.297 -11.406 36.125 1 27.95 16 ILE B N 1
ATOM 3180 C CA . ILE B 1 16 ? 12.297 -11.469 35.062 1 27.95 16 ILE B CA 1
ATOM 3181 C C . ILE B 1 16 ? 11.312 -12.602 35.344 1 27.95 16 ILE B C 1
ATOM 3183 O O . ILE B 1 16 ? 10.117 -12.484 35.062 1 27.95 16 ILE B O 1
ATOM 3187 N N . ALA B 1 17 ? 11.719 -13.578 36.156 1 29.19 17 ALA B N 1
ATOM 3188 C CA . ALA B 1 17 ? 10.844 -14.727 36.375 1 29.19 17 ALA B CA 1
ATOM 3189 C C . ALA B 1 17 ? 9.672 -14.344 37.281 1 29.19 17 ALA B C 1
ATOM 3191 O O . ALA B 1 17 ? 8.547 -14.812 37.062 1 29.19 17 ALA B O 1
ATOM 3192 N N . ILE B 1 18 ? 9.938 -13.547 38.344 1 28.41 18 ILE B N 1
ATOM 3193 C CA . ILE B 1 18 ? 8.906 -13.32 39.344 1 28.41 18 ILE B CA 1
ATOM 3194 C C . ILE B 1 18 ? 7.754 -12.523 38.75 1 28.41 18 ILE B C 1
ATOM 3196 O O . ILE B 1 18 ? 6.582 -12.82 39 1 28.41 18 ILE B O 1
ATOM 3200 N N . SER B 1 19 ? 8.094 -11.43 38.031 1 28.94 19 SER B N 1
ATOM 3201 C CA . SER B 1 19 ? 7.004 -10.516 37.719 1 28.94 19 SER B CA 1
ATOM 3202 C C . SER B 1 19 ? 6.031 -11.141 36.719 1 28.94 19 SER B C 1
ATOM 3204 O O . SER B 1 19 ? 4.93 -10.625 36.5 1 28.94 19 SER B O 1
ATOM 3206 N N . GLY B 1 20 ? 6.418 -12.195 36.062 1 27.77 20 GLY B N 1
ATOM 3207 C CA . GLY B 1 20 ? 5.543 -12.844 35.094 1 27.77 20 GLY B CA 1
ATOM 3208 C C . GLY B 1 20 ? 4.34 -13.516 35.75 1 27.77 20 GLY B C 1
ATOM 3209 O O . GLY B 1 20 ? 3.271 -13.586 35.125 1 27.77 20 GLY B O 1
ATOM 3210 N N . VAL B 1 21 ? 4.527 -14.062 36.938 1 29.56 21 VAL B N 1
ATOM 3211 C CA . VAL B 1 21 ? 3.496 -14.898 37.562 1 29.56 21 VAL B CA 1
ATOM 3212 C C . VAL B 1 21 ? 2.322 -14.039 38 1 29.56 21 VAL B C 1
ATOM 3214 O O . VAL B 1 21 ? 1.162 -14.414 37.844 1 29.56 21 VAL B O 1
ATOM 3217 N N . TRP B 1 22 ? 2.646 -12.859 38.656 1 29.11 22 TRP B N 1
ATOM 3218 C CA . TRP B 1 22 ? 1.55 -12.117 39.281 1 29.11 22 TRP B CA 1
ATOM 3219 C C . TRP B 1 22 ? 0.566 -11.625 38.219 1 29.11 22 TRP B C 1
ATOM 3221 O O . TRP B 1 22 ? -0.646 -11.609 38.438 1 29.11 22 TRP B O 1
ATOM 3231 N N . TRP B 1 23 ? 1.09 -11.273 37.062 1 28.55 23 TRP B N 1
ATOM 3232 C CA . TRP B 1 23 ? 0.19 -10.617 36.125 1 28.55 23 TRP B CA 1
ATOM 3233 C C . TRP B 1 23 ? -0.853 -11.586 35.594 1 28.55 23 TRP B C 1
ATOM 3235 O O . TRP B 1 23 ? -1.985 -11.195 35.312 1 28.55 23 TRP B O 1
ATOM 3245 N N . ASN B 1 24 ? -0.617 -12.883 35.625 1 29.78 24 ASN B N 1
ATOM 3246 C CA . ASN B 1 24 ? -1.61 -13.82 35.125 1 29.78 24 ASN B CA 1
ATOM 3247 C C . ASN B 1 24 ? -2.812 -13.93 36.062 1 29.78 24 ASN B C 1
ATOM 3249 O O . ASN B 1 24 ? -3.885 -14.375 35.656 1 29.78 24 ASN B O 1
ATOM 3253 N N . ALA B 1 25 ? -2.602 -13.68 37.375 1 30.86 25 ALA B N 1
ATOM 3254 C CA . ALA B 1 25 ? -3.686 -14 38.312 1 30.86 25 ALA B CA 1
ATOM 3255 C C . ALA B 1 25 ? -4.871 -13.062 38.125 1 30.86 25 ALA B C 1
ATOM 3257 O O . ALA B 1 25 ? -6.027 -13.469 38.25 1 30.86 25 ALA B O 1
ATOM 3258 N N . THR B 1 26 ? -4.566 -11.734 38.125 1 32 26 THR B N 1
ATOM 3259 C CA . THR B 1 26 ? -5.691 -10.82 38.281 1 32 26 THR B CA 1
ATOM 3260 C C . THR B 1 26 ? -6.344 -10.523 36.938 1 32 26 THR B C 1
ATOM 3262 O O . THR B 1 26 ? -7.191 -9.633 36.844 1 32 26 THR B O 1
ATOM 3265 N N . LEU B 1 27 ? -5.973 -11.266 35.906 1 31.89 27 LEU B N 1
ATOM 3266 C CA . LEU B 1 27 ? -6.5 -11.016 34.562 1 31.89 27 LEU B CA 1
ATOM 3267 C C . LEU B 1 27 ? -8.016 -11.164 34.562 1 31.89 27 LEU B C 1
ATOM 3269 O O . LEU B 1 27 ? -8.711 -10.383 33.906 1 31.89 27 LEU B O 1
ATOM 3273 N N . GLY B 1 28 ? -8.453 -11.992 35.406 1 31.95 28 GLY B N 1
ATOM 3274 C CA . GLY B 1 28 ? -9.891 -12.234 35.438 1 31.95 28 GLY B CA 1
ATOM 3275 C C . GLY B 1 28 ? -10.68 -11.016 35.875 1 31.95 28 GLY B C 1
ATOM 3276 O O . GLY B 1 28 ? -11.68 -10.664 35.25 1 31.95 28 GLY B O 1
ATOM 3277 N N . THR B 1 29 ? -10.227 -10.5 36.969 1 36.31 29 THR B N 1
ATOM 3278 C CA . THR B 1 29 ? -10.992 -9.406 37.562 1 36.31 29 THR B CA 1
ATOM 3279 C C . THR B 1 29 ? -10.945 -8.172 36.688 1 36.31 29 THR B C 1
ATOM 3281 O O . THR B 1 29 ? -11.914 -7.41 36.594 1 36.31 29 THR B O 1
ATOM 3284 N N . ARG B 1 30 ? -9.828 -8 36 1 36.56 30 ARG B N 1
ATOM 3285 C CA . ARG B 1 30 ? -9.711 -6.785 35.219 1 36.56 30 ARG B CA 1
ATOM 3286 C C . ARG B 1 30 ? -10.57 -6.863 33.938 1 36.56 30 ARG B C 1
ATOM 3288 O O . ARG B 1 30 ? -11.117 -5.852 33.5 1 36.56 30 ARG B O 1
ATOM 3295 N N . LEU B 1 31 ? -10.695 -8.109 33.406 1 32.44 31 LEU B N 1
ATOM 3296 C CA . LEU B 1 31 ? -11.633 -8.297 32.312 1 32.44 31 LEU B CA 1
ATOM 3297 C C . LEU B 1 31 ? -13.062 -7.992 32.75 1 32.44 31 LEU B C 1
ATOM 3299 O O . LEU B 1 31 ? -13.812 -7.336 32 1 32.44 31 LEU B O 1
ATOM 3303 N N . ASP B 1 32 ? -13.312 -8.398 33.906 1 36.5 32 ASP B N 1
ATOM 3304 C CA . ASP B 1 32 ? -14.656 -8.18 34.438 1 36.5 32 ASP B CA 1
ATOM 3305 C C . ASP B 1 32 ? -14.938 -6.695 34.625 1 36.5 32 ASP B C 1
ATOM 3307 O O . ASP B 1 32 ? -16.031 -6.211 34.312 1 36.5 32 ASP B O 1
ATOM 3311 N N . GLN B 1 33 ? -13.953 -5.98 35.125 1 36.12 33 GLN B N 1
ATOM 3312 C CA . GLN B 1 33 ? -14.195 -4.566 35.375 1 36.12 33 GLN B CA 1
ATOM 3313 C C . GLN B 1 33 ? -14.375 -3.783 34.094 1 36.12 33 GLN B C 1
ATOM 3315 O O . GLN B 1 33 ? -15.242 -2.906 34 1 36.12 33 GLN B O 1
ATOM 3320 N N . LYS B 1 34 ? -13.688 -4.137 33.094 1 36.94 34 LYS B N 1
ATOM 3321 C CA . LYS B 1 34 ? -13.852 -3.414 31.828 1 36.94 34 LYS B CA 1
ATOM 3322 C C . LYS B 1 34 ? -15.172 -3.773 31.156 1 36.94 34 LYS B C 1
ATOM 3324 O O . LYS B 1 34 ? -15.852 -2.904 30.594 1 36.94 34 LYS B O 1
ATOM 3329 N N . VAL B 1 35 ? -15.617 -5.027 31.312 1 37 35 VAL B N 1
ATOM 3330 C CA . VAL B 1 35 ? -16.938 -5.398 30.812 1 37 35 VAL B CA 1
ATOM 3331 C C . VAL B 1 35 ? -18.016 -4.652 31.594 1 37 35 VAL B C 1
ATOM 3333 O O . VAL B 1 35 ? -18.953 -4.105 31.016 1 37 35 VAL B O 1
ATOM 3336 N N . GLN B 1 36 ? -17.766 -4.602 32.938 1 39.53 36 GLN B N 1
ATOM 3337 C CA . GLN B 1 36 ? -18.781 -3.922 33.75 1 39.53 36 GLN B CA 1
ATOM 3338 C C . GLN B 1 36 ? -18.797 -2.426 33.438 1 39.53 36 GLN B C 1
ATOM 3340 O O . GLN B 1 36 ? -19.875 -1.827 33.344 1 39.53 36 GLN B O 1
ATOM 3345 N N . LEU B 1 37 ? -17.656 -1.894 33.281 1 36.78 37 LEU B N 1
ATOM 3346 C CA . LEU B 1 37 ? -17.625 -0.463 33 1 36.78 37 LEU B CA 1
ATOM 3347 C C . LEU B 1 37 ? -18.219 -0.165 31.625 1 36.78 37 LEU B C 1
ATOM 3349 O O . LEU B 1 37 ? -18.953 0.809 31.469 1 36.78 37 LEU B O 1
ATOM 3353 N N . PHE B 1 38 ? -17.984 -1.042 30.672 1 32.44 38 PHE B N 1
ATOM 3354 C CA . PHE B 1 38 ? -18.656 -0.937 29.375 1 32.44 38 PHE B CA 1
ATOM 3355 C C . PHE B 1 38 ? -20.156 -1.148 29.516 1 32.44 38 PHE B C 1
ATOM 3357 O O . PHE B 1 38 ? -20.953 -0.384 28.969 1 32.44 38 PHE B O 1
ATOM 3364 N N . LEU B 1 39 ? -20.547 -2.102 30.297 1 37.03 39 LEU B N 1
ATOM 3365 C CA . LEU B 1 39 ? -21.969 -2.361 30.5 1 37.03 39 LEU B CA 1
ATOM 3366 C C . LEU B 1 39 ? -22.625 -1.209 31.25 1 37.03 39 LEU B C 1
ATOM 3368 O O . LEU B 1 39 ? -23.75 -0.826 30.938 1 37.03 39 LEU B O 1
ATOM 3372 N N . ASN B 1 40 ? -21.938 -0.766 32.281 1 37.28 40 ASN B N 1
ATOM 3373 C CA . ASN B 1 40 ? -22.531 0.323 33.062 1 37.28 40 ASN B CA 1
ATOM 3374 C C . ASN B 1 40 ? -22.703 1.582 32.219 1 37.28 40 ASN B C 1
ATOM 3376 O O . ASN B 1 40 ? -23.672 2.311 32.375 1 37.28 40 ASN B O 1
ATOM 3380 N N . GLU B 1 41 ? -21.656 1.875 31.5 1 33.28 41 GLU B N 1
ATOM 3381 C CA . GLU B 1 41 ? -21.734 3.141 30.766 1 33.28 41 GLU B CA 1
ATOM 3382 C C . GLU B 1 41 ? -22.766 3.076 29.656 1 33.28 41 GLU B C 1
ATOM 3384 O O . GLU B 1 41 ? -23.375 4.09 29.312 1 33.28 41 GLU B O 1
ATOM 3389 N N . HIS B 1 42 ? -22.844 1.928 29 1 32.62 42 HIS B N 1
ATOM 3390 C CA . HIS B 1 42 ? -23.797 1.846 27.906 1 32.62 42 HIS B CA 1
ATOM 3391 C C . HIS B 1 42 ? -25.156 1.336 28.406 1 32.62 42 HIS B C 1
ATOM 3393 O O . HIS B 1 42 ? -25.984 0.902 27.609 1 32.62 42 HIS B O 1
ATOM 3399 N N . SER B 1 43 ? -25.375 1.32 29.75 1 28.8 43 SER B N 1
ATOM 3400 C CA . SER B 1 43 ? -26.672 0.951 30.297 1 28.8 43 SER B CA 1
ATOM 3401 C C . SER B 1 43 ? -27.781 1.783 29.672 1 28.8 43 SER B C 1
ATOM 3403 O O . SER B 1 43 ? -28.906 1.297 29.5 1 28.8 43 SER B O 1
ATOM 3405 N N . SER B 1 44 ? -27.422 3.037 29.625 1 28.67 44 SER B N 1
ATOM 3406 C CA . SER B 1 44 ? -28.531 3.932 29.328 1 28.67 44 SER B CA 1
ATOM 3407 C C . SER B 1 44 ? -29.172 3.588 27.984 1 28.67 44 SER B C 1
ATOM 3409 O O . SER B 1 44 ? -30.281 4.031 27.672 1 28.67 44 SER B O 1
ATOM 3411 N N . ILE B 1 45 ? -28.344 3.002 27.109 1 26.3 45 ILE B N 1
ATOM 3412 C CA . ILE B 1 45 ? -28.938 3.031 25.781 1 26.3 45 ILE B CA 1
ATOM 3413 C C . ILE B 1 45 ? -29.969 1.915 25.656 1 26.3 45 ILE B C 1
ATOM 3415 O O . ILE B 1 45 ? -30.625 1.784 24.625 1 26.3 45 ILE B O 1
ATOM 3419 N N . LEU B 1 46 ? -30 0.941 26.625 1 23.02 46 LEU B N 1
ATOM 3420 C CA . LEU B 1 46 ? -30.906 -0.18 26.438 1 23.02 46 LEU B CA 1
ATOM 3421 C C . LEU B 1 46 ? -32.375 0.282 26.5 1 23.02 46 LEU B C 1
ATOM 3423 O O . LEU B 1 46 ? -33.281 -0.54 26.484 1 23.02 46 LEU B O 1
ATOM 3427 N N . ASN B 1 47 ? -32.625 1.451 27.047 1 21.42 47 ASN B N 1
ATOM 3428 C CA . ASN B 1 47 ? -34.031 1.702 27.234 1 21.42 47 ASN B CA 1
ATOM 3429 C C . ASN B 1 47 ? -34.812 1.645 25.906 1 21.42 47 ASN B C 1
ATOM 3431 O O . ASN B 1 47 ? -34.781 2.6 25.125 1 21.42 47 ASN B O 1
ATOM 3435 N N . ALA B 1 48 ? -34.594 0.559 25.188 1 22.83 48 ALA B N 1
ATOM 3436 C CA . ALA B 1 48 ? -35.375 0.355 23.969 1 22.83 48 ALA B CA 1
ATOM 3437 C C . ALA B 1 48 ? -36.875 0.501 24.234 1 22.83 48 ALA B C 1
ATOM 3439 O O . ALA B 1 48 ? -37.406 -0.162 25.109 1 22.83 48 ALA B O 1
ATOM 3440 N N . VAL B 1 49 ? -37.375 1.718 24.094 1 20.22 49 VAL B N 1
ATOM 3441 C CA . VAL B 1 49 ? -38.75 2.156 24.25 1 20.22 49 VAL B CA 1
ATOM 3442 C C . VAL B 1 49 ? -39.688 1.249 23.453 1 20.22 49 VAL B C 1
ATOM 3444 O O . VAL B 1 49 ? -39.531 1.104 22.234 1 20.22 49 VAL B O 1
ATOM 3447 N N . TYR B 1 50 ? -40.125 0.124 23.984 1 20.97 50 TYR B N 1
ATOM 3448 C CA . TYR B 1 50 ? -41.125 -0.842 23.547 1 20.97 50 TYR B CA 1
ATOM 3449 C C . TYR B 1 50 ? -42.406 -0.142 23.156 1 20.97 50 TYR B C 1
ATOM 3451 O O . TYR B 1 50 ? -43.125 0.413 24 1 20.97 50 TYR B O 1
ATOM 3459 N N . GLU B 1 51 ? -42.375 0.837 22.219 1 20.19 51 GLU B N 1
ATOM 3460 C CA . GLU B 1 51 ? -43.656 1.468 21.891 1 20.19 51 GLU B CA 1
ATOM 3461 C C . GLU B 1 51 ? -44.688 0.438 21.422 1 20.19 51 GLU B C 1
ATOM 3463 O O . GLU B 1 51 ? -44.406 -0.325 20.484 1 20.19 51 GLU B O 1
ATOM 3468 N N . THR B 1 52 ? -45.375 -0.144 22.406 1 20.98 52 THR B N 1
ATOM 3469 C CA . THR B 1 52 ? -46.562 -1.008 22.328 1 20.98 52 THR B CA 1
ATOM 3470 C C . THR B 1 52 ? -47.594 -0.441 21.359 1 20.98 52 THR B C 1
ATOM 3472 O O . THR B 1 52 ? -48.125 0.647 21.594 1 20.98 52 THR B O 1
ATOM 3475 N N . THR B 1 53 ? -47.281 -0.462 20.125 1 20.52 53 THR B N 1
ATOM 3476 C CA . THR B 1 53 ? -48.219 0.045 19.141 1 20.52 53 THR B CA 1
ATOM 3477 C C . THR B 1 53 ? -49.562 -0.688 19.25 1 20.52 53 THR B C 1
ATOM 3479 O O . THR B 1 53 ? -49.625 -1.907 19.062 1 20.52 53 THR B O 1
ATOM 3482 N N . THR B 1 54 ? -50.281 -0.248 20.328 1 20.58 54 THR B N 1
ATOM 3483 C CA . THR B 1 54 ? -51.656 -0.702 20.578 1 20.58 54 THR B CA 1
ATOM 3484 C C . THR B 1 54 ? -52.5 -0.597 19.297 1 20.58 54 THR B C 1
ATOM 3486 O O . THR B 1 54 ? -52.625 0.486 18.734 1 20.58 54 THR B O 1
ATOM 3489 N N . ILE B 1 55 ? -52.375 -1.649 18.578 1 22.31 55 ILE B N 1
ATOM 3490 C CA . ILE B 1 55 ? -53.188 -1.785 17.391 1 22.31 55 ILE B CA 1
ATOM 3491 C C . ILE B 1 55 ? -54.656 -1.66 17.766 1 22.31 55 ILE B C 1
ATOM 3493 O O . ILE B 1 55 ? -55.188 -2.475 18.531 1 22.31 55 ILE B O 1
ATOM 3497 N N . VAL B 1 56 ? -55 -0.356 18.266 1 19.44 56 VAL B N 1
ATOM 3498 C CA . VAL B 1 56 ? -56.375 -0.121 18.656 1 19.44 56 VAL B CA 1
ATOM 3499 C C . VAL B 1 56 ? -57.312 -0.49 17.5 1 19.44 56 VAL B C 1
ATOM 3501 O O . VAL B 1 56 ? -57.156 0.013 16.375 1 19.44 56 VAL B O 1
ATOM 3504 N N . TYR B 1 57 ? -57.781 -1.688 17.531 1 20.78 57 TYR B N 1
ATOM 3505 C CA . TYR B 1 57 ? -58.719 -2.348 16.625 1 20.78 57 TYR B CA 1
ATOM 3506 C C . TYR B 1 57 ? -60 -1.544 16.5 1 20.78 57 TYR B C 1
ATOM 3508 O O . TYR B 1 57 ? -60.812 -1.521 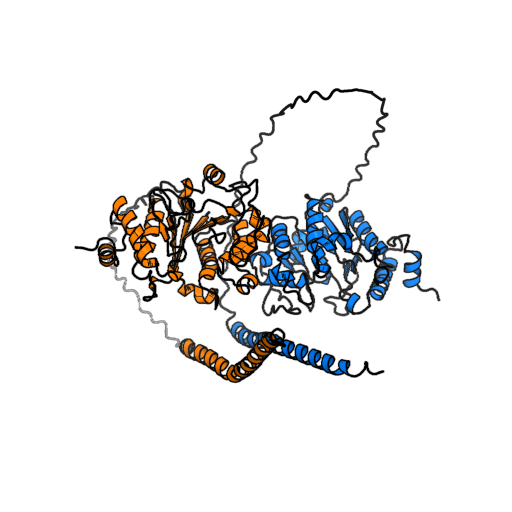17.422 1 20.78 57 TYR B O 1
ATOM 3516 N N . THR B 1 58 ? -59.781 -0.13 16.406 1 19.72 58 THR B N 1
ATOM 3517 C CA . THR B 1 58 ? -61.031 0.556 16.531 1 19.72 58 THR B CA 1
ATOM 3518 C C . THR B 1 58 ? -62.031 0.084 15.469 1 19.72 58 THR B C 1
ATOM 3520 O O . THR B 1 58 ? -61.656 -0.105 14.312 1 19.72 58 THR B O 1
ATOM 3523 N N . GLU B 1 59 ? -63.094 -0.534 15.945 1 21.14 59 GLU B N 1
ATOM 3524 C CA . GLU B 1 59 ? -64.312 -1.116 15.336 1 21.14 59 GLU B CA 1
ATOM 3525 C C . GLU B 1 59 ? -64.938 -0.137 14.367 1 21.14 59 GLU B C 1
ATOM 3527 O O . GLU B 1 59 ? -64.938 1.074 14.594 1 21.14 59 GLU B O 1
ATOM 3532 N N . PRO B 1 60 ? -65.25 -0.61 13.117 1 21.39 60 PRO B N 1
ATOM 3533 C CA . PRO B 1 60 ? -65.75 0.069 11.914 1 21.39 60 PRO B CA 1
ATOM 3534 C C . PRO B 1 60 ? -67 0.85 12.18 1 21.39 60 PRO B C 1
ATOM 3536 O O . PRO B 1 60 ? -67.625 1.392 11.242 1 21.39 60 PRO B O 1
ATOM 3539 N N . LEU B 1 61 ? -67.062 1.651 13.336 1 18.84 61 LEU B N 1
ATOM 3540 C CA . LEU B 1 61 ? -68.5 1.946 13.43 1 18.84 61 LEU B CA 1
ATOM 3541 C C . LEU B 1 61 ? -69 2.619 12.156 1 18.84 61 LEU B C 1
ATOM 3543 O O . LEU B 1 61 ? -68.375 3.518 11.625 1 18.84 61 LEU B O 1
ATOM 3547 N N . HIS B 1 62 ? -70.125 2.115 11.523 1 19.8 62 HIS B N 1
ATOM 3548 C CA . HIS B 1 62 ? -70.875 2.246 10.281 1 19.8 62 HIS B CA 1
ATOM 3549 C C . HIS B 1 62 ? -71.5 3.635 10.164 1 19.8 62 HIS B C 1
ATOM 3551 O O . HIS B 1 62 ? -72.312 3.883 9.258 1 19.8 62 HIS B O 1
ATOM 3557 N N . THR B 1 63 ? -70.875 4.648 10.867 1 17.64 63 THR B N 1
ATOM 3558 C CA . THR B 1 63 ? -71.875 5.703 11.055 1 17.64 63 THR B CA 1
ATOM 3559 C C . THR B 1 63 ? -72.312 6.281 9.711 1 17.64 63 THR B C 1
ATOM 3561 O O . THR B 1 63 ? -71.5 6.434 8.805 1 17.64 63 THR B O 1
ATOM 3564 N N . SER B 1 64 ? -73.625 6.531 9.648 1 18.14 64 SER B N 1
ATOM 3565 C CA . SER B 1 64 ? -74.625 6.926 8.664 1 18.14 64 SER B CA 1
ATOM 3566 C C . SER B 1 64 ? -74.312 8.273 8.039 1 18.14 64 SER B C 1
ATOM 3568 O O . SER B 1 64 ? -73.5 9.047 8.602 1 18.14 64 SER B O 1
ATOM 3570 N N . VAL B 1 65 ? -74.875 8.57 6.832 1 18.84 65 VAL B N 1
ATOM 3571 C CA . VAL B 1 65 ? -74.812 9.289 5.562 1 18.84 65 VAL B CA 1
ATOM 3572 C C . VAL B 1 65 ? -75.125 10.766 5.785 1 18.84 65 VAL B C 1
ATOM 3574 O O . VAL B 1 65 ? -75.062 11.57 4.852 1 18.84 65 VAL B O 1
ATOM 3577 N N . SER B 1 66 ? -75.062 11.297 7.148 1 16.77 66 SER B N 1
ATOM 3578 C CA . SER B 1 66 ? -76.062 12.375 7.109 1 16.77 66 SER B CA 1
ATOM 3579 C C . SER B 1 66 ? -75.625 13.492 6.168 1 16.77 66 SER B C 1
ATOM 3581 O O . SER B 1 66 ? -74.438 13.672 5.93 1 16.77 66 SER B O 1
ATOM 3583 N N . GLU B 1 67 ? -76.625 14.352 5.738 1 18.61 67 GLU B N 1
ATOM 3584 C CA . GLU B 1 67 ? -77.125 15.203 4.664 1 18.61 67 GLU B CA 1
ATOM 3585 C C . GLU B 1 67 ? -76.375 16.547 4.66 1 18.61 67 GLU B C 1
ATOM 3587 O O . GLU B 1 67 ? -76.438 17.266 3.66 1 18.61 67 GLU B O 1
ATOM 3592 N N . THR B 1 68 ? -75.625 16.906 5.785 1 17.48 68 THR B N 1
ATOM 3593 C CA . THR B 1 68 ? -75.938 18.328 5.945 1 17.48 68 THR B CA 1
ATOM 3594 C C . THR B 1 68 ? -75.312 19.156 4.824 1 17.48 68 THR B C 1
ATOM 3596 O O . THR B 1 68 ? -74.125 19.078 4.602 1 17.48 68 THR B O 1
ATOM 3599 N N . ILE B 1 69 ? -76.188 19.859 4.133 1 17.48 69 ILE B N 1
ATOM 3600 C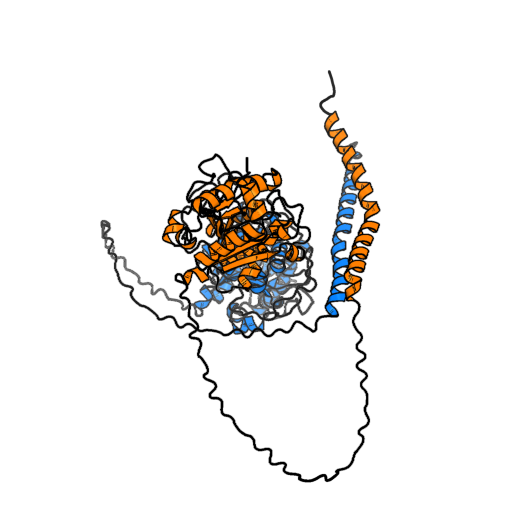 CA . ILE B 1 69 ? -76.188 20.656 2.912 1 17.48 69 ILE B CA 1
ATOM 3601 C C . ILE B 1 69 ? -75.188 21.781 3.021 1 17.48 69 ILE B C 1
ATOM 3603 O O . ILE B 1 69 ? -74.75 22.125 4.121 1 17.48 69 ILE B O 1
ATOM 3607 N N . THR B 1 70 ? -75.438 22.953 2.523 1 17.45 70 THR B N 1
ATOM 3608 C CA . THR B 1 70 ? -75 23.781 1.4 1 17.45 70 THR B CA 1
ATOM 3609 C C . THR B 1 70 ? -74.25 25 1.894 1 17.45 70 THR B C 1
ATOM 3611 O O . THR B 1 70 ? -73.5 25.625 1.137 1 17.45 70 THR B O 1
ATOM 3614 N N . SER B 1 71 ? -74.25 25.406 3.27 1 18.55 71 SER B N 1
ATOM 3615 C CA . SER B 1 71 ? -74.375 26.859 3.229 1 18.55 71 SER B CA 1
ATOM 3616 C C . SER B 1 71 ? -73.125 27.5 2.674 1 18.55 71 SER B C 1
ATOM 3618 O O . SER B 1 71 ? -72 27.094 3.035 1 18.55 71 SER B O 1
ATOM 3620 N N . THR B 1 72 ? -73.188 28.062 1.523 1 19.02 72 THR B N 1
ATOM 3621 C CA . THR B 1 72 ? -72.312 28.672 0.538 1 19.02 72 THR B CA 1
ATOM 3622 C C . THR B 1 72 ? -71.625 29.906 1.111 1 19.02 72 THR B C 1
ATOM 3624 O O . THR B 1 72 ? -72.25 30.953 1.291 1 19.02 72 THR B O 1
ATOM 3627 N N . SER B 1 73 ? -71.188 29.891 2.383 1 18.69 73 SER B N 1
ATOM 3628 C CA . SER B 1 73 ? -70.688 31.203 2.812 1 18.69 73 SER B CA 1
ATOM 3629 C C . SER B 1 73 ? -69.688 31.766 1.842 1 18.69 73 SER B C 1
ATOM 3631 O O . SER B 1 73 ? -68.75 31.047 1.398 1 18.69 73 SER B O 1
ATOM 3633 N N . PHE B 1 74 ? -70.062 32.844 1.141 1 20.2 74 PHE B N 1
ATOM 3634 C CA . PHE B 1 74 ? -69.375 33.656 0.103 1 20.2 74 PHE B CA 1
ATOM 3635 C C . PHE B 1 74 ? -68.125 34.312 0.644 1 20.2 74 PHE B C 1
ATOM 3637 O O . PHE B 1 74 ? -68.25 35.25 1.439 1 20.2 74 PHE B O 1
ATOM 3644 N N . VAL B 1 75 ? -67.438 33.781 1.479 1 21.78 75 VAL B N 1
ATOM 3645 C CA . VAL B 1 75 ? -66.438 34.656 2.094 1 21.78 75 VAL B CA 1
ATOM 3646 C C . VAL B 1 75 ? -65.562 35.281 1.014 1 21.78 75 VAL B C 1
ATOM 3648 O O . VAL B 1 75 ? -65.125 34.594 0.103 1 21.78 75 VAL B O 1
ATOM 3651 N N . THR B 1 76 ? -65.75 36.562 0.791 1 21.38 76 THR B N 1
ATOM 3652 C CA . THR B 1 76 ? -65.125 37.531 -0.115 1 21.38 76 THR B CA 1
ATOM 3653 C C . THR B 1 76 ? -63.594 37.469 -0.034 1 21.38 76 THR B C 1
ATOM 3655 O O . THR B 1 76 ? -63.031 37.656 1.04 1 21.38 76 THR B O 1
ATOM 3658 N N . GLU B 1 77 ? -63.062 36.656 -0.799 1 21.83 77 GLU B N 1
ATOM 3659 C CA . GLU B 1 77 ? -61.625 36.375 -0.933 1 21.83 77 GLU B CA 1
ATOM 3660 C C . GLU B 1 77 ? -60.844 37.625 -1.342 1 21.83 77 GLU B C 1
ATOM 3662 O O . GLU B 1 77 ? -61.062 38.156 -2.438 1 21.83 77 GLU B O 1
ATOM 3667 N N . THR B 1 78 ? -60.938 38.656 -0.575 1 22.44 78 THR B N 1
ATOM 3668 C CA . THR B 1 78 ? -60.156 39.812 -1.045 1 22.44 78 THR B CA 1
ATOM 3669 C C . THR B 1 78 ? -58.719 39.375 -1.363 1 22.44 78 THR B C 1
ATOM 3671 O O . THR B 1 78 ? -58 38.875 -0.487 1 22.44 78 THR B O 1
ATOM 3674 N N . THR B 1 79 ? -58.531 39 -2.564 1 22.38 79 THR B N 1
ATOM 3675 C CA . THR B 1 79 ? -57.25 38.531 -3.141 1 22.38 79 THR B CA 1
ATOM 3676 C C . THR B 1 79 ? -56.188 39.625 -3.061 1 22.38 79 THR B C 1
ATOM 3678 O O . THR B 1 79 ? -56.312 40.656 -3.713 1 22.38 79 THR B O 1
ATOM 3681 N N . THR B 1 80 ? -55.969 40.25 -1.973 1 22.06 80 THR B N 1
ATOM 3682 C CA . THR B 1 80 ? -54.906 41.25 -2.096 1 22.06 80 THR B CA 1
ATOM 3683 C C . THR B 1 80 ? -53.656 40.656 -2.717 1 22.06 80 THR B C 1
ATOM 3685 O O . THR B 1 80 ? -53.094 39.688 -2.184 1 22.06 80 THR B O 1
ATOM 3688 N N . VAL B 1 81 ? -53.562 40.75 -4.027 1 27.11 81 VAL B N 1
ATOM 3689 C CA . VAL B 1 81 ? -52.406 40.375 -4.832 1 27.11 81 VAL B CA 1
ATOM 3690 C C . VAL B 1 81 ? -51.188 41.125 -4.367 1 27.11 81 VAL B C 1
ATOM 3692 O O . VAL B 1 81 ? -51.156 42.375 -4.469 1 27.11 81 VAL B O 1
ATOM 3695 N N . THR B 1 82 ? -50.781 41.031 -3.176 1 22.97 82 THR B N 1
ATOM 3696 C CA . THR B 1 82 ? -49.562 41.812 -2.91 1 22.97 82 THR B CA 1
ATOM 3697 C C . THR B 1 82 ? -48.438 41.406 -3.861 1 22.97 82 THR B C 1
ATOM 3699 O O . THR B 1 82 ? -48.156 40.219 -4.016 1 22.97 82 THR B O 1
ATOM 3702 N N . PRO B 1 83 ? -48.156 42.219 -4.883 1 25.91 83 PRO B N 1
ATOM 3703 C CA . PRO B 1 83 ? -47.062 41.875 -5.805 1 25.91 83 PRO B CA 1
ATOM 3704 C C . PRO B 1 83 ? -45.781 41.469 -5.086 1 25.91 83 PRO B C 1
ATOM 3706 O O . PRO B 1 83 ? -45.344 42.156 -4.164 1 25.91 83 PRO B O 1
ATOM 3709 N N . THR B 1 84 ? -45.656 40.219 -4.75 1 26.25 84 THR B N 1
ATOM 3710 C CA . THR B 1 84 ? -44.438 39.719 -4.145 1 26.25 84 THR B CA 1
ATOM 3711 C C . THR B 1 84 ? -43.219 40.094 -4.98 1 26.25 84 THR B C 1
ATOM 3713 O O . THR B 1 84 ? -43.062 39.656 -6.121 1 26.25 84 THR B O 1
ATOM 3716 N N . VAL B 1 85 ? -42.781 41.312 -4.961 1 26.69 85 VAL B N 1
ATOM 3717 C CA . VAL B 1 85 ? -41.469 41.688 -5.535 1 26.69 85 VAL B CA 1
ATOM 3718 C C . VAL B 1 85 ? -40.406 40.656 -5.133 1 26.69 85 VAL B C 1
ATOM 3720 O O . VAL B 1 85 ? -40.156 40.469 -3.945 1 26.69 85 VAL B O 1
ATOM 3723 N N . THR B 1 86 ? -40.406 39.562 -5.746 1 26.86 86 THR B N 1
ATOM 3724 C CA . THR B 1 86 ? -39.312 38.594 -5.633 1 26.86 86 THR B CA 1
ATOM 3725 C C . THR B 1 86 ? -37.969 39.312 -5.734 1 26.86 86 THR B C 1
ATOM 3727 O O . THR B 1 86 ? -37.625 39.875 -6.785 1 26.86 86 THR B O 1
ATOM 3730 N N . ALA B 1 87 ? -37.531 40.125 -4.84 1 27.08 87 ALA B N 1
ATOM 3731 C CA . ALA B 1 87 ? -36.156 40.656 -4.832 1 27.08 87 ALA B CA 1
ATOM 3732 C C . ALA B 1 87 ? -35.156 39.531 -5.172 1 27.08 87 ALA B C 1
ATOM 3734 O O . ALA B 1 87 ? -35.031 38.562 -4.438 1 27.08 87 ALA B O 1
ATOM 3735 N N . THR B 1 88 ? -34.969 39.156 -6.332 1 26.38 88 THR B N 1
ATOM 3736 C CA . THR B 1 88 ? -33.844 38.375 -6.809 1 26.38 88 THR B CA 1
ATOM 3737 C C . THR B 1 88 ? -32.562 38.844 -6.172 1 26.38 88 THR B C 1
ATOM 3739 O O . THR B 1 88 ? -32.094 39.969 -6.43 1 26.38 88 THR B O 1
ATOM 3742 N N . ALA B 1 89 ? -32.312 38.719 -4.906 1 27.67 89 ALA B N 1
ATOM 3743 C CA . ALA B 1 89 ? -30.969 38.969 -4.387 1 27.67 89 ALA B CA 1
ATOM 3744 C C . ALA B 1 89 ? -29.891 38.531 -5.367 1 27.67 89 ALA B C 1
ATOM 3746 O O . ALA B 1 89 ? -29.844 37.375 -5.762 1 27.67 89 ALA B O 1
ATOM 3747 N N . GLN B 1 90 ? -29.484 39.312 -6.219 1 26.72 90 GLN B N 1
ATOM 3748 C CA . GLN B 1 90 ? -28.234 39.094 -6.945 1 26.72 90 GLN B CA 1
ATOM 3749 C C . GLN B 1 90 ? -27.188 38.406 -6.059 1 26.72 90 GLN B C 1
ATOM 3751 O O . GLN B 1 90 ? -26.781 38.969 -5.031 1 26.72 90 GLN B O 1
ATOM 3756 N N . GLU B 1 91 ? -27.281 37.156 -5.734 1 30.5 91 GLU B N 1
ATOM 3757 C CA . GLU B 1 91 ? -26.188 36.406 -5.121 1 30.5 91 GLU B CA 1
ATOM 3758 C C . GLU B 1 91 ? -24.828 37.031 -5.477 1 30.5 91 GLU B C 1
ATOM 3760 O O . GLU B 1 91 ? -24.453 37.094 -6.648 1 30.5 91 GLU B O 1
ATOM 3765 N N . LEU B 1 92 ? -24.531 38.156 -4.945 1 28.75 92 LEU B N 1
ATOM 3766 C CA . LEU B 1 92 ? -23.156 38.656 -5.082 1 28.75 92 LEU B CA 1
ATOM 3767 C C . LEU B 1 92 ? -22.172 37.5 -5.133 1 28.75 92 LEU B C 1
ATOM 3769 O O . LEU B 1 92 ? -22.016 36.781 -4.152 1 28.75 92 LEU B O 1
ATOM 3773 N N . SER B 1 93 ? -22.156 36.719 -6.145 1 34.62 93 SER B N 1
ATOM 3774 C CA . SER B 1 93 ? -20.984 35.906 -6.453 1 34.62 93 SER B CA 1
ATOM 3775 C C . SER B 1 93 ? -19.703 36.562 -5.949 1 34.62 93 SER B C 1
ATOM 3777 O O . SER B 1 93 ? -19.25 37.531 -6.516 1 34.62 93 SER B O 1
ATOM 3779 N N . THR B 1 94 ? -19.578 36.938 -4.77 1 37 94 THR B N 1
ATOM 3780 C CA . THR B 1 94 ? -18.281 37.438 -4.324 1 37 94 THR B CA 1
ATOM 3781 C C . THR B 1 94 ? -17.156 36.625 -4.984 1 37 94 THR B C 1
ATOM 3783 O O . THR B 1 94 ? -17.094 35.406 -4.848 1 37 94 THR B O 1
ATOM 3786 N N . LEU B 1 95 ? -16.656 36.906 -6.121 1 40.81 95 LEU B N 1
ATOM 3787 C CA . LEU B 1 95 ? -15.562 36.438 -6.977 1 40.81 95 LEU B CA 1
ATOM 3788 C C . LEU B 1 95 ? -14.359 36 -6.148 1 40.81 95 LEU B C 1
ATOM 3790 O O . LEU B 1 95 ? -13.727 36.844 -5.492 1 40.81 95 LEU B O 1
ATOM 3794 N N . ASN B 1 96 ? -14.461 34.906 -5.531 1 46.75 96 ASN B N 1
ATOM 3795 C CA . ASN B 1 96 ? -13.203 34.375 -5.016 1 46.75 96 ASN B CA 1
ATOM 3796 C C . ASN B 1 96 ? -12.055 34.625 -5.996 1 46.75 96 ASN B C 1
ATOM 3798 O O . ASN B 1 96 ? -12.086 34.094 -7.121 1 46.75 96 ASN B O 1
ATOM 3802 N N . PRO B 1 97 ? -11.344 35.656 -5.91 1 50.34 97 PRO B N 1
ATOM 3803 C CA . PRO B 1 97 ? -10.258 35.969 -6.832 1 50.34 97 PRO B CA 1
ATOM 3804 C C . PRO B 1 97 ? -9.375 34.781 -7.148 1 50.34 97 PRO B C 1
ATOM 3806 O O . PRO B 1 97 ? -8.625 34.781 -8.125 1 50.34 97 PRO B O 1
ATOM 3809 N N . HIS B 1 98 ? -9.375 33.781 -6.371 1 63.25 98 HIS B N 1
ATOM 3810 C CA . HIS B 1 98 ? -8.547 32.625 -6.672 1 63.25 98 HIS B CA 1
ATOM 3811 C C . HIS B 1 98 ? -9.375 31.328 -6.641 1 63.25 98 HIS B C 1
ATOM 3813 O O . HIS B 1 98 ? -9.195 30.5 -5.75 1 63.25 98 HIS B O 1
ATOM 3819 N N . PRO B 1 99 ? -10.32 31.219 -7.531 1 65.56 99 PRO B N 1
ATOM 3820 C CA . PRO B 1 99 ? -11.18 30.031 -7.52 1 65.56 99 PRO B CA 1
ATOM 3821 C C . PRO B 1 99 ? -10.391 28.734 -7.453 1 65.56 99 PRO B C 1
ATOM 3823 O O . PRO B 1 99 ? -10.875 27.734 -6.895 1 65.56 99 PRO B O 1
ATOM 3826 N N . GLU B 1 100 ? -9.18 28.812 -7.973 1 69.56 100 GLU B N 1
ATOM 3827 C CA . GLU B 1 100 ? -8.352 27.609 -7.949 1 69.56 100 GLU B CA 1
ATOM 3828 C C . GLU B 1 100 ? -7.938 27.25 -6.523 1 69.56 100 GLU B C 1
ATOM 3830 O O . GLU B 1 100 ? -7.66 26.094 -6.227 1 69.56 100 GLU B O 1
ATOM 3835 N N . ASN B 1 101 ? -8.055 28.266 -5.691 1 83.56 101 ASN B N 1
ATOM 3836 C CA . ASN B 1 101 ? -7.617 28.062 -4.312 1 83.56 101 ASN B CA 1
ATOM 3837 C C . ASN B 1 101 ? -8.672 27.312 -3.494 1 83.56 101 ASN B C 1
ATOM 3839 O O . ASN B 1 101 ? -8.375 26.797 -2.418 1 83.56 101 ASN B O 1
ATOM 3843 N N . SER B 1 102 ? -9.828 27.203 -4.109 1 84.94 102 SER B N 1
ATOM 3844 C CA . SER B 1 102 ? -10.922 26.547 -3.393 1 84.94 102 SER B CA 1
ATOM 3845 C C . SER B 1 102 ? -10.703 25.047 -3.303 1 84.94 102 SER B C 1
ATOM 3847 O O . SER B 1 102 ? -11.375 24.359 -2.537 1 84.94 102 SER B O 1
ATOM 3849 N N . LYS B 1 103 ? -9.664 24.641 -3.938 1 95.06 103 LYS B N 1
ATOM 3850 C CA . LYS B 1 103 ? -9.398 23.203 -3.973 1 95.06 103 LYS B CA 1
ATOM 3851 C C . LYS B 1 103 ? -8.359 22.797 -2.928 1 95.06 103 LYS B C 1
ATOM 3853 O O . LYS B 1 103 ? -7.879 21.672 -2.922 1 95.06 103 LYS B O 1
ATOM 3858 N N . ILE B 1 104 ? -8.008 23.781 -2.057 1 98.12 104 ILE B N 1
ATOM 3859 C CA . ILE B 1 104 ? -7.078 23.516 -0.961 1 98.12 104 ILE B CA 1
ATOM 3860 C C . ILE B 1 104 ? -7.84 23.484 0.363 1 98.12 104 ILE B C 1
ATOM 3862 O O . ILE B 1 104 ? -8.641 24.375 0.653 1 98.12 104 ILE B O 1
ATOM 3866 N N . VAL B 1 105 ? -7.641 22.438 1.145 1 98.69 105 VAL B N 1
ATOM 3867 C CA . VAL B 1 105 ? -8.219 22.359 2.48 1 98.69 105 VAL B CA 1
ATOM 3868 C C . VAL B 1 105 ? -7.113 22.375 3.529 1 98.69 105 VAL B C 1
ATOM 3870 O O . VAL B 1 105 ? -6.238 21.516 3.537 1 98.69 105 VAL B O 1
ATOM 3873 N N . LEU B 1 106 ? -7.102 23.422 4.336 1 98.81 106 LEU B N 1
ATOM 3874 C CA . LEU B 1 106 ? -6.27 23.469 5.535 1 98.81 106 LEU B CA 1
ATOM 3875 C C . LEU B 1 106 ? -6.934 22.719 6.684 1 98.81 106 LEU B C 1
ATOM 3877 O O . LEU B 1 106 ? -8.094 22.969 7.008 1 98.81 106 LEU B O 1
ATOM 3881 N N . LEU B 1 107 ? -6.172 21.688 7.234 1 98.94 107 LEU B N 1
ATOM 3882 C CA . LEU B 1 107 ? -6.75 20.797 8.234 1 98.94 107 LEU B CA 1
ATOM 3883 C C . LEU B 1 107 ? -5.922 20.797 9.516 1 98.94 107 LEU B C 1
ATOM 3885 O O . LEU B 1 107 ? -4.691 20.766 9.469 1 98.94 107 LEU B O 1
ATOM 3889 N N . MET B 1 108 ? -6.637 20.922 10.641 1 98.75 108 MET B N 1
ATOM 3890 C CA . MET B 1 108 ? -6.031 20.797 11.969 1 98.75 108 MET B CA 1
ATOM 3891 C C . MET B 1 108 ? -6.879 19.922 12.875 1 98.75 108 MET B C 1
ATOM 3893 O O . MET B 1 108 ? -8.109 20 12.859 1 98.75 108 MET B O 1
ATOM 3897 N N . GLY B 1 109 ? -6.234 18.984 13.539 1 98.56 109 GLY B N 1
ATOM 3898 C CA . GLY B 1 109 ? -6.871 18.203 14.594 1 98.56 109 GLY B CA 1
ATOM 3899 C C . GLY B 1 109 ? -6.336 18.531 15.977 1 98.56 109 GLY B C 1
ATOM 3900 O O . GLY B 1 109 ? -5.133 18.719 16.156 1 98.56 109 GLY B O 1
ATOM 3901 N N . SER B 1 110 ? -7.293 18.734 16.969 1 98.19 110 SER B N 1
ATOM 3902 C CA . SER B 1 110 ? -6.871 19 18.328 1 98.19 110 SER B CA 1
ATOM 3903 C C . SER B 1 110 ? -7.984 18.703 19.328 1 98.19 110 SER B C 1
ATOM 3905 O O . SER B 1 110 ? -9.156 18.641 18.953 1 98.19 110 SER B O 1
ATOM 3907 N N . ASN B 1 111 ? -7.59 18.359 20.531 1 97.62 111 ASN B N 1
ATOM 3908 C CA . ASN B 1 111 ? -8.57 18.328 21.609 1 97.62 111 ASN B CA 1
ATOM 3909 C C . ASN B 1 111 ? -8.211 19.281 22.734 1 97.62 111 ASN B C 1
ATOM 3911 O O . ASN B 1 111 ? -8.719 19.172 23.859 1 97.62 111 ASN B O 1
ATOM 3915 N N . ALA B 1 112 ? -7.328 20.234 22.453 1 97.56 112 ALA B N 1
ATOM 3916 C CA . ALA B 1 112 ? -6.848 21.172 23.469 1 97.56 112 ALA B CA 1
ATOM 3917 C C . ALA B 1 112 ? -7.984 22.031 24 1 97.56 112 ALA B C 1
ATOM 3919 O O . ALA B 1 112 ? -7.949 22.484 25.141 1 97.56 112 ALA B O 1
ATOM 3920 N N . GLN B 1 113 ? -8.984 22.312 23.188 1 96 113 GLN B N 1
ATOM 3921 C CA . GLN B 1 113 ? -10.102 23.141 23.625 1 96 113 GLN B CA 1
ATOM 3922 C C . GLN B 1 113 ? -10.883 22.469 24.75 1 96 113 GLN B C 1
ATOM 3924 O O . GLN B 1 113 ? -11.523 23.141 25.562 1 96 113 GLN B O 1
ATOM 3929 N N . ASN B 1 114 ? -10.75 21.109 24.812 1 96.5 114 ASN B N 1
ATOM 3930 C CA . ASN B 1 114 ? -11.508 20.328 25.781 1 96.5 114 ASN B CA 1
ATOM 3931 C C . ASN B 1 114 ? -10.641 19.922 26.969 1 96.5 114 ASN B C 1
ATOM 3933 O O . ASN B 1 114 ? -11.117 19.297 27.906 1 96.5 114 ASN B O 1
ATOM 3937 N N . ASP B 1 115 ? -9.359 20.297 26.938 1 96.19 115 ASP B N 1
ATOM 3938 C CA . ASP B 1 115 ? -8.406 19.875 27.953 1 96.19 115 ASP B CA 1
ATOM 3939 C C . ASP B 1 115 ? -7.777 21.062 28.672 1 96.19 115 ASP B C 1
ATOM 3941 O O . ASP B 1 115 ? -6.723 21.547 28.25 1 96.19 115 ASP B O 1
ATOM 3945 N N . PRO B 1 116 ? -8.312 21.391 29.812 1 95.62 116 PRO B N 1
ATOM 3946 C CA . PRO B 1 116 ? -7.789 22.562 30.531 1 95.62 116 PRO B CA 1
ATOM 3947 C C . PRO B 1 116 ? -6.332 22.391 30.953 1 95.62 116 PRO B C 1
ATOM 3949 O O . PRO B 1 116 ? -5.648 23.375 31.234 1 95.62 116 PRO B O 1
ATOM 3952 N N . SER B 1 117 ? -5.879 21.172 31 1 95.5 117 SER B N 1
ATOM 3953 C CA . SER B 1 117 ? -4.504 20.922 31.422 1 95.5 117 SER B CA 1
ATOM 3954 C C . SER B 1 117 ? -3.523 21.094 30.266 1 95.5 117 SER B C 1
ATOM 3956 O O . SER B 1 117 ? -2.312 21.172 30.484 1 95.5 117 SER B O 1
ATOM 3958 N N . SER B 1 118 ? -4.055 21.172 29.062 1 96.94 118 SER B N 1
ATOM 3959 C CA . SER B 1 118 ? -3.174 21.375 27.922 1 96.94 118 SER B CA 1
ATOM 3960 C C . SER B 1 118 ? -2.527 22.75 27.953 1 96.94 118 SER B C 1
ATOM 3962 O O . SER B 1 118 ? -3.211 23.75 28.141 1 96.94 118 SER B O 1
ATOM 3964 N N . PRO B 1 119 ? -1.215 22.781 27.703 1 97.69 119 PRO B N 1
ATOM 3965 C CA . PRO B 1 119 ? -0.547 24.078 27.656 1 97.69 119 PRO B CA 1
ATOM 3966 C C . PRO B 1 119 ? -1.039 24.969 26.516 1 97.69 119 PRO B C 1
ATOM 3968 O O . PRO B 1 119 ? -0.759 26.172 26.484 1 97.69 119 PRO B O 1
ATOM 3971 N N . LEU B 1 120 ? -1.804 24.391 25.578 1 98.06 120 LEU B N 1
ATOM 3972 C CA . LEU B 1 120 ? -2.303 25.156 24.453 1 98.06 120 LEU B CA 1
ATOM 3973 C C . LEU B 1 120 ? -3.752 25.578 24.672 1 98.06 120 LEU B C 1
ATOM 3975 O O . LEU B 1 120 ? -4.309 26.344 23.875 1 98.06 120 LEU B O 1
ATOM 3979 N N . ASN B 1 121 ? -4.309 25.109 25.781 1 98.25 121 ASN B N 1
ATOM 3980 C CA . ASN B 1 121 ? -5.719 25.375 26.047 1 98.25 121 ASN B CA 1
ATOM 3981 C C . ASN B 1 121 ? -6.02 26.875 26.031 1 98.25 121 ASN B C 1
ATOM 3983 O O . ASN B 1 121 ? -6.973 27.312 25.391 1 98.25 121 ASN B O 1
ATOM 3987 N N . PRO B 1 122 ? -5.156 27.703 26.625 1 98.06 122 PRO B N 1
ATOM 3988 C CA . PRO B 1 122 ? -5.484 29.125 26.672 1 98.06 122 PRO B CA 1
ATOM 3989 C C . PRO B 1 122 ? -5.305 29.812 25.312 1 98.06 122 PRO B C 1
ATOM 3991 O O . PRO B 1 122 ? -5.648 30.984 25.172 1 98.06 122 PRO B O 1
ATOM 3994 N N . TYR B 1 123 ? -4.77 29.094 24.312 1 98.5 123 TYR B N 1
ATOM 3995 C CA . TYR B 1 123 ? -4.387 29.719 23.047 1 98.5 123 TYR B CA 1
ATOM 3996 C C . TYR B 1 123 ? -5.105 29.078 21.875 1 98.5 123 TYR B C 1
ATOM 3998 O O . TYR B 1 123 ? -5.012 29.547 20.734 1 98.5 123 TYR B O 1
ATOM 4006 N N . ILE B 1 124 ? -5.859 27.953 22.047 1 98.69 124 ILE B N 1
ATOM 4007 C CA . ILE B 1 124 ? -6.266 27.047 21 1 98.69 124 ILE B CA 1
ATOM 4008 C C . ILE B 1 124 ? -7.285 27.719 20.094 1 98.69 124 ILE B C 1
ATOM 4010 O O . ILE B 1 124 ? -7.289 27.5 18.875 1 98.69 124 ILE B O 1
ATOM 4014 N N . ARG B 1 125 ? -8.172 28.547 20.609 1 98.62 125 ARG B N 1
ATOM 4015 C CA . ARG B 1 125 ? -9.156 29.234 19.781 1 98.62 125 ARG B CA 1
ATOM 4016 C C . ARG B 1 125 ? -8.484 30.266 18.891 1 98.62 125 ARG B C 1
ATOM 4018 O O . ARG B 1 125 ? -8.922 30.5 17.75 1 98.62 125 ARG B O 1
ATOM 4025 N N . THR B 1 126 ? -7.504 30.922 19.391 1 98.75 126 THR B N 1
ATOM 4026 C CA . THR B 1 126 ? -6.73 31.859 18.594 1 98.75 126 THR B CA 1
ATOM 4027 C C . THR B 1 126 ? -5.938 31.141 17.516 1 98.75 126 THR B C 1
ATOM 4029 O O . THR B 1 126 ? -5.82 31.625 16.391 1 98.75 126 THR B O 1
ATOM 4032 N N . ILE B 1 127 ? -5.395 29.953 17.828 1 98.81 127 ILE B N 1
ATOM 4033 C CA . ILE B 1 127 ? -4.684 29.125 16.844 1 98.81 127 ILE B CA 1
ATOM 4034 C C . ILE B 1 127 ? -5.641 28.719 15.734 1 98.81 127 ILE B C 1
ATOM 4036 O O . ILE B 1 127 ? -5.285 28.766 14.555 1 98.81 127 ILE B O 1
ATOM 4040 N N . ILE B 1 128 ? -6.84 28.328 16.078 1 98.75 128 ILE B N 1
ATOM 4041 C CA . ILE B 1 128 ? -7.875 28 15.109 1 98.75 128 ILE B CA 1
ATOM 4042 C C . ILE B 1 128 ? -8.172 29.219 14.242 1 98.75 128 ILE B C 1
ATOM 4044 O O . ILE B 1 128 ? -8.234 29.109 13.016 1 98.75 128 ILE B O 1
ATOM 4048 N N . LYS B 1 129 ? -8.328 30.391 14.859 1 98.69 129 LYS B N 1
ATOM 4049 C CA . LYS B 1 129 ? -8.617 31.625 14.117 1 98.69 129 LYS B CA 1
ATOM 4050 C C . LYS B 1 129 ? -7.465 31.984 13.188 1 98.69 129 LYS B C 1
ATOM 4052 O O . LYS B 1 129 ? -7.688 32.5 12.086 1 98.69 129 LYS B O 1
ATOM 4057 N N . ASN B 1 130 ? -6.223 31.797 13.664 1 98.62 130 ASN B N 1
ATOM 4058 C CA . ASN B 1 130 ? -5.035 32 12.844 1 98.62 130 ASN B CA 1
ATOM 4059 C C . ASN B 1 130 ? -5.148 31.266 11.508 1 98.62 130 ASN B C 1
ATOM 4061 O O . ASN B 1 130 ? -4.875 31.859 10.461 1 98.62 130 ASN B O 1
ATOM 4065 N N . ARG B 1 131 ? -5.641 30.062 11.477 1 98.44 131 ARG B N 1
ATOM 4066 C CA . ARG B 1 131 ? -5.777 29.219 10.289 1 98.44 131 ARG B CA 1
ATOM 4067 C C . ARG B 1 131 ? -7.023 29.594 9.492 1 98.44 131 ARG B C 1
ATOM 4069 O O . ARG B 1 131 ? -6.992 29.656 8.266 1 98.44 131 ARG B O 1
ATOM 4076 N N . ARG B 1 132 ? -8.07 29.828 10.234 1 98.31 132 ARG B N 1
ATOM 4077 C CA . ARG B 1 132 ? -9.312 30.219 9.57 1 98.31 132 ARG B CA 1
ATOM 4078 C C . ARG B 1 132 ? -9.133 31.5 8.773 1 98.31 132 ARG B C 1
ATOM 4080 O O . ARG B 1 132 ? -9.531 31.578 7.609 1 98.31 132 ARG B O 1
ATOM 4087 N N . ASP B 1 133 ? -8.539 32.469 9.398 1 97.75 133 ASP B N 1
ATOM 4088 C CA . ASP B 1 133 ? -8.305 33.75 8.742 1 97.75 133 ASP B CA 1
ATOM 4089 C C . ASP B 1 133 ? -7.422 33.594 7.508 1 97.75 133 ASP B C 1
ATOM 4091 O O . ASP B 1 133 ? -7.676 34.219 6.469 1 97.75 133 ASP B O 1
ATOM 4095 N N . TYR B 1 134 ? -6.379 32.812 7.66 1 97.88 134 TYR B N 1
ATOM 4096 C CA . TYR B 1 134 ? -5.469 32.562 6.543 1 97.88 134 TYR B CA 1
ATOM 4097 C C . TYR B 1 134 ? -6.203 31.906 5.379 1 97.88 134 TYR B C 1
ATOM 4099 O O . TYR B 1 134 ? -6.039 32.312 4.227 1 97.88 134 TYR B O 1
ATOM 4107 N N . ALA B 1 135 ? -6.992 30.891 5.691 1 98.12 135 ALA B N 1
ATOM 4108 C CA . ALA B 1 135 ? -7.762 30.188 4.664 1 98.12 135 ALA B CA 1
ATOM 4109 C C . ALA B 1 135 ? -8.734 31.141 3.965 1 98.12 135 ALA B C 1
ATOM 4111 O O . ALA B 1 135 ? -8.812 31.156 2.734 1 98.12 135 ALA B O 1
ATOM 4112 N N . GLU B 1 136 ? -9.414 31.984 4.719 1 96.62 136 GLU B N 1
ATOM 4113 C CA . GLU B 1 136 ? -10.359 32.938 4.16 1 96.62 136 GLU B CA 1
ATOM 4114 C C . GLU B 1 136 ? -9.656 33.969 3.275 1 96.62 136 GLU B C 1
ATOM 4116 O O . GLU B 1 136 ? -10.141 34.281 2.188 1 96.62 136 GLU B O 1
ATOM 4121 N N . ARG B 1 137 ? -8.562 34.375 3.717 1 95.81 137 ARG B N 1
ATOM 4122 C CA . ARG B 1 137 ? -7.793 35.375 3 1 95.81 137 ARG B CA 1
ATOM 4123 C C . ARG B 1 137 ? -7.398 34.875 1.613 1 95.81 137 ARG B C 1
ATOM 4125 O O . ARG B 1 137 ? -7.371 35.656 0.654 1 95.81 137 ARG B O 1
ATOM 4132 N N . HIS B 1 138 ? -7.117 33.656 1.487 1 97.19 138 HIS B N 1
ATOM 4133 C CA . HIS B 1 138 ? -6.562 33.125 0.245 1 97.19 138 HIS B CA 1
ATOM 4134 C C . HIS B 1 138 ? -7.582 32.25 -0.497 1 97.19 138 HIS B C 1
ATOM 4136 O O . HIS B 1 138 ? -7.277 31.688 -1.547 1 97.19 138 HIS B O 1
ATOM 4142 N N . GLY B 1 139 ? -8.797 32.125 0.098 1 96.25 139 GLY B N 1
ATOM 4143 C CA . GLY B 1 139 ? -9.859 31.375 -0.577 1 96.25 139 GLY B CA 1
ATOM 4144 C C . GLY B 1 139 ? -9.758 29.875 -0.383 1 96.25 139 GLY B C 1
ATOM 4145 O O . GLY B 1 139 ? -10.227 29.109 -1.221 1 96.25 139 GLY B O 1
ATOM 4146 N N . PHE B 1 140 ? -9.016 29.406 0.645 1 97.75 140 PHE B N 1
ATOM 4147 C CA . PHE B 1 140 ? -8.953 28 1.013 1 97.75 140 PHE B CA 1
ATOM 4148 C C . PHE B 1 140 ? -10.141 27.609 1.887 1 97.75 140 PHE B C 1
ATOM 4150 O O . PHE B 1 140 ? -10.891 28.484 2.338 1 97.75 140 PHE B O 1
ATOM 4157 N N . LYS B 1 141 ? -10.359 26.312 1.983 1 97.56 141 LYS B N 1
ATOM 4158 C CA . LYS B 1 141 ? -11.227 25.781 3.039 1 97.56 141 LYS B CA 1
ATOM 4159 C C . LYS B 1 141 ? -10.422 25.469 4.301 1 97.56 141 LYS B C 1
ATOM 4161 O O . LYS B 1 141 ? -9.258 25.078 4.223 1 97.56 141 LYS B O 1
ATOM 4166 N N . PHE B 1 142 ? -11.062 25.781 5.402 1 98.44 142 PHE B N 1
ATOM 4167 C CA . PHE B 1 142 ? -10.453 25.375 6.668 1 98.44 142 PHE B CA 1
ATOM 4168 C C . PHE B 1 142 ? -11.359 24.422 7.422 1 98.44 142 PHE B C 1
ATOM 4170 O O . PHE B 1 142 ? -12.57 24.625 7.508 1 98.44 142 PHE B O 1
ATOM 4177 N N . GLU B 1 143 ? -10.734 23.25 7.895 1 98.5 143 GLU B N 1
ATOM 4178 C CA . GLU B 1 143 ? -11.43 22.281 8.727 1 98.5 143 GLU B CA 1
ATOM 4179 C C . GLU B 1 143 ? -10.703 22.062 10.047 1 98.5 143 GLU B C 1
ATOM 4181 O O . GLU B 1 143 ? -9.5 21.781 10.062 1 98.5 143 GLU B O 1
ATOM 4186 N N . PHE B 1 144 ? -11.406 22.391 11.094 1 98.62 144 PHE B N 1
ATOM 4187 C CA . PHE B 1 144 ? -10.977 21.969 12.422 1 98.62 144 PHE B CA 1
ATOM 4188 C C . PHE B 1 144 ? -11.75 20.734 12.867 1 98.62 144 PHE B C 1
ATOM 4190 O O . PHE B 1 144 ? -12.977 20.719 12.828 1 98.62 144 PHE B O 1
ATOM 4197 N N . LEU B 1 145 ? -10.992 19.672 13.25 1 98.62 145 LEU B N 1
ATOM 4198 C CA . LEU B 1 145 ? -11.625 18.438 13.727 1 98.62 145 LEU B CA 1
ATOM 4199 C C . LEU B 1 145 ? -11.203 18.125 15.156 1 98.62 145 LEU B C 1
ATOM 4201 O O . LEU B 1 145 ? -10.016 18.219 15.492 1 98.62 145 LEU B O 1
ATOM 4205 N N . ASP B 1 146 ? -12.211 17.812 15.984 1 98.31 146 ASP B N 1
ATOM 4206 C CA . ASP B 1 146 ? -11.984 17.469 17.391 1 98.31 146 ASP B CA 1
ATOM 4207 C C . ASP B 1 146 ? -11.406 16.062 17.516 1 98.31 146 ASP B C 1
ATOM 4209 O O . ASP B 1 146 ? -12.07 15.078 17.188 1 98.31 146 ASP B O 1
ATOM 4213 N N . LEU B 1 147 ? -10.242 15.977 18.062 1 97.75 147 LEU B N 1
ATOM 4214 C CA . LEU B 1 147 ? -9.531 14.711 18.219 1 97.75 147 LEU B CA 1
ATOM 4215 C C . LEU B 1 147 ? -10.352 13.727 19.047 1 97.75 147 LEU B C 1
ATOM 4217 O O . LEU B 1 147 ? -10.289 12.516 18.812 1 97.75 147 LEU B O 1
ATOM 4221 N N . ASP B 1 148 ? -11.102 14.203 20.016 1 97 148 ASP B N 1
ATOM 4222 C CA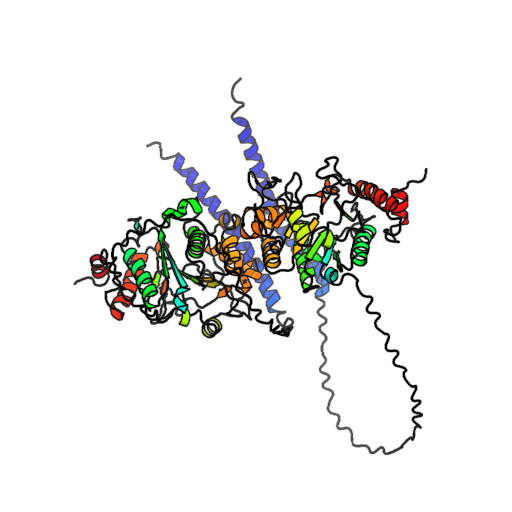 . ASP B 1 148 ? -11.883 13.328 20.891 1 97 148 ASP B CA 1
ATOM 4223 C C . ASP B 1 148 ? -12.906 12.531 20.078 1 97 148 ASP B C 1
ATOM 4225 O O . ASP B 1 148 ? -13.25 11.398 20.453 1 97 148 ASP B O 1
ATOM 4229 N N . GLU B 1 149 ? -13.352 13.055 19.016 1 97.56 149 GLU B N 1
ATOM 4230 C CA . GLU B 1 149 ? -14.328 12.383 18.172 1 97.56 149 GLU B CA 1
ATOM 4231 C C . GLU B 1 149 ? -13.688 11.234 17.391 1 97.56 149 GLU B C 1
ATOM 4233 O O . GLU B 1 149 ? -14.391 10.383 16.828 1 97.56 149 GLU B O 1
ATOM 4238 N N . TYR B 1 150 ? -12.375 11.164 17.375 1 97.62 150 TYR B N 1
ATOM 4239 C CA . TYR B 1 150 ? -11.68 10.172 16.562 1 97.62 150 TYR B CA 1
ATOM 4240 C C . TYR B 1 150 ? -11.023 9.117 17.438 1 97.62 150 TYR B C 1
ATOM 4242 O O . TYR B 1 150 ? -10.398 8.18 16.938 1 97.62 150 TYR B O 1
ATOM 4250 N N . LYS B 1 151 ? -11.156 9.211 18.734 1 94.12 151 LYS B N 1
ATOM 4251 C CA . LYS B 1 151 ? -10.586 8.242 19.672 1 94.12 151 LYS B CA 1
ATOM 4252 C C . LYS B 1 151 ? -11.094 6.832 19.391 1 94.12 151 LYS B C 1
ATOM 4254 O O . LYS B 1 151 ? -10.328 5.871 19.422 1 94.12 151 LYS B O 1
ATOM 4259 N N . PRO B 1 152 ? -12.422 6.684 19.047 1 94.19 152 PRO B N 1
ATOM 4260 C CA . PRO B 1 152 ? -12.883 5.336 18.703 1 94.19 152 PRO B CA 1
ATOM 4261 C C . PRO B 1 152 ? -12.188 4.758 17.469 1 94.19 152 PRO B C 1
ATOM 4263 O O . PRO B 1 152 ? -11.992 3.545 17.391 1 94.19 152 PRO B O 1
ATOM 4266 N N . SER B 1 153 ? -11.742 5.598 16.562 1 92.88 153 SER B N 1
ATOM 4267 C CA . SER B 1 153 ? -11.141 5.148 15.305 1 92.88 153 SER B CA 1
ATOM 4268 C C . SER B 1 153 ? -9.695 4.707 15.516 1 92.88 153 SER B C 1
ATOM 4270 O O . SER B 1 153 ? -9.172 3.904 14.75 1 92.88 153 SER B O 1
ATOM 4272 N N . ILE B 1 154 ? -9.023 5.203 16.547 1 93.75 154 ILE B N 1
ATOM 4273 C CA . ILE B 1 154 ? -7.617 4.863 16.719 1 93.75 154 ILE B CA 1
ATOM 4274 C C . ILE B 1 154 ? -7.449 3.902 17.891 1 93.75 154 ILE B C 1
ATOM 4276 O O . ILE B 1 154 ? -6.379 3.311 18.062 1 93.75 154 ILE B O 1
ATOM 4280 N N . GLY B 1 155 ? -8.508 3.727 18.688 1 92.38 155 GLY B N 1
ATOM 4281 C CA . GLY B 1 155 ? -8.43 2.816 19.828 1 92.38 155 GLY B CA 1
ATOM 4282 C C . GLY B 1 155 ? -7.438 3.26 20.875 1 92.38 155 GLY B C 1
ATOM 4283 O O . GLY B 1 155 ? -7.48 4.406 21.328 1 92.38 155 GLY B O 1
ATOM 4284 N N . ASP B 1 156 ? -6.508 2.324 21.219 1 92.62 156 ASP B N 1
ATOM 4285 C CA . ASP B 1 156 ? -5.543 2.592 22.281 1 92.62 156 ASP B CA 1
ATOM 4286 C C . ASP B 1 156 ? -4.246 3.162 21.703 1 92.62 156 ASP B C 1
ATOM 4288 O O . ASP B 1 156 ? -3.266 3.336 22.438 1 92.62 156 ASP B O 1
ATOM 4292 N N . LYS B 1 157 ? -4.289 3.412 20.422 1 94.75 157 LYS B N 1
ATOM 4293 C CA . LYS B 1 157 ? -3.076 3.924 19.797 1 94.75 157 LYS B CA 1
ATOM 4294 C C . LYS B 1 157 ? -2.875 5.402 20.109 1 94.75 157 LYS B C 1
ATOM 4296 O O . LYS B 1 157 ? -3.824 6.102 20.469 1 94.75 157 LYS B O 1
ATOM 4301 N N . PRO B 1 158 ? -1.676 5.852 20.047 1 94.44 158 PRO B N 1
ATOM 4302 C CA . PRO B 1 158 ? -1.402 7.258 20.344 1 94.44 158 PRO B CA 1
ATOM 4303 C C . PRO B 1 158 ? -2.164 8.211 19.422 1 94.44 158 PRO B C 1
ATOM 4305 O O . PRO B 1 158 ? -2.434 7.871 18.266 1 94.44 158 PRO B O 1
ATOM 4308 N N . ALA B 1 159 ? -2.395 9.414 19.812 1 94.06 159 ALA B N 1
ATOM 4309 C CA . ALA B 1 159 ? -3.287 10.414 19.234 1 94.06 159 ALA B CA 1
ATOM 4310 C C . ALA B 1 159 ? -2.855 10.773 17.812 1 94.06 159 ALA B C 1
ATOM 4312 O O . ALA B 1 159 ? -3.695 10.992 16.938 1 94.06 159 ALA B O 1
ATOM 4313 N N . PRO B 1 160 ? -1.531 10.844 17.5 1 95.94 160 PRO B N 1
ATOM 4314 C CA . PRO B 1 160 ? -1.142 11.273 16.156 1 95.94 160 PRO B CA 1
ATOM 4315 C C . PRO B 1 160 ? -1.668 10.352 15.062 1 95.94 160 PRO B C 1
ATOM 4317 O O . PRO B 1 160 ? -1.759 10.75 13.898 1 95.94 160 PRO B O 1
ATOM 4320 N N . TRP B 1 161 ? -2.104 9.148 15.422 1 97.25 161 TRP B N 1
ATOM 4321 C CA . TRP B 1 161 ? -2.674 8.227 14.445 1 97.25 161 TRP B CA 1
ATOM 4322 C C . TRP B 1 161 ? -4.008 8.742 13.914 1 97.25 161 TRP B C 1
ATOM 4324 O O . TRP B 1 161 ? -4.48 8.297 12.867 1 97.25 161 TRP B O 1
ATOM 4334 N N . ALA B 1 162 ? -4.598 9.75 14.602 1 97.88 162 ALA B N 1
ATOM 4335 C CA . ALA B 1 162 ? -5.891 10.297 14.203 1 97.88 162 ALA B CA 1
ATOM 4336 C C . ALA B 1 162 ? -5.77 11.125 12.93 1 97.88 162 ALA B C 1
ATOM 4338 O O . ALA B 1 162 ? -6.777 11.438 12.289 1 97.88 162 ALA B O 1
ATOM 4339 N N . LYS B 1 163 ? -4.535 11.484 12.523 1 98.31 163 LYS B N 1
ATOM 4340 C CA . LYS B 1 163 ? -4.32 12.234 11.289 1 98.31 163 LYS B CA 1
ATOM 4341 C C . LYS B 1 163 ? -4.957 11.531 10.094 1 98.31 163 LYS B C 1
ATOM 4343 O O . LYS B 1 163 ? -5.605 12.172 9.266 1 98.31 163 LYS B O 1
ATOM 4348 N N . ILE B 1 164 ? -4.805 10.227 10.086 1 98.38 164 ILE B N 1
ATOM 4349 C CA . ILE B 1 164 ? -5.188 9.461 8.898 1 98.38 164 ILE B CA 1
ATOM 4350 C C . ILE B 1 164 ? -6.707 9.469 8.75 1 98.38 164 ILE B C 1
ATOM 4352 O O . ILE B 1 164 ? -7.234 9.914 7.73 1 98.38 164 ILE B O 1
ATOM 4356 N N . PRO B 1 165 ? -7.492 9.078 9.789 1 98.19 165 PRO B N 1
ATOM 4357 C CA . PRO B 1 165 ? -8.945 9.141 9.602 1 98.19 165 PRO B CA 1
ATOM 4358 C C . PRO B 1 165 ? -9.453 10.57 9.445 1 98.19 165 PRO B C 1
ATOM 4360 O O . PRO B 1 165 ? -10.445 10.805 8.75 1 98.19 165 PRO B O 1
ATOM 4363 N N . MET B 1 166 ? -8.773 11.562 9.992 1 98.81 166 MET B N 1
ATOM 4364 C CA . MET B 1 166 ? -9.188 12.961 9.828 1 98.81 166 MET B CA 1
ATOM 4365 C C . MET B 1 166 ? -9.008 13.414 8.383 1 98.81 166 MET B C 1
ATOM 4367 O O . MET B 1 166 ? -9.898 14.047 7.812 1 98.81 166 MET B O 1
ATOM 4371 N N . ILE B 1 167 ? -7.93 13.07 7.797 1 98.81 167 ILE B N 1
ATOM 4372 C CA . ILE B 1 167 ? -7.676 13.43 6.406 1 98.81 167 ILE B CA 1
ATOM 4373 C C . ILE B 1 167 ? -8.68 12.727 5.496 1 98.81 167 ILE B C 1
ATOM 4375 O O . ILE B 1 167 ? -9.242 13.344 4.59 1 98.81 167 ILE B O 1
ATOM 4379 N N . LYS B 1 168 ? -8.883 11.461 5.754 1 98.12 168 LYS B N 1
ATOM 4380 C CA . LYS B 1 168 ? -9.859 10.711 4.961 1 98.12 168 LYS B CA 1
ATOM 4381 C C . LYS B 1 168 ? -11.242 11.352 5.039 1 98.12 168 LYS B C 1
ATOM 4383 O O . LYS B 1 168 ? -11.945 11.445 4.031 1 98.12 168 LYS B O 1
ATOM 4388 N N . ASN B 1 169 ? -11.609 11.773 6.234 1 98.12 169 ASN B N 1
ATOM 4389 C CA . ASN B 1 169 ? -12.898 12.43 6.418 1 98.12 169 ASN B CA 1
ATOM 4390 C C . ASN B 1 169 ? -12.984 13.734 5.629 1 98.12 169 ASN B C 1
ATOM 4392 O O . ASN B 1 169 ? -14.016 14.031 5.02 1 98.12 169 ASN B O 1
ATOM 4396 N N . VAL B 1 170 ? -11.93 14.453 5.629 1 98.44 170 VAL B N 1
ATOM 4397 C CA . VAL B 1 170 ? -11.898 15.734 4.934 1 98.44 170 VAL B CA 1
ATOM 4398 C C . VAL B 1 170 ? -11.984 15.508 3.426 1 98.44 170 VAL B C 1
ATOM 4400 O O . VAL B 1 170 ? -12.68 16.234 2.719 1 98.44 170 VAL B O 1
ATOM 4403 N N . ILE B 1 171 ? -11.352 14.508 2.951 1 97.81 171 ILE B N 1
ATOM 4404 C CA . ILE B 1 171 ? -11.383 14.188 1.528 1 97.81 171 ILE B CA 1
ATOM 4405 C C . ILE B 1 171 ? -12.789 13.75 1.125 1 97.81 171 ILE B C 1
ATOM 4407 O O . ILE B 1 171 ? -13.266 14.094 0.041 1 97.81 171 ILE B O 1
ATOM 4411 N N . ARG B 1 172 ? -13.43 13.047 1.963 1 97.19 172 ARG B N 1
ATOM 4412 C CA . ARG B 1 172 ? -14.812 12.656 1.698 1 97.19 172 ARG B CA 1
ATOM 4413 C C . ARG B 1 172 ? -15.734 13.867 1.682 1 97.19 172 ARG B C 1
ATOM 4415 O O . ARG B 1 172 ? -16.625 13.969 0.838 1 97.19 172 ARG B O 1
ATOM 4422 N N . LYS B 1 173 ? -15.5 14.781 2.631 1 97.69 173 LYS B N 1
ATOM 4423 C CA . LYS B 1 173 ? -16.328 15.984 2.76 1 97.69 173 LYS B CA 1
ATOM 4424 C C . LYS B 1 173 ? -16.125 16.922 1.57 1 97.69 173 LYS B C 1
ATOM 4426 O O . LYS B 1 173 ? -17.062 17.578 1.121 1 97.69 173 LYS B O 1
ATOM 4431 N N . TYR B 1 174 ? -14.875 17 1.094 1 97.44 174 TYR B N 1
ATOM 4432 C CA . TYR B 1 174 ? -14.523 17.844 -0.036 1 97.44 174 TYR B CA 1
ATOM 4433 C C . TYR B 1 174 ? -13.945 17.031 -1.181 1 97.44 174 TYR B C 1
ATOM 4435 O O . TYR B 1 174 ? -12.75 17.125 -1.486 1 97.44 174 TYR B O 1
ATOM 4443 N N . PRO B 1 175 ? -14.719 16.312 -1.956 1 95.5 175 PRO B N 1
ATOM 4444 C CA . PRO B 1 175 ? -14.219 15.398 -2.986 1 95.5 175 PRO B CA 1
ATOM 4445 C C . PRO B 1 175 ? -13.508 16.125 -4.129 1 95.5 175 PRO B C 1
ATOM 4447 O O . PRO B 1 175 ? -12.727 15.523 -4.863 1 95.5 175 PRO B O 1
ATOM 4450 N N . ASP B 1 176 ? -13.75 17.469 -4.242 1 95.19 176 ASP B N 1
ATOM 4451 C CA . ASP B 1 176 ? -13.141 18.219 -5.328 1 95.19 176 ASP B CA 1
ATOM 4452 C C . ASP B 1 176 ? -11.828 18.875 -4.879 1 95.19 176 ASP B C 1
ATOM 4454 O O . ASP B 1 176 ? -11.133 19.484 -5.68 1 95.19 176 ASP B O 1
ATOM 4458 N N . ALA B 1 177 ? -11.484 18.672 -3.582 1 97.19 177 ALA B N 1
ATOM 4459 C CA . ALA B 1 177 ? -10.211 19.219 -3.105 1 97.19 177 ALA B CA 1
ATOM 4460 C C . ALA B 1 177 ? -9.039 18.578 -3.846 1 97.19 177 ALA B C 1
ATOM 4462 O O . ALA B 1 177 ? -9.062 17.391 -4.168 1 97.19 177 ALA B O 1
ATOM 4463 N N . GLU B 1 178 ? -8.07 19.391 -4.094 1 97.56 178 GLU B N 1
ATOM 4464 C CA . GLU B 1 178 ? -6.863 18.875 -4.734 1 97.56 178 GLU B CA 1
ATOM 4465 C C . GLU B 1 178 ? -5.797 18.516 -3.703 1 97.56 178 GLU B C 1
ATOM 4467 O O . GLU B 1 178 ? -5.105 17.5 -3.844 1 97.56 178 GLU B O 1
ATOM 4472 N N . TRP B 1 179 ? -5.699 19.406 -2.689 1 98.5 179 TRP B N 1
ATOM 4473 C CA . TRP B 1 179 ? -4.699 19.188 -1.651 1 98.5 179 TRP B CA 1
ATOM 4474 C C . TRP B 1 179 ? -5.305 19.375 -0.264 1 98.5 179 TRP B C 1
ATOM 4476 O O . TRP B 1 179 ? -6.18 20.219 -0.071 1 98.5 179 TRP B O 1
ATOM 4486 N N . VAL B 1 180 ? -4.855 18.609 0.65 1 98.81 180 VAL B N 1
ATOM 4487 C CA . VAL B 1 180 ? -5.066 18.828 2.076 1 98.81 180 VAL B CA 1
ATOM 4488 C C . VAL B 1 180 ? -3.742 19.188 2.746 1 98.81 180 VAL B C 1
ATOM 4490 O O . VAL B 1 180 ? -2.756 18.453 2.611 1 98.81 180 VAL B O 1
ATOM 4493 N N . TRP B 1 181 ? -3.707 20.312 3.326 1 98.88 181 TRP B N 1
ATOM 4494 C CA . TRP B 1 181 ? -2.566 20.734 4.137 1 98.88 181 TRP B CA 1
ATOM 4495 C C . TRP B 1 181 ? -2.83 20.484 5.617 1 98.88 181 TRP B C 1
ATOM 4497 O O . TRP B 1 181 ? -3.652 21.156 6.23 1 98.88 181 TRP B O 1
ATOM 4507 N N . TRP B 1 182 ? -2.109 19.484 6.156 1 98.94 182 TRP B N 1
ATOM 4508 C CA . TRP B 1 182 ? -2.131 19.266 7.602 1 98.94 182 TRP B CA 1
ATOM 4509 C C . TRP B 1 182 ? -1.144 20.188 8.305 1 98.94 182 TRP B C 1
ATOM 4511 O O . TRP B 1 182 ? 0.027 20.266 7.926 1 98.94 182 TRP B O 1
ATOM 4521 N N . LEU B 1 183 ? -1.609 20.859 9.289 1 98.88 183 LEU B N 1
ATOM 4522 C CA . LEU B 1 183 ? -0.749 21.641 10.164 1 98.88 183 LEU B CA 1
ATOM 4523 C C . LEU B 1 183 ? -1.087 21.391 11.633 1 98.88 183 LEU B C 1
ATOM 4525 O O . LEU B 1 183 ? -2.201 21.672 12.078 1 98.88 183 LEU B O 1
ATOM 4529 N N . ASP B 1 184 ? -0.13 20.875 12.438 1 98.69 184 ASP B N 1
ATOM 4530 C CA . ASP B 1 184 ? -0.336 20.547 13.852 1 98.69 184 ASP B CA 1
ATOM 4531 C C . ASP B 1 184 ? -0.827 21.766 14.625 1 98.69 184 ASP B C 1
ATOM 4533 O O . ASP B 1 184 ? -0.609 22.906 14.203 1 98.69 184 ASP B O 1
ATOM 4537 N N . HIS B 1 185 ? -1.427 21.484 15.773 1 98.56 185 HIS B N 1
ATOM 4538 C CA . HIS B 1 185 ? -2.02 22.562 16.547 1 98.56 185 HIS B CA 1
ATOM 4539 C C . HIS B 1 185 ? -0.949 23.375 17.266 1 98.56 185 HIS B C 1
ATOM 4541 O O . HIS B 1 185 ? -1.211 24.5 17.719 1 98.56 185 HIS B O 1
ATOM 4547 N N . ASP B 1 186 ? 0.242 22.812 17.391 1 98.62 186 ASP B N 1
ATOM 4548 C CA . ASP B 1 186 ? 1.341 23.562 18 1 98.62 186 ASP B CA 1
ATOM 4549 C C . ASP B 1 186 ? 2.178 24.266 16.922 1 98.62 186 ASP B C 1
ATOM 4551 O O . ASP B 1 186 ? 3.404 24.141 16.922 1 98.62 186 ASP B O 1
ATOM 4555 N N . ALA B 1 187 ? 1.526 25 16.078 1 98.81 187 ALA B N 1
ATOM 4556 C CA . ALA B 1 187 ? 2.119 25.797 15.008 1 98.81 187 ALA B CA 1
ATOM 4557 C C . ALA B 1 187 ? 1.329 27.078 14.773 1 98.81 187 ALA B C 1
ATOM 4559 O O . ALA B 1 187 ? 0.159 27.172 15.148 1 98.81 187 ALA B O 1
ATOM 4560 N N . LEU B 1 188 ? 1.966 28.078 14.234 1 98.81 188 LEU B N 1
ATOM 4561 C CA . LEU B 1 188 ? 1.328 29.328 13.828 1 98.81 188 LEU B CA 1
ATOM 4562 C C . LEU B 1 188 ? 1.677 29.672 12.391 1 98.81 188 LEU B C 1
ATOM 4564 O O . LEU B 1 188 ? 2.828 29.531 11.969 1 98.81 188 LEU B O 1
ATOM 4568 N N . ILE B 1 189 ? 0.666 30.047 11.641 1 98.75 189 ILE B N 1
ATOM 4569 C CA . ILE B 1 189 ? 0.93 30.672 10.359 1 98.75 189 ILE B CA 1
ATOM 4570 C C . ILE B 1 189 ? 1.436 32.094 10.578 1 98.75 189 ILE B C 1
ATOM 4572 O O . ILE B 1 189 ? 0.72 32.938 11.125 1 98.75 189 ILE B O 1
ATOM 4576 N N . MET B 1 190 ? 2.623 32.375 10.164 1 98.38 190 MET B N 1
ATOM 4577 C CA . MET B 1 190 ? 3.33 33.594 10.461 1 98.38 190 MET B CA 1
ATOM 4578 C C . MET B 1 190 ? 3.15 34.625 9.336 1 98.38 190 MET B C 1
ATOM 4580 O O . MET B 1 190 ? 2.805 35.781 9.578 1 98.38 190 MET B O 1
ATOM 4584 N N . ASN B 1 191 ? 3.406 34.219 8.125 1 97.25 191 ASN B N 1
ATOM 4585 C CA . ASN B 1 191 ? 3.229 35.094 6.965 1 97.25 191 ASN B CA 1
ATOM 4586 C C . ASN B 1 191 ? 1.85 34.906 6.336 1 97.25 191 ASN B C 1
ATOM 4588 O O . ASN B 1 191 ? 1.699 34.156 5.363 1 97.25 191 ASN B O 1
ATOM 4592 N N . ARG B 1 192 ? 0.905 35.625 6.781 1 95.31 192 ARG B N 1
ATOM 4593 C CA . ARG B 1 192 ? -0.496 35.438 6.418 1 95.31 192 ARG B CA 1
ATOM 4594 C C . ARG B 1 192 ? -0.769 35.938 5.004 1 95.31 192 ARG B C 1
ATOM 4596 O O . ARG B 1 192 ? -1.816 35.625 4.43 1 95.31 192 ARG B O 1
ATOM 4603 N N . ASP B 1 193 ? 0.171 36.625 4.41 1 95.25 193 ASP B N 1
ATOM 4604 C CA . ASP B 1 193 ? 0.003 37.156 3.059 1 95.25 193 ASP B CA 1
ATOM 4605 C C . ASP B 1 193 ? 0.57 36.188 2.021 1 95.25 193 ASP B C 1
ATOM 4607 O O . ASP B 1 193 ? 0.303 36.312 0.826 1 95.25 193 ASP B O 1
ATOM 4611 N N . LEU B 1 194 ? 1.334 35.25 2.434 1 96.88 194 LEU B N 1
ATOM 4612 C CA . LEU B 1 194 ? 1.952 34.312 1.524 1 96.88 194 LEU B CA 1
ATOM 4613 C C . LEU B 1 194 ? 0.953 33.219 1.103 1 96.88 194 LEU B C 1
ATOM 4615 O O . LEU B 1 194 ? 0.527 32.406 1.923 1 96.88 194 LEU B O 1
ATOM 4619 N N . ASN B 1 195 ? 0.626 33.281 -0.185 1 96.88 195 ASN B N 1
ATOM 4620 C CA . ASN B 1 195 ? -0.308 32.312 -0.727 1 96.88 195 ASN B CA 1
ATOM 4621 C C . ASN B 1 195 ? 0.341 30.938 -0.867 1 96.88 195 ASN B C 1
ATOM 4623 O O . ASN B 1 195 ? 1.316 30.781 -1.603 1 96.88 195 ASN B O 1
ATOM 4627 N N . LEU B 1 196 ? -0.207 29.922 -0.241 1 97.81 196 LEU B N 1
ATOM 4628 C CA . LEU B 1 196 ? 0.357 28.562 -0.212 1 97.81 196 LEU B CA 1
ATOM 4629 C C . LEU B 1 196 ? 0.552 28.031 -1.625 1 97.81 196 LEU B C 1
ATOM 4631 O O . LEU B 1 196 ? 1.57 27.406 -1.919 1 97.81 196 LEU B O 1
ATOM 4635 N N . VAL B 1 197 ? -0.404 28.219 -2.502 1 97.06 197 VAL B N 1
ATOM 4636 C CA . VAL B 1 197 ? -0.357 27.703 -3.867 1 97.06 197 VAL B CA 1
ATOM 4637 C C . VAL B 1 197 ? 0.832 28.312 -4.605 1 97.06 197 VAL B C 1
ATOM 4639 O O . VAL B 1 197 ? 1.62 27.594 -5.227 1 97.06 197 VAL B O 1
ATOM 4642 N N . ASP B 1 198 ? 0.979 29.578 -4.445 1 95.88 198 ASP B N 1
ATOM 4643 C CA . ASP B 1 198 ? 2.1 30.281 -5.074 1 95.88 198 ASP B CA 1
ATOM 4644 C C . ASP B 1 198 ? 3.422 29.891 -4.414 1 95.88 198 ASP B C 1
ATOM 4646 O O . ASP B 1 198 ? 4.465 29.859 -5.074 1 95.88 198 ASP B O 1
ATOM 4650 N N . HIS B 1 199 ? 3.314 29.578 -3.193 1 96.94 199 HIS B N 1
ATOM 4651 C CA . HIS B 1 199 ? 4.504 29.328 -2.387 1 96.94 199 HIS B CA 1
ATOM 4652 C C . HIS B 1 199 ? 5.074 27.938 -2.652 1 96.94 199 HIS B C 1
ATOM 4654 O O . HIS B 1 199 ? 6.293 27.75 -2.627 1 96.94 199 HIS B O 1
ATOM 4660 N N . ILE B 1 200 ? 4.133 26.906 -2.998 1 97.5 200 ILE B N 1
ATOM 4661 C CA . ILE B 1 200 ? 4.742 25.578 -3.018 1 97.5 200 ILE B CA 1
ATOM 4662 C C . ILE B 1 200 ? 4.016 24.688 -4.027 1 97.5 200 ILE B C 1
ATOM 4664 O O . ILE B 1 200 ? 4.574 23.703 -4.508 1 97.5 200 ILE B O 1
ATOM 4668 N N . LEU B 1 201 ? 2.836 25.016 -4.527 1 97 201 LEU B N 1
ATOM 4669 C CA . LEU B 1 201 ? 2.033 24 -5.199 1 97 201 LEU B CA 1
ATOM 4670 C C . LEU B 1 201 ? 2.061 24.188 -6.711 1 97 201 LEU B C 1
ATOM 4672 O O . LEU B 1 201 ? 1.683 23.297 -7.465 1 97 201 LEU B O 1
ATOM 4676 N N . LYS B 1 202 ? 2.477 25.422 -7.156 1 96.12 202 LYS B N 1
ATOM 4677 C CA . LYS B 1 202 ? 2.641 25.578 -8.594 1 96.12 202 LYS B CA 1
ATOM 4678 C C . LYS B 1 202 ? 3.779 24.719 -9.125 1 96.12 202 LYS B C 1
ATOM 4680 O O . LYS B 1 202 ? 4.805 24.562 -8.461 1 96.12 202 LYS B O 1
ATOM 4685 N N . HIS B 1 203 ? 3.625 24.297 -10.305 1 96.62 203 HIS B N 1
ATOM 4686 C CA . HIS B 1 203 ? 4.551 23.344 -10.914 1 96.62 203 HIS B CA 1
ATOM 4687 C C . HIS B 1 203 ? 5.988 23.844 -10.828 1 96.62 203 HIS B C 1
ATOM 4689 O O . HIS B 1 203 ? 6.863 23.156 -10.312 1 96.62 203 HIS B O 1
ATOM 4695 N N . GLU B 1 204 ? 6.227 25.047 -11.297 1 97.38 204 GLU B N 1
ATOM 4696 C CA . GLU B 1 204 ? 7.582 25.578 -11.352 1 97.38 204 GLU B CA 1
ATOM 4697 C C . GLU B 1 204 ? 8.148 25.781 -9.953 1 97.38 204 GLU B C 1
ATOM 4699 O O . GLU B 1 204 ? 9.336 25.547 -9.711 1 97.38 204 GLU B O 1
ATOM 4704 N N . LYS B 1 205 ? 7.289 26.234 -9.109 1 97.5 205 LYS B N 1
ATOM 4705 C CA . LYS B 1 205 ? 7.742 26.484 -7.746 1 97.5 205 LYS B CA 1
ATOM 4706 C C . LYS B 1 205 ? 8.094 25.188 -7.027 1 97.5 205 LYS B C 1
ATOM 4708 O O . LYS B 1 205 ? 9.164 25.062 -6.441 1 97.5 205 LYS B O 1
ATOM 4713 N N . LEU B 1 206 ? 7.195 24.172 -7.094 1 98.31 206 LEU B N 1
ATOM 4714 C CA . LEU B 1 206 ? 7.484 22.891 -6.469 1 98.31 206 LEU B CA 1
ATOM 4715 C C . LEU B 1 206 ? 8.734 22.25 -7.078 1 98.31 206 LEU B C 1
ATOM 4717 O O . LEU B 1 206 ? 9.562 21.703 -6.359 1 98.31 206 LEU B O 1
ATOM 4721 N N . ASN B 1 207 ? 8.852 22.422 -8.359 1 98.25 207 ASN B N 1
ATOM 4722 C CA . ASN B 1 207 ? 10.031 21.906 -9.047 1 98.25 207 ASN B CA 1
ATOM 4723 C C . ASN B 1 207 ? 11.312 22.484 -8.469 1 98.25 207 ASN B C 1
ATOM 4725 O O . ASN B 1 207 ? 12.312 21.781 -8.312 1 98.25 207 ASN B O 1
ATOM 4729 N N . SER B 1 208 ? 11.258 23.719 -8.141 1 97.81 208 SER B N 1
ATOM 4730 C CA . SER B 1 208 ? 12.445 24.406 -7.629 1 97.81 208 SER B CA 1
ATOM 4731 C C . SER B 1 208 ? 12.688 24.062 -6.164 1 97.81 208 SER B C 1
ATOM 4733 O O . SER B 1 208 ? 13.82 24.172 -5.68 1 97.81 208 SER B O 1
ATOM 4735 N N . LEU B 1 209 ? 11.68 23.625 -5.457 1 97.94 209 LEU B N 1
ATOM 4736 C CA . LEU B 1 209 ? 11.781 23.438 -4.012 1 97.94 209 LEU B CA 1
ATOM 4737 C C . LEU B 1 209 ? 12.141 21.984 -3.688 1 97.94 209 LEU B C 1
ATOM 4739 O O . LEU B 1 209 ? 12.602 21.688 -2.582 1 97.94 209 LEU B O 1
ATOM 4743 N N . LEU B 1 210 ? 11.914 21.031 -4.633 1 98.5 210 LEU B N 1
ATOM 4744 C CA . LEU B 1 210 ? 12.156 19.609 -4.375 1 98.5 210 LEU B CA 1
ATOM 4745 C C . LEU B 1 210 ? 13.633 19.359 -4.105 1 98.5 210 LEU B C 1
ATOM 4747 O O . LEU B 1 210 ? 14.492 19.75 -4.898 1 98.5 210 LEU B O 1
ATOM 4751 N N . LEU B 1 211 ? 13.938 18.781 -2.951 1 98.19 211 LEU B N 1
ATOM 4752 C CA . LEU B 1 211 ? 15.281 18.297 -2.654 1 98.19 211 LEU B CA 1
ATOM 4753 C C . LEU B 1 211 ? 15.562 16.984 -3.369 1 98.19 211 LEU B C 1
ATOM 4755 O O . LEU B 1 211 ? 15.008 15.945 -2.998 1 98.19 211 LEU B O 1
ATOM 4759 N N . ARG B 1 212 ? 16.438 17.062 -4.359 1 97.94 212 ARG B N 1
ATOM 4760 C CA . ARG B 1 212 ? 16.766 15.906 -5.176 1 97.94 212 ARG B CA 1
ATOM 4761 C C . ARG B 1 212 ? 18.141 15.352 -4.797 1 97.94 212 ARG B C 1
ATOM 4763 O O . ARG B 1 212 ? 19.047 16.109 -4.434 1 97.94 212 ARG B O 1
ATOM 4770 N N . ASP B 1 213 ? 18.266 14.031 -4.832 1 97.44 213 ASP B N 1
ATOM 4771 C CA . ASP B 1 213 ? 19.5 13.352 -4.469 1 97.44 213 ASP B CA 1
ATOM 4772 C C . ASP B 1 213 ? 19.984 13.797 -3.092 1 97.44 213 ASP B C 1
ATOM 4774 O O . ASP B 1 213 ? 21.172 14.047 -2.902 1 97.44 213 ASP B O 1
ATOM 4778 N N . THR B 1 214 ? 19 13.922 -2.236 1 96.56 214 THR B N 1
ATOM 4779 C CA . THR B 1 214 ? 19.281 14.352 -0.867 1 96.56 214 THR B CA 1
ATOM 4780 C C . THR B 1 214 ? 19.078 13.188 0.108 1 96.56 214 THR B C 1
ATOM 4782 O O . THR B 1 214 ? 18.094 12.445 0.006 1 96.56 214 THR B O 1
ATOM 4785 N N . GLU B 1 215 ? 20.047 13.07 1.009 1 94.81 215 GLU B N 1
ATOM 4786 C CA . GLU B 1 215 ? 19.969 11.984 1.982 1 94.81 215 GLU B CA 1
ATOM 4787 C C . GLU B 1 215 ? 18.844 12.227 2.986 1 94.81 215 GLU B C 1
ATOM 4789 O O . GLU B 1 215 ? 18.672 13.344 3.479 1 94.81 215 GLU B O 1
ATOM 4794 N N . TYR B 1 216 ? 18.016 11.148 3.209 1 94.44 216 TYR B N 1
ATOM 4795 C CA . TYR B 1 216 ? 17.078 11.18 4.332 1 94.44 216 TYR B CA 1
ATOM 4796 C C . TYR B 1 216 ? 17.828 11.07 5.66 1 94.44 216 TYR B C 1
ATOM 4798 O O . TYR B 1 216 ? 18.797 10.32 5.773 1 94.44 216 TYR B O 1
ATOM 4806 N N . PHE B 1 217 ? 17.312 11.781 6.605 1 89 217 PHE B N 1
ATOM 4807 C CA . PHE B 1 217 ? 17.922 11.68 7.926 1 89 217 PHE B CA 1
ATOM 4808 C C . PHE B 1 217 ? 17.281 10.555 8.734 1 89 217 PHE B C 1
ATOM 4810 O O . PHE B 1 217 ? 16.078 10.352 8.664 1 89 217 PHE B O 1
ATOM 4817 N N . SER B 1 218 ? 18.219 9.828 9.398 1 76.56 218 SER B N 1
ATOM 4818 C CA . SER B 1 218 ? 17.75 8.75 10.258 1 76.56 218 SER B CA 1
ATOM 4819 C C . SER B 1 218 ? 17.109 9.289 11.531 1 76.56 218 SER B C 1
ATOM 4821 O O . SER B 1 218 ? 17.547 10.32 12.055 1 76.56 218 SER B O 1
ATOM 4823 N N . GLY B 1 219 ? 15.891 8.883 11.719 1 66.5 219 GLY B N 1
ATOM 4824 C CA . GLY B 1 219 ? 15.297 9.148 13.023 1 66.5 219 GLY B CA 1
ATOM 4825 C C . GLY B 1 219 ? 15.258 7.926 13.922 1 66.5 219 GLY B C 1
ATOM 4826 O O . GLY B 1 219 ? 15.797 6.875 13.578 1 66.5 219 GLY B O 1
ATOM 4827 N N . PHE B 1 220 ? 14.695 8.109 15.016 1 62.19 220 PHE B N 1
ATOM 4828 C CA . PHE B 1 220 ? 14.664 7.031 16 1 62.19 220 PHE B CA 1
ATOM 4829 C C . PHE B 1 220 ? 13.992 5.793 15.422 1 62.19 220 PHE B C 1
ATOM 4831 O O . PHE B 1 220 ? 12.836 5.852 14.992 1 62.19 220 PHE B O 1
ATOM 4838 N N . GLY B 1 221 ? 14.766 4.734 15.18 1 62 221 GLY B N 1
ATOM 4839 C CA . GLY B 1 221 ? 14.266 3.404 14.883 1 62 221 GLY B CA 1
ATOM 4840 C C . GLY B 1 221 ? 14.359 3.043 13.414 1 62 221 GLY B C 1
ATOM 4841 O O . GLY B 1 221 ? 14.07 1.908 13.023 1 62 221 GLY B O 1
ATOM 4842 N N . ILE B 1 222 ? 14.602 4.109 12.57 1 70.31 222 ILE B N 1
ATOM 4843 C CA . ILE B 1 222 ? 14.719 3.742 11.164 1 70.31 222 ILE B CA 1
ATOM 4844 C C . ILE B 1 222 ? 16.094 4.129 10.648 1 70.31 222 ILE B C 1
ATOM 4846 O O . ILE B 1 222 ? 16.531 5.27 10.812 1 70.31 222 ILE B O 1
ATOM 4850 N N . ASP B 1 223 ? 16.797 3.199 10.203 1 71.12 223 ASP B N 1
ATOM 4851 C CA . ASP B 1 223 ? 18.109 3.432 9.594 1 71.12 223 ASP B CA 1
ATOM 4852 C C . ASP B 1 223 ? 17.969 3.766 8.109 1 71.12 223 ASP B C 1
ATOM 4854 O O . ASP B 1 223 ? 17.562 2.92 7.316 1 71.12 223 ASP B O 1
ATOM 4858 N N . SER B 1 224 ? 18.266 4.977 7.801 1 73.25 224 SER B N 1
ATOM 4859 C CA . SER B 1 224 ? 18.141 5.438 6.418 1 73.25 224 SER B CA 1
ATOM 4860 C C . SER B 1 224 ? 19.516 5.711 5.809 1 73.25 224 SER B C 1
ATOM 4862 O O . SER B 1 224 ? 19.625 6.426 4.812 1 73.25 224 SER B O 1
ATOM 4864 N N . GLU B 1 225 ? 20.516 5.227 6.371 1 79.12 225 GLU B N 1
ATOM 4865 C CA . GLU B 1 225 ? 21.844 5.574 5.875 1 79.12 225 GLU B CA 1
ATOM 4866 C C . GLU B 1 225 ? 21.969 5.277 4.383 1 79.12 225 GLU B C 1
ATOM 4868 O O . GLU B 1 225 ? 21.656 4.172 3.936 1 79.12 225 GLU B O 1
ATOM 4873 N N . GLY B 1 226 ? 22.281 6.32 3.717 1 87.12 226 GLY B N 1
ATOM 4874 C CA . GLY B 1 226 ? 22.547 6.207 2.291 1 87.12 226 GLY B CA 1
ATOM 4875 C C . GLY B 1 226 ? 21.297 6.297 1.445 1 87.12 226 GLY B C 1
ATOM 4876 O O . GLY B 1 226 ? 21.359 6.367 0.217 1 87.12 226 GLY B O 1
ATOM 4877 N N . PHE B 1 227 ? 20.156 6.355 2.096 1 94.88 227 PHE B N 1
ATOM 4878 C CA . PHE B 1 227 ? 18.906 6.461 1.354 1 94.88 227 PHE B CA 1
ATOM 4879 C C . PHE B 1 227 ? 18.641 7.902 0.936 1 94.88 227 PHE B C 1
ATOM 4881 O O . PHE B 1 227 ? 18.703 8.812 1.764 1 94.88 227 PHE B O 1
ATOM 4888 N N . ARG B 1 228 ? 18.438 8.148 -0.368 1 96.94 228 ARG B N 1
ATOM 4889 C CA . ARG B 1 228 ? 18.359 9.5 -0.903 1 96.94 228 ARG B CA 1
ATOM 4890 C C . ARG B 1 228 ? 17.047 9.711 -1.664 1 96.94 228 ARG B C 1
ATOM 4892 O O . ARG B 1 228 ? 16.438 8.75 -2.139 1 96.94 228 ARG B O 1
ATOM 4899 N N . THR B 1 229 ? 16.625 10.922 -1.753 1 97.94 229 THR B N 1
ATOM 4900 C CA . THR B 1 229 ? 15.484 11.258 -2.59 1 97.94 229 THR B CA 1
ATOM 4901 C C . THR B 1 229 ? 15.789 10.992 -4.062 1 97.94 229 THR B C 1
ATOM 4903 O O . THR B 1 229 ? 16.953 10.961 -4.461 1 97.94 229 THR B O 1
ATOM 4906 N N . PRO B 1 230 ? 14.758 10.781 -4.879 1 97.75 230 PRO B N 1
ATOM 4907 C CA . PRO B 1 230 ? 15 10.539 -6.301 1 97.75 230 PRO B CA 1
ATOM 4908 C C . PRO B 1 230 ? 15.703 11.703 -6.988 1 97.75 230 PRO B C 1
ATOM 4910 O O . PRO B 1 230 ? 15.438 12.867 -6.672 1 97.75 230 PRO B O 1
ATOM 4913 N N . LYS B 1 231 ? 16.562 11.391 -7.965 1 96.94 231 LYS B N 1
ATOM 4914 C CA . LYS B 1 231 ? 17.297 12.398 -8.719 1 96.94 231 LYS B CA 1
ATOM 4915 C C . LYS B 1 231 ? 16.375 13.18 -9.648 1 96.94 231 LYS B C 1
ATOM 4917 O O . LYS B 1 231 ? 16.609 14.352 -9.938 1 96.94 231 LYS B O 1
ATOM 4922 N N . ASN B 1 232 ? 15.398 12.422 -10.094 1 96 232 ASN B N 1
ATOM 4923 C CA . ASN B 1 232 ? 14.438 13.016 -11.016 1 96 232 ASN B CA 1
ATOM 4924 C C . ASN B 1 232 ? 13 12.758 -10.578 1 96 232 ASN B C 1
ATOM 4926 O O . ASN B 1 232 ? 12.625 11.617 -10.312 1 96 232 ASN B O 1
ATOM 4930 N N . GLN B 1 233 ? 12.227 13.805 -10.359 1 97 233 GLN B N 1
ATOM 4931 C CA . GLN B 1 233 ? 10.805 13.734 -10.039 1 97 233 GLN B CA 1
ATOM 4932 C C . GLN B 1 233 ? 10.016 14.797 -10.805 1 97 233 GLN B C 1
ATOM 4934 O O . GLN B 1 233 ? 10.477 15.93 -10.953 1 97 233 GLN B O 1
ATOM 4939 N N . ASP B 1 234 ? 8.984 14.438 -11.32 1 97.56 234 ASP B N 1
ATOM 4940 C CA . ASP B 1 234 ? 8.023 15.359 -11.914 1 97.56 234 ASP B CA 1
ATOM 4941 C C . ASP B 1 234 ? 7.094 15.945 -10.852 1 97.56 234 ASP B C 1
ATOM 4943 O O . ASP B 1 234 ? 6.332 15.219 -10.219 1 97.56 234 ASP B O 1
ATOM 4947 N N . PRO B 1 235 ? 7.094 17.266 -10.688 1 97.81 235 PRO B N 1
ATOM 4948 C CA . PRO B 1 235 ? 6.227 17.875 -9.68 1 97.81 235 PRO B CA 1
ATOM 4949 C C . PRO B 1 235 ? 4.762 17.484 -9.852 1 97.81 235 PRO B C 1
ATOM 4951 O O . PRO B 1 235 ? 4.023 17.406 -8.859 1 97.81 235 PRO B O 1
ATOM 4954 N N . ASP B 1 236 ? 4.359 17.188 -11.062 1 97.56 236 ASP B N 1
ATOM 4955 C CA . ASP B 1 236 ? 2.971 16.828 -11.312 1 97.56 236 ASP B CA 1
ATOM 4956 C C . ASP B 1 236 ? 2.67 15.422 -10.789 1 97.56 236 ASP B C 1
ATOM 4958 O O . ASP B 1 236 ? 1.507 15.039 -10.656 1 97.56 236 ASP B O 1
ATOM 4962 N N . ASP B 1 237 ? 3.764 14.695 -10.453 1 97.94 237 ASP B N 1
ATOM 4963 C CA . ASP B 1 237 ? 3.578 13.336 -9.961 1 97.94 237 ASP B CA 1
ATOM 4964 C C . ASP B 1 237 ? 3.914 13.234 -8.477 1 97.94 237 ASP B C 1
ATOM 4966 O O . ASP B 1 237 ? 4.148 12.141 -7.957 1 97.94 237 ASP B O 1
ATOM 4970 N N . ILE B 1 238 ? 4.055 14.383 -7.836 1 98.75 238 ILE B N 1
ATOM 4971 C CA . ILE B 1 238 ? 4.199 14.438 -6.387 1 98.75 238 ILE B CA 1
ATOM 4972 C C . ILE B 1 238 ? 2.82 14.484 -5.73 1 98.75 238 ILE B C 1
ATOM 4974 O O . ILE B 1 238 ? 1.982 15.312 -6.094 1 98.75 238 ILE B O 1
ATOM 4978 N N . HIS B 1 239 ? 2.635 13.578 -4.762 1 98.81 239 HIS B N 1
ATOM 4979 C CA . HIS B 1 239 ? 1.316 13.453 -4.152 1 98.81 239 HIS B CA 1
ATOM 4980 C C . HIS B 1 239 ? 1.396 13.578 -2.637 1 98.81 239 HIS B C 1
ATOM 4982 O O . HIS B 1 239 ? 0.385 13.445 -1.942 1 98.81 239 HIS B O 1
ATOM 4988 N N . PHE B 1 240 ? 2.564 13.727 -2.176 1 98.88 240 PHE B N 1
ATOM 4989 C CA . PHE B 1 240 ? 2.844 13.953 -0.763 1 98.88 240 PHE B CA 1
ATOM 4990 C C . PHE B 1 240 ? 4.051 14.867 -0.587 1 98.88 240 PHE B C 1
ATOM 4992 O O . PHE B 1 240 ? 5.145 14.562 -1.069 1 98.88 240 PHE B O 1
ATOM 4999 N N . ILE B 1 241 ? 3.881 16.016 0.067 1 98.94 241 ILE B N 1
ATOM 5000 C CA . ILE B 1 241 ? 4.961 16.953 0.303 1 98.94 241 ILE B CA 1
ATOM 5001 C C . ILE B 1 241 ? 5.273 17.031 1.797 1 98.94 241 ILE B C 1
ATOM 5003 O O . ILE B 1 241 ? 4.375 17.25 2.613 1 98.94 241 ILE B O 1
ATOM 5007 N N . ILE B 1 242 ? 6.523 16.828 2.109 1 98.62 242 ILE B N 1
ATOM 5008 C CA . ILE B 1 242 ? 6.91 16.781 3.516 1 98.62 242 ILE B CA 1
ATOM 5009 C C . ILE B 1 242 ? 8.336 17.297 3.676 1 98.62 242 ILE B C 1
ATOM 5011 O O . ILE B 1 242 ? 9.078 17.406 2.697 1 98.62 242 ILE B O 1
ATOM 5015 N N . ALA B 1 243 ? 8.656 17.75 4.855 1 98 243 ALA B N 1
ATOM 5016 C CA . ALA B 1 243 ? 10.008 18.172 5.191 1 98 243 ALA B CA 1
ATOM 5017 C C . ALA B 1 243 ? 10.641 17.219 6.207 1 98 243 ALA B C 1
ATOM 5019 O O . ALA B 1 243 ? 10 16.281 6.68 1 98 243 ALA B O 1
ATOM 5020 N N . GLN B 1 244 ? 11.945 17.406 6.422 1 95.44 244 GLN B N 1
ATOM 5021 C CA . GLN B 1 244 ? 12.625 16.594 7.43 1 95.44 244 GLN B CA 1
ATOM 5022 C C . GLN B 1 244 ? 13.492 17.469 8.336 1 95.44 244 GLN B C 1
ATOM 5024 O O . GLN B 1 244 ? 13.898 18.562 7.945 1 95.44 244 GLN B O 1
ATOM 5029 N N . ASP B 1 245 ? 13.656 17 9.516 1 93.06 245 ASP B N 1
ATOM 5030 C CA . ASP B 1 245 ? 14.594 17.578 10.477 1 93.06 245 ASP B CA 1
ATOM 5031 C C . ASP B 1 245 ? 15.656 16.562 10.883 1 93.06 245 ASP B C 1
ATOM 5033 O O . ASP B 1 245 ? 15.922 15.602 10.164 1 93.06 245 ASP B O 1
ATOM 5037 N N . PHE B 1 246 ? 16.312 16.812 11.969 1 88.62 246 PHE B N 1
ATOM 5038 C CA . PHE B 1 246 ? 17.453 15.984 12.375 1 88.62 246 PHE B CA 1
ATOM 5039 C C . PHE B 1 246 ? 16.969 14.617 12.844 1 88.62 246 PHE B C 1
ATOM 5041 O O . PHE B 1 246 ? 17.781 13.695 13.016 1 88.62 246 PHE B O 1
ATOM 5048 N N . ASN B 1 247 ? 15.648 14.453 13.008 1 88.56 247 ASN B N 1
ATOM 5049 C CA . ASN B 1 247 ? 15.078 13.164 13.383 1 88.56 247 ASN B CA 1
ATOM 5050 C C . ASN B 1 247 ? 14.422 12.469 12.195 1 88.56 247 ASN B C 1
ATOM 5052 O O . ASN B 1 247 ? 13.695 11.492 12.367 1 88.56 247 ASN B O 1
ATOM 5056 N N . GLY B 1 248 ? 14.641 12.953 10.93 1 92.19 248 GLY B N 1
ATOM 5057 C CA . GLY B 1 248 ? 13.977 12.438 9.75 1 92.19 248 GLY B CA 1
ATOM 5058 C C . GLY B 1 248 ? 12.805 13.297 9.297 1 92.19 248 GLY B C 1
ATOM 5059 O O . GLY B 1 248 ? 12.773 14.5 9.555 1 92.19 248 GLY B O 1
ATOM 5060 N N . ILE B 1 249 ? 11.891 12.688 8.602 1 94.88 249 ILE B N 1
ATOM 5061 C CA . ILE B 1 249 ? 10.742 13.445 8.109 1 94.88 249 ILE B CA 1
ATOM 5062 C C . ILE B 1 249 ? 9.883 13.891 9.297 1 94.88 249 ILE B C 1
ATOM 5064 O O . ILE B 1 249 ? 9.891 13.25 10.352 1 94.88 249 ILE B O 1
ATOM 5068 N N . ASN B 1 250 ? 9.195 14.945 9.141 1 96.19 250 ASN B N 1
ATOM 5069 C CA . ASN B 1 250 ? 8.336 15.492 10.18 1 96.19 250 ASN B CA 1
ATOM 5070 C C . ASN B 1 250 ? 6.898 15.664 9.695 1 96.19 250 ASN B C 1
ATOM 5072 O O . ASN B 1 250 ? 6.645 16.422 8.758 1 96.19 250 ASN B O 1
ATOM 5076 N N . ALA B 1 251 ? 5.996 15.016 10.414 1 97 251 ALA B N 1
ATOM 5077 C CA . ALA B 1 251 ? 4.605 15 9.977 1 97 251 ALA B CA 1
ATOM 5078 C C . ALA B 1 251 ? 3.781 16.047 10.727 1 97 251 ALA B C 1
ATOM 5080 O O . ALA B 1 251 ? 2.572 15.883 10.898 1 97 251 ALA B O 1
ATOM 5081 N N . GLY B 1 252 ? 4.41 17.109 11.188 1 98.06 252 GLY B N 1
ATOM 5082 C CA . GLY B 1 252 ? 3.699 18.203 11.828 1 98.06 252 GLY B CA 1
ATOM 5083 C C . GLY B 1 252 ? 3.084 19.188 10.836 1 98.06 252 GLY B C 1
ATOM 5084 O O . GLY B 1 252 ? 2.137 19.891 11.172 1 98.06 252 GLY B O 1
ATOM 5085 N N . SER B 1 253 ? 3.668 19.234 9.68 1 98.81 253 SER B N 1
ATOM 5086 C CA . SER B 1 253 ? 3.172 20 8.539 1 98.81 253 SER B CA 1
ATOM 5087 C C . SER B 1 253 ? 3.459 19.281 7.227 1 98.81 253 SER B C 1
ATOM 5089 O O . SER B 1 253 ? 4.617 19.016 6.898 1 98.81 253 SER B O 1
ATOM 5091 N N . PHE B 1 254 ? 2.414 18.891 6.477 1 98.88 254 PHE B N 1
ATOM 5092 C CA . PHE B 1 254 ? 2.592 18.219 5.203 1 98.88 254 PHE B CA 1
ATOM 5093 C C . PHE B 1 254 ? 1.369 18.406 4.312 1 98.88 254 PHE B C 1
ATOM 5095 O O . PHE B 1 254 ? 0.312 18.828 4.781 1 98.88 254 PHE B O 1
ATOM 5102 N N . LEU B 1 255 ? 1.556 18.172 3.055 1 98.94 255 LEU B N 1
ATOM 5103 C CA . LEU B 1 255 ? 0.468 18.25 2.086 1 98.94 255 LEU B CA 1
ATOM 5104 C C . LEU B 1 255 ? 0.279 16.906 1.385 1 98.94 255 LEU B C 1
ATOM 5106 O O . LEU B 1 255 ? 1.256 16.25 1.008 1 98.94 255 LEU B O 1
ATOM 5110 N N . ILE B 1 256 ? -0.953 16.484 1.281 1 98.88 256 ILE B N 1
ATOM 5111 C CA . ILE B 1 256 ? -1.271 15.258 0.563 1 98.88 256 ILE B CA 1
ATOM 5112 C C . ILE B 1 256 ? -2.303 15.555 -0.525 1 98.88 256 ILE B C 1
ATOM 5114 O O . ILE B 1 256 ? -3.271 16.281 -0.294 1 98.88 256 ILE B O 1
ATOM 5118 N N . ARG B 1 257 ? -2.072 15.07 -1.685 1 98.5 257 ARG B N 1
ATOM 5119 C CA . ARG B 1 257 ? -2.928 15.281 -2.846 1 98.5 257 ARG B CA 1
ATOM 5120 C C . ARG B 1 257 ? -4.125 14.336 -2.822 1 98.5 257 ARG B C 1
ATOM 5122 O O . ARG B 1 257 ? -3.99 13.164 -2.477 1 98.5 257 ARG B O 1
ATOM 5129 N N . ASN B 1 258 ? -5.309 14.906 -3.053 1 98.06 258 ASN B N 1
ATOM 5130 C CA . ASN B 1 258 ? -6.504 14.086 -3.236 1 98.06 258 ASN B CA 1
ATOM 5131 C C . ASN B 1 258 ? -6.516 13.406 -4.605 1 98.06 258 ASN B C 1
ATOM 5133 O O . ASN B 1 258 ? -7.152 13.898 -5.539 1 98.06 258 ASN B O 1
ATOM 5137 N N . SER B 1 259 ? -5.789 12.328 -4.695 1 97.44 259 SER B N 1
ATOM 5138 C CA . SER B 1 259 ? -5.578 11.555 -5.918 1 97.44 259 SER B CA 1
ATOM 5139 C C . SER B 1 259 ? -5.637 10.055 -5.641 1 97.44 259 SER B C 1
ATOM 5141 O O . SER B 1 259 ? -5.75 9.633 -4.488 1 97.44 259 SER B O 1
ATOM 5143 N N . GLU B 1 260 ? -5.609 9.281 -6.707 1 96.44 260 GLU B N 1
ATOM 5144 C CA . GLU B 1 260 ? -5.523 7.832 -6.535 1 96.44 260 GLU B CA 1
ATOM 5145 C C . GLU B 1 260 ? -4.273 7.441 -5.754 1 96.44 260 GLU B C 1
ATOM 5147 O O . GLU B 1 260 ? -4.336 6.609 -4.848 1 96.44 260 GLU B O 1
ATOM 5152 N N . VAL B 1 261 ? -3.141 8.086 -6.098 1 98.19 261 VAL B N 1
ATOM 5153 C CA . VAL B 1 261 ? -1.885 7.84 -5.398 1 98.19 261 VAL B CA 1
ATOM 5154 C C . VAL B 1 261 ? -2.033 8.211 -3.924 1 98.19 261 VAL B C 1
ATOM 5156 O O . VAL B 1 261 ? -1.649 7.434 -3.043 1 98.19 261 VAL B O 1
ATOM 5159 N N . GLY B 1 262 ? -2.65 9.398 -3.652 1 98.44 262 GLY B N 1
ATOM 5160 C CA . GLY B 1 262 ? -2.896 9.797 -2.279 1 98.44 262 GLY B CA 1
ATOM 5161 C C . GLY B 1 262 ? -3.775 8.828 -1.518 1 98.44 262 GLY B C 1
ATOM 5162 O O . GLY B 1 262 ? -3.547 8.57 -0.334 1 98.44 262 GLY B O 1
ATOM 5163 N N . THR B 1 263 ? -4.746 8.258 -2.219 1 97.62 263 THR B N 1
ATOM 5164 C CA . THR B 1 263 ? -5.652 7.285 -1.611 1 97.62 263 THR B CA 1
ATOM 5165 C C . THR B 1 263 ? -4.898 6.02 -1.211 1 97.62 263 THR B C 1
ATOM 5167 O O . THR B 1 263 ? -5.094 5.496 -0.112 1 97.62 263 THR B O 1
ATOM 5170 N N . TRP B 1 264 ? -4.02 5.523 -2.078 1 98.44 264 TRP B N 1
ATOM 5171 C CA . TRP B 1 264 ? -3.188 4.363 -1.766 1 98.44 264 TRP B CA 1
ATOM 5172 C C . TRP B 1 264 ? -2.287 4.645 -0.568 1 98.44 264 TRP B C 1
ATOM 5174 O O . TRP B 1 264 ? -2.207 3.838 0.361 1 98.44 264 TRP B O 1
ATOM 5184 N N . MET B 1 265 ? -1.686 5.812 -0.532 1 98.62 265 MET B N 1
ATOM 5185 C CA . MET B 1 265 ? -0.763 6.16 0.546 1 98.62 265 MET B CA 1
ATOM 5186 C C . MET B 1 265 ? -1.499 6.266 1.878 1 98.62 265 MET B C 1
ATOM 5188 O O . MET B 1 265 ? -1.028 5.75 2.895 1 98.62 265 MET B O 1
ATOM 5192 N N . LEU B 1 266 ? -2.674 6.883 1.869 1 98.5 266 LEU B N 1
ATOM 5193 C CA . LEU B 1 266 ? -3.445 7.031 3.098 1 98.5 266 LEU B CA 1
ATOM 5194 C C . LEU B 1 266 ? -3.918 5.68 3.613 1 98.5 266 LEU B C 1
ATOM 5196 O O . LEU B 1 266 ? -3.891 5.426 4.82 1 98.5 266 LEU B O 1
ATOM 5200 N N . ASP B 1 267 ? -4.344 4.828 2.725 1 98.31 267 ASP B N 1
ATOM 5201 C CA . ASP B 1 267 ? -4.848 3.516 3.123 1 98.31 267 ASP B CA 1
ATOM 5202 C C . ASP B 1 267 ? -3.744 2.672 3.752 1 98.31 267 ASP B C 1
ATOM 5204 O O . ASP B 1 267 ? -3.924 2.111 4.836 1 98.31 267 ASP B O 1
ATOM 5208 N N . PHE B 1 268 ? -2.572 2.666 3.15 1 98.5 268 PHE B N 1
ATOM 5209 C CA . PHE B 1 268 ? -1.496 1.818 3.652 1 98.5 268 PHE B CA 1
ATOM 5210 C C . PHE B 1 268 ? -0.786 2.484 4.824 1 98.5 268 PHE B C 1
ATOM 5212 O O . PHE B 1 268 ? -0.187 1.806 5.664 1 98.5 268 PHE B O 1
ATOM 5219 N N . TRP B 1 269 ? -0.842 3.869 4.887 1 98.12 269 TRP B N 1
ATOM 5220 C CA . TRP B 1 269 ? -0.348 4.543 6.082 1 98.12 269 TRP B CA 1
ATOM 5221 C C . TRP B 1 269 ? -1.097 4.07 7.324 1 98.12 269 TRP B C 1
ATOM 5223 O O . TRP B 1 269 ? -0.564 4.121 8.438 1 98.12 269 TRP B O 1
ATOM 5233 N N . ASN B 1 270 ? -2.275 3.508 7.133 1 96.44 270 ASN B N 1
ATOM 5234 C CA . ASN B 1 270 ? -3.125 3.006 8.203 1 96.44 270 ASN B CA 1
ATOM 5235 C C . ASN B 1 270 ? -2.908 1.515 8.445 1 96.44 270 ASN B C 1
ATOM 5237 O O . ASN B 1 270 ? -3.734 0.854 9.07 1 96.44 270 ASN B O 1
ATOM 5241 N N . GLU B 1 271 ? -1.798 0.959 8 1 96.19 271 GLU B N 1
ATOM 5242 C CA . GLU B 1 271 ? -1.453 -0.452 8.141 1 96.19 271 GLU B CA 1
ATOM 5243 C C . GLU B 1 271 ? -1.411 -0.87 9.609 1 96.19 271 GLU B C 1
ATOM 5245 O O . GLU B 1 271 ? -0.665 -0.294 10.398 1 96.19 271 GLU B O 1
ATOM 5250 N N . PRO B 1 272 ? -2.168 -1.915 9.969 1 93.38 272 PRO B N 1
ATOM 5251 C CA . PRO B 1 272 ? -2.219 -2.352 11.367 1 93.38 272 PRO B CA 1
ATOM 5252 C C . PRO B 1 272 ? -0.846 -2.732 11.914 1 93.38 272 PRO B C 1
ATOM 5254 O O . PRO B 1 272 ? -0.543 -2.455 13.078 1 93.38 272 PRO B O 1
ATOM 5257 N N . LEU B 1 273 ? -0.032 -3.316 11.094 1 93.56 273 LEU B N 1
ATOM 5258 C CA . LEU B 1 273 ? 1.278 -3.75 11.562 1 93.56 273 LEU B CA 1
ATOM 5259 C C . LEU B 1 273 ? 2.174 -2.551 11.859 1 93.56 273 LEU B C 1
ATOM 5261 O O . LEU B 1 273 ? 3.078 -2.639 12.695 1 93.56 273 LEU B O 1
ATOM 5265 N N . TYR B 1 274 ? 1.947 -1.445 11.133 1 94.56 274 TYR B N 1
ATOM 5266 C CA . TYR B 1 274 ? 2.67 -0.223 11.461 1 94.56 274 TYR B CA 1
ATOM 5267 C C . TYR B 1 274 ? 2.342 0.238 12.875 1 94.56 274 TYR B C 1
ATOM 5269 O O . TYR B 1 274 ? 3.234 0.645 13.625 1 94.56 274 TYR B O 1
ATOM 5277 N N . LYS B 1 275 ? 1.095 0.13 13.219 1 93.12 275 LYS B N 1
ATOM 5278 C CA . LYS B 1 275 ? 0.612 0.583 14.523 1 93.12 275 LYS B CA 1
ATOM 5279 C C . LYS B 1 275 ? 1.11 -0.328 15.641 1 93.12 275 LYS B C 1
ATOM 5281 O O . LYS B 1 275 ? 1.262 0.109 16.781 1 93.12 275 LYS B O 1
ATOM 5286 N N . GLU B 1 276 ? 1.311 -1.524 15.32 1 89.88 276 GLU B N 1
ATOM 5287 C CA . GLU B 1 276 ? 1.837 -2.473 16.297 1 89.88 276 GLU B CA 1
ATOM 5288 C C . GLU B 1 276 ? 3.322 -2.236 16.547 1 89.88 276 GLU B C 1
ATOM 5290 O O . GLU B 1 276 ? 3.844 -2.602 17.609 1 89.88 276 GLU B O 1
ATOM 5295 N N . HIS B 1 277 ? 4.016 -1.688 15.578 1 81.69 277 HIS B N 1
ATOM 5296 C CA . HIS B 1 277 ? 5.445 -1.429 15.688 1 81.69 277 HIS B CA 1
ATOM 5297 C C . HIS B 1 277 ? 5.715 0.033 16.031 1 81.69 277 HIS B C 1
ATOM 5299 O O . HIS B 1 277 ? 6.664 0.63 15.516 1 81.69 277 HIS B O 1
ATOM 5305 N N . ASN B 1 278 ? 4.957 0.452 16.828 1 70.38 278 ASN B N 1
ATOM 5306 C CA . ASN B 1 278 ? 5.047 1.86 17.203 1 70.38 278 ASN B CA 1
ATOM 5307 C C . ASN B 1 278 ? 6.391 2.189 17.844 1 70.38 278 ASN B C 1
ATOM 5309 O O . ASN B 1 278 ? 6.859 1.463 18.719 1 70.38 278 ASN B O 1
ATOM 5313 N N . GLY B 1 279 ? 6.992 3.111 17.234 1 75.94 279 GLY B N 1
ATOM 5314 C CA . GLY B 1 279 ? 8.141 3.697 17.891 1 75.94 279 GLY B CA 1
ATOM 5315 C C . GLY B 1 279 ? 7.855 5.062 18.5 1 75.94 279 GLY B C 1
ATOM 5316 O O . GLY B 1 279 ? 6.703 5.395 18.766 1 75.94 279 GLY B O 1
ATOM 5317 N N . VAL B 1 280 ? 8.789 5.809 18.766 1 81.06 280 VAL B N 1
ATOM 5318 C CA . VAL B 1 280 ? 8.719 7.098 19.453 1 81.06 280 VAL B CA 1
ATOM 5319 C C . VAL B 1 280 ? 7.949 8.102 18.594 1 81.06 280 VAL B C 1
ATOM 5321 O O . VAL B 1 280 ? 7.184 8.914 19.109 1 81.06 280 VAL B O 1
ATOM 5324 N N . PHE B 1 281 ? 7.984 7.93 17.219 1 87.94 281 PHE B N 1
ATOM 5325 C CA . PHE B 1 281 ? 7.418 8.961 16.359 1 87.94 281 PHE B CA 1
ATOM 5326 C C . PHE B 1 281 ? 6.121 8.484 15.719 1 87.94 281 PHE B C 1
ATOM 5328 O O . PHE B 1 281 ? 5.617 9.102 14.773 1 87.94 281 PHE B O 1
ATOM 5335 N N . VAL B 1 282 ? 5.59 7.355 16.203 1 91.69 282 VAL B N 1
ATOM 5336 C CA . VAL B 1 282 ? 4.223 6.895 15.992 1 91.69 282 VAL B CA 1
ATOM 5337 C C . VAL B 1 282 ? 3.934 6.805 14.492 1 91.69 282 VAL B C 1
ATOM 5339 O O . VAL B 1 282 ? 4.594 6.055 13.773 1 91.69 282 VAL B O 1
ATOM 5342 N N . GLU B 1 283 ? 2.912 7.73 13.969 1 94.94 283 GLU B N 1
ATOM 5343 C CA . GLU B 1 283 ? 2.479 7.668 12.578 1 94.94 283 GLU B CA 1
ATOM 5344 C C . GLU B 1 283 ? 3.562 8.188 11.641 1 94.94 283 GLU B C 1
ATOM 5346 O O . GLU B 1 283 ? 3.65 7.758 10.484 1 94.94 283 GLU B O 1
ATOM 5351 N N . GLN B 1 284 ? 4.414 9.062 12.141 1 94.56 284 GLN B N 1
ATOM 5352 C CA . GLN B 1 284 ? 5.523 9.602 11.359 1 94.56 284 GLN B CA 1
ATOM 5353 C C . GLN B 1 284 ? 6.555 8.523 11.055 1 94.56 284 GLN B C 1
ATOM 5355 O O . GLN B 1 284 ? 7.113 8.492 9.953 1 94.56 284 GLN B O 1
ATOM 5360 N N . GLN B 1 285 ? 6.809 7.773 12.023 1 92.81 285 GLN B N 1
ATOM 5361 C CA . GLN B 1 285 ? 7.738 6.66 11.828 1 92.81 285 GLN B CA 1
ATOM 5362 C C . GLN B 1 285 ? 7.188 5.66 10.812 1 92.81 285 GLN B C 1
ATOM 5364 O O . GLN B 1 285 ? 7.941 5.105 10.008 1 92.81 285 GLN B O 1
ATOM 5369 N N . ALA B 1 286 ? 5.918 5.379 10.906 1 94.5 286 ALA B N 1
ATOM 5370 C CA . ALA B 1 286 ? 5.262 4.5 9.938 1 94.5 286 ALA B CA 1
ATOM 5371 C C . ALA B 1 286 ? 5.398 5.047 8.516 1 94.5 286 ALA B C 1
ATOM 5373 O O . ALA B 1 286 ? 5.648 4.289 7.578 1 94.5 286 ALA B O 1
ATOM 5374 N N . LEU B 1 287 ? 5.25 6.359 8.359 1 95.56 287 LEU B N 1
ATOM 5375 C CA . LEU B 1 287 ? 5.398 6.992 7.059 1 95.56 287 LEU B CA 1
ATOM 5376 C C . LEU B 1 287 ? 6.824 6.844 6.539 1 95.56 287 LEU B C 1
ATOM 5378 O O . LEU B 1 287 ? 7.035 6.562 5.355 1 95.56 287 LEU B O 1
ATOM 5382 N N . SER B 1 288 ? 7.797 7.031 7.422 1 94.19 288 SER B N 1
ATOM 5383 C CA . SER B 1 288 ? 9.188 6.832 7.039 1 94.19 288 SER B CA 1
ATOM 5384 C C . SER B 1 288 ? 9.43 5.41 6.543 1 94.19 288 SER B C 1
ATOM 5386 O O . SER B 1 288 ? 10.078 5.207 5.516 1 94.19 288 SER B O 1
ATOM 5388 N N . HIS B 1 289 ? 8.891 4.504 7.312 1 93.44 289 HIS B N 1
ATOM 5389 C CA . HIS B 1 289 ? 9.023 3.105 6.914 1 93.44 289 HIS B CA 1
ATOM 5390 C C . HIS B 1 289 ? 8.438 2.871 5.523 1 93.44 289 HIS B C 1
ATOM 5392 O O . HIS B 1 289 ? 9.047 2.199 4.691 1 93.44 289 HIS B O 1
ATOM 5398 N N . MET B 1 290 ? 7.301 3.398 5.27 1 95.19 290 MET B N 1
ATOM 5399 C CA . MET B 1 290 ? 6.629 3.246 3.982 1 95.19 290 MET B CA 1
ATOM 5400 C C . MET B 1 290 ? 7.473 3.83 2.854 1 95.19 290 MET B C 1
ATOM 5402 O O . MET B 1 290 ? 7.605 3.219 1.792 1 95.19 290 MET B O 1
ATOM 5406 N N . ILE B 1 291 ? 8.062 5 3.109 1 95.69 291 ILE B N 1
ATOM 5407 C CA . ILE B 1 291 ? 8.883 5.672 2.104 1 95.69 291 ILE B CA 1
ATOM 5408 C C . ILE B 1 291 ? 10.117 4.828 1.8 1 95.69 291 ILE B C 1
ATOM 5410 O O . ILE B 1 291 ? 10.484 4.648 0.636 1 95.69 291 ILE B O 1
ATOM 5414 N N . TYR B 1 292 ? 10.68 4.242 2.799 1 93.94 292 TYR B N 1
ATOM 5415 C CA . TYR B 1 292 ? 11.938 3.52 2.643 1 93.94 292 TYR B CA 1
ATOM 5416 C C . TYR B 1 292 ? 11.703 2.137 2.045 1 93.94 292 TYR B C 1
ATOM 5418 O O . TYR B 1 292 ? 12.562 1.61 1.332 1 93.94 292 TYR B O 1
ATOM 5426 N N . SER B 1 293 ? 10.578 1.601 2.322 1 94.12 293 SER B N 1
ATOM 5427 C CA . SER B 1 293 ? 10.359 0.198 1.984 1 94.12 293 SER B CA 1
ATOM 5428 C C . SER B 1 293 ? 9.656 0.056 0.639 1 94.12 293 SER B C 1
ATOM 5430 O O . SER B 1 293 ? 9.664 -1.021 0.038 1 94.12 293 SER B O 1
ATOM 5432 N N . HIS B 1 294 ? 9.039 1.099 0.168 1 97.19 294 HIS B N 1
ATOM 5433 C CA . HIS B 1 294 ? 8.195 0.976 -1.017 1 97.19 294 HIS B CA 1
ATOM 5434 C C . HIS B 1 294 ? 8.586 1.999 -2.078 1 97.19 294 HIS B C 1
ATOM 5436 O O . HIS B 1 294 ? 8.164 3.156 -2.012 1 97.19 294 HIS B O 1
ATOM 5442 N N . PRO B 1 295 ? 9.289 1.555 -3.102 1 96.81 295 PRO B N 1
ATOM 5443 C CA . PRO B 1 295 ? 9.742 2.457 -4.16 1 96.81 295 PRO B CA 1
ATOM 5444 C C . PRO B 1 295 ? 8.602 3.26 -4.781 1 96.81 295 PRO B C 1
ATOM 5446 O O . PRO B 1 295 ? 8.805 4.406 -5.195 1 96.81 295 PRO B O 1
ATOM 5449 N N . ILE B 1 296 ? 7.418 2.66 -4.852 1 97.69 296 ILE B N 1
ATOM 5450 C CA . ILE B 1 296 ? 6.297 3.355 -5.477 1 97.69 296 ILE B CA 1
ATOM 5451 C C . ILE B 1 296 ? 5.887 4.551 -4.621 1 97.69 296 ILE B C 1
ATOM 5453 O O . ILE B 1 296 ? 5.473 5.586 -5.145 1 97.69 296 ILE B O 1
ATOM 5457 N N . VAL B 1 297 ? 5.988 4.469 -3.252 1 98.38 297 VAL B N 1
ATOM 5458 C CA . VAL B 1 297 ? 5.73 5.59 -2.357 1 98.38 297 VAL B CA 1
ATOM 5459 C C . VAL B 1 297 ? 6.844 6.625 -2.49 1 98.38 297 VAL B C 1
ATOM 5461 O O . VAL B 1 297 ? 6.578 7.82 -2.646 1 98.38 297 VAL B O 1
ATOM 5464 N N . HIS B 1 298 ? 8.062 6.133 -2.492 1 97.88 298 HIS B N 1
ATOM 5465 C CA . HIS B 1 298 ? 9.258 6.961 -2.553 1 97.88 298 HIS B CA 1
ATOM 5466 C C . HIS B 1 298 ? 9.227 7.895 -3.758 1 97.88 298 HIS B C 1
ATOM 5468 O O . HIS B 1 298 ? 9.555 9.078 -3.639 1 97.88 298 HIS B O 1
ATOM 5474 N N . LYS B 1 299 ? 8.742 7.406 -4.797 1 97.31 299 LYS B N 1
ATOM 5475 C CA . LYS B 1 299 ? 8.766 8.172 -6.039 1 97.31 299 LYS B CA 1
ATOM 5476 C C . LYS B 1 299 ? 7.742 9.305 -6.004 1 97.31 299 LYS B C 1
ATOM 5478 O O . LYS B 1 299 ? 7.895 10.312 -6.699 1 97.31 299 LYS B O 1
ATOM 5483 N N . HIS B 1 300 ? 6.723 9.203 -5.176 1 98.62 300 HIS B N 1
ATOM 5484 C CA . HIS B 1 300 ? 5.621 10.164 -5.195 1 98.62 300 HIS B CA 1
ATOM 5485 C C . HIS B 1 300 ? 5.703 11.125 -4.02 1 98.62 300 HIS B C 1
ATOM 5487 O O . HIS B 1 300 ? 4.84 11.992 -3.857 1 98.62 300 HIS B O 1
ATOM 5493 N N . VAL B 1 301 ? 6.715 11.016 -3.182 1 98.81 301 VAL B N 1
ATOM 5494 C CA . VAL B 1 301 ? 6.906 11.898 -2.037 1 98.81 301 VAL B CA 1
ATOM 5495 C C . VAL B 1 301 ? 7.941 12.969 -2.379 1 98.81 301 VAL B C 1
ATOM 5497 O O . VAL B 1 301 ? 9.055 12.648 -2.801 1 98.81 301 VAL B O 1
ATOM 5500 N N . GLY B 1 302 ? 7.547 14.203 -2.264 1 98.81 302 GLY B N 1
ATOM 5501 C CA . GLY B 1 302 ? 8.461 15.312 -2.43 1 98.81 302 GLY B CA 1
ATOM 5502 C C . GLY B 1 302 ? 8.977 15.867 -1.114 1 98.81 302 GLY B C 1
ATOM 5503 O O . GLY B 1 302 ? 8.195 16.297 -0.266 1 98.81 302 GLY B O 1
ATOM 5504 N N . LEU B 1 303 ? 10.273 15.82 -1.002 1 98.5 303 LEU B N 1
ATOM 5505 C CA . LEU B 1 303 ? 10.922 16.422 0.158 1 98.5 303 LEU B CA 1
ATOM 5506 C C . LEU B 1 303 ? 11.289 17.875 -0.112 1 98.5 303 LEU B C 1
ATOM 5508 O O . LEU B 1 303 ? 11.859 18.188 -1.161 1 98.5 303 LEU B O 1
ATOM 5512 N N . VAL B 1 304 ? 10.891 18.719 0.79 1 98.62 304 VAL B N 1
ATOM 5513 C CA . VAL B 1 304 ? 11.234 20.125 0.686 1 98.62 304 VAL B CA 1
ATOM 5514 C C . VAL B 1 304 ? 11.984 20.578 1.941 1 98.62 304 VAL B C 1
ATOM 5516 O O . VAL B 1 304 ? 12.102 19.812 2.902 1 98.62 304 VAL B O 1
ATOM 5519 N N . THR B 1 305 ? 12.531 21.766 1.917 1 97.44 305 THR B N 1
ATOM 5520 C CA . THR B 1 305 ? 13.234 22.266 3.088 1 97.44 305 THR B CA 1
ATOM 5521 C C . THR B 1 305 ? 12.273 22.469 4.254 1 97.44 305 THR B C 1
ATOM 5523 O O . THR B 1 305 ? 11.102 22.797 4.051 1 97.44 305 THR B O 1
ATOM 5526 N N . LEU B 1 306 ? 12.797 22.297 5.398 1 97.88 306 LEU B N 1
ATOM 5527 C CA . LEU B 1 306 ? 11.969 22.422 6.598 1 97.88 306 LEU B CA 1
ATOM 5528 C C . LEU B 1 306 ? 11.281 23.781 6.656 1 97.88 306 LEU B C 1
ATOM 5530 O O . LEU B 1 306 ? 10.078 23.859 6.914 1 97.88 306 LEU B O 1
ATOM 5534 N N . ARG B 1 307 ? 11.938 24.844 6.336 1 97.81 307 ARG B N 1
ATOM 5535 C CA . ARG B 1 307 ? 11.438 26.203 6.496 1 97.81 307 ARG B CA 1
ATOM 5536 C C . ARG B 1 307 ? 10.352 26.516 5.469 1 97.81 307 ARG B C 1
ATOM 5538 O O . ARG B 1 307 ? 9.602 27.484 5.629 1 97.81 307 ARG B O 1
ATOM 5545 N N . SER B 1 308 ? 10.25 25.719 4.422 1 97.81 308 SER B N 1
ATOM 5546 C CA . SER B 1 308 ? 9.242 25.969 3.395 1 97.81 308 SER B CA 1
ATOM 5547 C C . SER B 1 308 ? 7.832 25.75 3.939 1 97.81 308 SER B C 1
ATOM 5549 O O . SER B 1 308 ? 6.891 26.438 3.535 1 97.81 308 SER B O 1
ATOM 5551 N N . ILE B 1 309 ? 7.699 24.797 4.906 1 98.31 309 ILE B N 1
ATOM 5552 C CA . ILE B 1 309 ? 6.332 24.5 5.316 1 98.31 309 ILE B CA 1
ATOM 5553 C C . ILE B 1 309 ? 6.301 24.141 6.801 1 98.31 309 ILE B C 1
ATOM 5555 O O . ILE B 1 309 ? 5.246 23.797 7.34 1 98.31 309 ILE B O 1
ATOM 5559 N N . ASN B 1 310 ? 7.461 24.172 7.547 1 98.62 310 ASN B N 1
ATOM 5560 C CA . ASN B 1 310 ? 7.531 23.625 8.891 1 98.62 310 ASN B CA 1
ATOM 5561 C C . ASN B 1 310 ? 8.695 24.203 9.688 1 98.62 310 ASN B C 1
ATOM 5563 O O . ASN B 1 310 ? 9.391 23.484 10.406 1 98.62 310 ASN B O 1
ATOM 5567 N N . ALA B 1 311 ? 8.906 25.484 9.648 1 98.56 311 ALA B N 1
ATOM 5568 C CA . ALA B 1 311 ? 10.016 26.094 10.367 1 98.56 311 ALA B CA 1
ATOM 5569 C C . ALA B 1 311 ? 9.898 25.875 11.867 1 98.56 311 ALA B C 1
ATOM 5571 O O . ALA B 1 311 ? 8.789 25.703 12.391 1 98.56 311 ALA B O 1
ATOM 5572 N N . TYR B 1 312 ? 11.086 25.875 12.555 1 98 312 TYR B N 1
ATOM 5573 C CA . TYR B 1 312 ? 11.141 25.625 13.992 1 98 312 TYR B CA 1
ATOM 5574 C C . TYR B 1 312 ? 11.594 26.859 14.75 1 98 312 TYR B C 1
ATOM 5576 O O . TYR B 1 312 ? 12.047 27.844 14.141 1 98 312 TYR B O 1
ATOM 5584 N N . ASP B 1 313 ? 11.289 26.734 16.078 1 95.81 313 ASP B N 1
ATOM 5585 C CA . ASP B 1 313 ? 12.008 27.625 16.984 1 95.81 313 ASP B CA 1
ATOM 5586 C C . ASP B 1 313 ? 13.422 27.094 17.25 1 95.81 313 ASP B C 1
ATOM 5588 O O .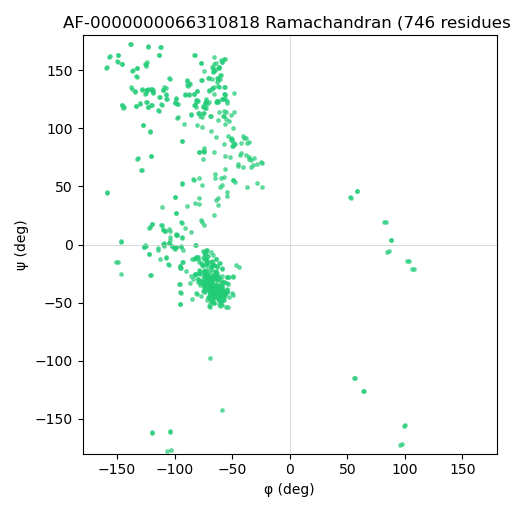 ASP B 1 313 ? 13.68 26.469 18.281 1 95.81 313 ASP B O 1
ATOM 5592 N N . SER B 1 314 ? 14.273 27.344 16.328 1 92.5 314 SER B N 1
ATOM 5593 C CA . SER B 1 314 ? 15.641 26.844 16.375 1 92.5 314 SER B CA 1
ATOM 5594 C C . SER B 1 314 ? 16.641 27.906 15.961 1 92.5 314 SER B C 1
ATOM 5596 O O . SER B 1 314 ? 16.297 28.828 15.211 1 92.5 314 SER B O 1
ATOM 5598 N N . SER B 1 315 ? 17.875 27.797 16.562 1 90.75 315 SER B N 1
ATOM 5599 C CA . SER B 1 315 ? 18.938 28.734 16.172 1 90.75 315 SER B CA 1
ATOM 5600 C C . SER B 1 315 ? 19.609 28.281 14.891 1 90.75 315 SER B C 1
ATOM 5602 O O . SER B 1 315 ? 20.359 29.047 14.281 1 90.75 315 SER B O 1
ATOM 5604 N N . ASP B 1 316 ? 19.312 27.078 14.461 1 91.62 316 ASP B N 1
ATOM 5605 C CA . ASP B 1 316 ? 19.875 26.578 13.203 1 91.62 316 ASP B CA 1
ATOM 5606 C C . ASP B 1 316 ? 19.203 27.266 12.008 1 91.62 316 ASP B C 1
ATOM 5608 O O . ASP B 1 316 ? 18 27.125 11.805 1 91.62 316 ASP B O 1
ATOM 5612 N N . PRO B 1 317 ? 19.969 27.922 11.172 1 91.38 317 PRO B N 1
ATOM 5613 C CA . PRO B 1 317 ? 19.375 28.672 10.062 1 91.38 317 PRO B CA 1
ATOM 5614 C C . PRO B 1 317 ? 18.656 27.781 9.07 1 91.38 317 PRO B C 1
ATOM 5616 O O . PRO B 1 317 ? 17.766 28.25 8.352 1 91.38 317 PRO B O 1
ATOM 5619 N N . ALA B 1 318 ? 19.031 26.562 9.031 1 91.19 318 ALA B N 1
ATOM 5620 C CA . ALA B 1 318 ? 18.391 25.656 8.086 1 91.19 318 ALA B CA 1
ATOM 5621 C C . ALA B 1 318 ? 16.984 25.281 8.562 1 91.19 318 ALA B C 1
ATOM 5623 O O . ALA B 1 318 ? 16.109 24.953 7.754 1 91.19 318 ALA B O 1
ATOM 5624 N N . TRP B 1 319 ? 16.781 25.406 9.867 1 94.69 319 TRP B N 1
ATOM 5625 C CA . TRP B 1 319 ? 15.523 24.906 10.43 1 94.69 319 TRP B CA 1
ATOM 5626 C C . TRP B 1 319 ? 14.75 26.031 11.117 1 94.69 319 TRP B C 1
ATOM 5628 O O . TRP B 1 319 ? 13.523 25.969 11.227 1 94.69 319 TRP B O 1
ATOM 5638 N N . GLY B 1 320 ? 15.508 26.969 11.539 1 96.81 320 GLY B N 1
ATOM 5639 C CA . GLY B 1 320 ? 14.914 28.016 12.367 1 96.81 320 GLY B CA 1
ATOM 5640 C C . GLY B 1 320 ? 14.109 29.016 11.562 1 96.81 320 GLY B C 1
ATOM 5641 O O . GLY B 1 320 ? 14.5 29.391 10.461 1 96.81 320 GLY B O 1
ATOM 5642 N N . TYR B 1 321 ? 13.008 29.406 12.18 1 98 321 TYR B N 1
ATOM 5643 C CA . TYR B 1 321 ? 12.117 30.391 11.57 1 98 321 TYR B CA 1
ATOM 5644 C C . TYR B 1 321 ? 12.867 31.688 11.25 1 98 321 TYR B C 1
ATOM 5646 O O . TYR B 1 321 ? 13.656 32.156 12.055 1 98 321 TYR B O 1
ATOM 5654 N N . GLU B 1 322 ? 12.641 32.219 10.094 1 96.94 322 GLU B N 1
ATOM 5655 C CA . GLU B 1 322 ? 13.062 33.531 9.641 1 96.94 322 GLU B CA 1
ATOM 5656 C C . GLU B 1 322 ? 11.867 34.344 9.148 1 96.94 322 GLU B C 1
ATOM 5658 O O . GLU B 1 322 ? 10.875 33.781 8.688 1 96.94 322 GLU B O 1
ATOM 5663 N N . ASP B 1 323 ? 12.07 35.625 9.25 1 95.06 323 ASP B N 1
ATOM 5664 C CA . ASP B 1 323 ? 11 36.5 8.781 1 95.06 323 ASP B CA 1
ATOM 5665 C C . ASP B 1 323 ? 10.641 36.219 7.328 1 95.06 323 ASP B C 1
ATOM 5667 O O . ASP B 1 323 ? 11.523 36.125 6.469 1 95.06 323 ASP B O 1
ATOM 5671 N N . GLY B 1 324 ? 9.391 36.031 7.113 1 95.31 324 GLY B N 1
ATOM 5672 C CA . GLY B 1 324 ? 8.922 35.75 5.77 1 95.31 324 GLY B CA 1
ATOM 5673 C C . GLY B 1 324 ? 8.484 34.281 5.605 1 95.31 324 GLY B C 1
ATOM 5674 O O . GLY B 1 324 ? 7.773 33.969 4.66 1 95.31 324 GLY B O 1
ATOM 5675 N N . ASP B 1 325 ? 8.938 33.406 6.457 1 97.94 325 ASP B N 1
ATOM 5676 C CA . ASP B 1 325 ? 8.531 32 6.398 1 97.94 325 ASP B CA 1
ATOM 5677 C C . ASP B 1 325 ? 7.031 31.859 6.613 1 97.94 325 ASP B C 1
ATOM 5679 O O . ASP B 1 325 ? 6.414 32.656 7.312 1 97.94 325 ASP B O 1
ATOM 5683 N N . LEU B 1 326 ? 6.504 30.844 6.047 1 98.31 326 LEU B N 1
ATOM 5684 C CA . LEU B 1 326 ? 5.062 30.625 6.055 1 98.31 326 LEU B CA 1
ATOM 5685 C C . LEU B 1 326 ? 4.559 30.359 7.469 1 98.31 326 LEU B C 1
ATOM 5687 O O . LEU B 1 326 ? 3.592 30.984 7.914 1 98.31 326 LEU B O 1
ATOM 5691 N N . CYS B 1 327 ? 5.18 29.453 8.18 1 98.69 327 CYS B N 1
ATOM 5692 C CA . CYS B 1 327 ? 4.695 29.047 9.492 1 98.69 327 CYS B CA 1
ATOM 5693 C C . CYS B 1 327 ? 5.852 28.625 10.391 1 98.69 327 CYS B C 1
ATOM 5695 O O . CYS B 1 327 ? 6.984 28.484 9.93 1 98.69 327 CYS B O 1
ATOM 5697 N N . VAL B 1 328 ? 5.543 28.578 11.68 1 98.75 328 VAL B N 1
ATOM 5698 C CA . VAL B 1 328 ? 6.473 28.062 12.68 1 98.75 328 VAL B CA 1
ATOM 5699 C C . VAL B 1 328 ? 5.801 26.953 13.484 1 98.75 328 VAL B C 1
ATOM 5701 O O . VAL B 1 328 ? 4.625 27.062 13.844 1 98.75 328 VAL B O 1
ATOM 5704 N N . HIS B 1 329 ? 6.484 25.828 13.594 1 98.81 329 HIS B N 1
ATOM 5705 C CA . HIS B 1 329 ? 6.051 24.656 14.336 1 98.81 329 HIS B CA 1
ATOM 5706 C C . HIS B 1 329 ? 6.848 24.5 15.633 1 98.81 329 HIS B C 1
ATOM 5708 O O . HIS B 1 329 ? 8.078 24.5 15.609 1 98.81 329 HIS B O 1
ATOM 5714 N N . PHE B 1 330 ? 6.043 24.422 16.734 1 97.56 330 PHE B N 1
ATOM 5715 C CA . PHE B 1 330 ? 6.652 24.234 18.047 1 97.56 330 PHE B CA 1
ATOM 5716 C C . PHE B 1 330 ? 6.957 22.766 18.312 1 97.56 330 PHE B C 1
ATOM 5718 O O . PHE B 1 330 ? 6.52 22.219 19.328 1 97.56 330 PHE B O 1
ATOM 5725 N N . ALA B 1 331 ? 7.727 22.156 17.391 1 94.88 331 ALA B N 1
ATOM 5726 C CA . ALA B 1 331 ? 7.98 20.734 17.516 1 94.88 331 ALA B CA 1
ATOM 5727 C C . ALA B 1 331 ? 8.602 20.391 18.875 1 94.88 331 ALA B C 1
ATOM 5729 O O . ALA B 1 331 ? 9.578 21.031 19.281 1 94.88 331 ALA B O 1
ATOM 5730 N N . GLY B 1 332 ? 8.016 19.5 19.609 1 93.12 332 GLY B N 1
ATOM 5731 C CA . GLY B 1 332 ? 8.547 19.031 20.891 1 93.12 332 GLY B CA 1
ATOM 5732 C C . GLY B 1 332 ? 8.102 19.875 22.062 1 93.12 332 GLY B C 1
ATOM 5733 O O . GLY B 1 332 ? 8.469 19.594 23.203 1 93.12 332 GLY B O 1
ATOM 5734 N N . CYS B 1 333 ? 7.273 20.828 21.844 1 96.5 333 CYS B N 1
ATOM 5735 C CA . CYS B 1 333 ? 6.953 21.781 22.906 1 96.5 333 CYS B CA 1
ATOM 5736 C C . CYS B 1 333 ? 6.238 21.078 24.062 1 96.5 333 CYS B C 1
ATOM 5738 O O . CYS B 1 333 ? 6.352 21.516 25.203 1 96.5 333 CYS B O 1
ATOM 5740 N N . PHE B 1 334 ? 5.543 19.984 23.828 1 94.06 334 PHE B N 1
ATOM 5741 C CA . PHE B 1 334 ? 4.875 19.25 24.891 1 94.06 334 PHE B CA 1
ATOM 5742 C C . PHE B 1 334 ? 5.887 18.484 25.75 1 94.06 334 PHE B C 1
ATOM 5744 O O . PHE B 1 334 ? 5.695 18.328 26.953 1 94.06 334 PHE B O 1
ATOM 5751 N N . VAL B 1 335 ? 6.887 18.047 25.078 1 91.62 335 VAL B N 1
ATOM 5752 C CA . VAL B 1 335 ? 7.945 17.297 25.766 1 91.62 335 VAL B CA 1
ATOM 5753 C C . VAL B 1 335 ? 8.805 18.266 26.578 1 91.62 335 VAL B C 1
ATOM 5755 O O . VAL B 1 335 ? 9.148 17.969 27.734 1 91.62 335 VAL B O 1
ATOM 5758 N N . PHE B 1 336 ? 9.031 19.438 26.047 1 94.69 336 PHE B N 1
ATOM 5759 C CA . PHE B 1 336 ? 9.961 20.375 26.672 1 94.69 336 PHE B CA 1
ATOM 5760 C C . PHE B 1 336 ? 9.203 21.406 27.5 1 94.69 336 PHE B C 1
ATOM 5762 O O . PHE B 1 336 ? 9.812 22.297 28.094 1 94.69 336 PHE B O 1
ATOM 5769 N N . GLN B 1 337 ? 7.918 21.312 27.484 1 95.75 337 GLN B N 1
ATOM 5770 C CA . GLN B 1 337 ? 7.051 22.203 28.25 1 95.75 337 GLN B CA 1
ATOM 5771 C C . GLN B 1 337 ? 7.273 23.656 27.859 1 95.75 337 GLN B C 1
ATOM 5773 O O . GLN B 1 337 ? 7.414 24.531 28.719 1 95.75 337 GLN B O 1
ATOM 5778 N N . THR B 1 338 ? 7.324 23.875 26.5 1 97.56 338 THR B N 1
ATOM 5779 C CA . THR B 1 338 ? 7.605 25.234 26.016 1 97.56 338 THR B CA 1
ATOM 5780 C C . THR B 1 338 ? 6.48 25.734 25.125 1 97.56 338 THR B C 1
ATOM 5782 O O . THR B 1 338 ? 6.656 26.688 24.375 1 97.56 338 THR B O 1
ATOM 5785 N N . CYS B 1 339 ? 5.328 25.094 25.125 1 98.19 339 CYS B N 1
ATOM 5786 C CA . CYS B 1 339 ? 4.27 25.422 24.188 1 98.19 339 CYS B CA 1
ATOM 5787 C C . CYS B 1 339 ? 3.799 26.859 24.359 1 98.19 339 CYS B C 1
ATOM 5789 O O . CYS B 1 339 ? 3.732 27.625 23.391 1 98.19 339 CYS B O 1
ATOM 5791 N N . ALA B 1 340 ? 3.562 27.203 25.641 1 97.5 340 ALA B N 1
ATOM 5792 C CA . ALA B 1 340 ? 3.094 28.547 25.938 1 97.5 340 ALA B CA 1
ATOM 5793 C C . ALA B 1 340 ? 4.156 29.578 25.578 1 97.5 340 ALA B C 1
ATOM 5795 O O . ALA B 1 340 ? 3.854 30.609 24.969 1 97.5 340 ALA B O 1
ATOM 5796 N N . GLN B 1 341 ? 5.367 29.25 25.969 1 97.5 341 GLN B N 1
ATOM 5797 C CA . GLN B 1 341 ? 6.484 30.156 25.688 1 97.5 341 GLN B CA 1
ATOM 5798 C C . GLN B 1 341 ? 6.641 30.391 24.188 1 97.5 341 GLN B C 1
ATOM 5800 O O . GLN B 1 341 ? 6.859 31.516 23.75 1 97.5 341 GLN B O 1
ATOM 5805 N N . ASN B 1 342 ? 6.566 29.344 23.406 1 98.25 342 ASN B N 1
ATOM 5806 C CA . ASN B 1 342 ? 6.695 29.469 21.969 1 98.25 342 ASN B CA 1
ATOM 5807 C C . ASN B 1 342 ? 5.543 30.266 21.359 1 98.25 342 ASN B C 1
ATOM 5809 O O . ASN B 1 342 ? 5.762 31.125 20.516 1 98.25 342 ASN B O 1
ATOM 5813 N N . PHE B 1 343 ? 4.348 29.953 21.812 1 98.56 343 PHE B N 1
ATOM 5814 C CA . PHE B 1 343 ? 3.207 30.719 21.312 1 98.56 343 PHE B CA 1
ATOM 5815 C C . PHE B 1 343 ? 3.395 32.188 21.578 1 98.56 343 PHE B C 1
ATOM 5817 O O . PHE B 1 343 ? 3.184 33.031 20.688 1 98.56 343 PHE B O 1
ATOM 5824 N N . GLU B 1 344 ? 3.773 32.531 22.797 1 98.06 344 GLU B N 1
ATOM 5825 C CA . GLU B 1 344 ? 3.893 33.906 23.203 1 98.06 344 GLU B CA 1
ATOM 5826 C C . GLU B 1 344 ? 5 34.625 22.422 1 98.06 344 GLU B C 1
ATOM 5828 O O . GLU B 1 344 ? 4.828 35.75 21.984 1 98.06 344 GLU B O 1
ATOM 5833 N N . LYS B 1 345 ? 6.066 33.938 22.234 1 97.69 345 LYS B N 1
ATOM 5834 C CA . LYS B 1 345 ? 7.18 34.469 21.469 1 97.69 345 LYS B CA 1
ATOM 5835 C C . LYS B 1 345 ? 6.754 34.812 20.047 1 97.69 345 LYS B C 1
ATOM 5837 O O . LYS B 1 345 ? 6.926 35.938 19.594 1 97.69 345 LYS B O 1
ATOM 5842 N N . TYR B 1 346 ? 6.148 33.938 19.359 1 98.31 346 TYR B N 1
ATOM 5843 C CA . TYR B 1 346 ? 5.832 34.125 17.953 1 98.31 346 TYR B CA 1
ATOM 5844 C C . TYR B 1 346 ? 4.523 34.875 17.781 1 98.31 346 TYR B C 1
ATOM 5846 O O . TYR B 1 346 ? 4.332 35.594 16.797 1 98.31 346 TYR B O 1
ATOM 5854 N N . GLY B 1 347 ? 3.605 34.75 18.797 1 98 347 GLY B N 1
ATOM 5855 C CA . GLY B 1 347 ? 2.432 35.594 18.812 1 98 347 GLY B CA 1
ATOM 5856 C C . GLY B 1 347 ? 2.775 37.062 18.875 1 98 347 GLY B C 1
ATOM 5857 O O . GLY B 1 347 ? 2.119 37.906 18.234 1 98 347 GLY B O 1
ATOM 5858 N N . LYS B 1 348 ? 3.758 37.344 19.656 1 97.5 348 LYS B N 1
ATOM 5859 C CA . LYS B 1 348 ? 4.223 38.719 19.734 1 97.5 348 LYS B CA 1
ATOM 5860 C C . LYS B 1 348 ? 4.727 39.219 18.375 1 97.5 348 LYS B C 1
ATOM 5862 O O . LYS B 1 348 ? 4.426 40.344 17.969 1 97.5 348 LYS B O 1
ATOM 5867 N N . ILE B 1 349 ? 5.465 38.375 17.719 1 97.06 349 ILE B N 1
ATOM 5868 C CA . ILE B 1 349 ? 6.023 38.719 16.406 1 97.06 349 ILE B CA 1
ATOM 5869 C C . ILE B 1 349 ? 4.898 39 15.414 1 97.06 349 ILE B C 1
ATOM 5871 O O . ILE B 1 349 ? 4.914 40 14.703 1 97.06 349 ILE B O 1
ATOM 5875 N N . ILE B 1 350 ? 3.848 38.156 15.383 1 96.69 350 ILE B N 1
ATOM 5876 C CA . ILE B 1 350 ? 2.713 38.312 14.477 1 96.69 350 ILE B CA 1
ATOM 5877 C C . ILE B 1 350 ? 2 39.625 14.797 1 96.69 350 ILE B C 1
ATOM 5879 O O . ILE B 1 350 ? 1.68 40.406 13.891 1 96.69 350 ILE B O 1
ATOM 5883 N N . THR B 1 351 ? 1.784 39.875 16.078 1 96.56 351 THR B N 1
ATOM 5884 C CA . THR B 1 351 ? 1.012 41.031 16.531 1 96.56 351 THR B CA 1
ATOM 5885 C C . THR B 1 351 ? 1.726 42.344 16.172 1 96.56 351 THR B C 1
ATOM 5887 O O . THR B 1 351 ? 1.091 43.281 15.742 1 96.56 351 THR B O 1
ATOM 5890 N N . GLU B 1 352 ? 2.986 42.312 16.328 1 95.19 352 GLU B N 1
ATOM 5891 C CA . GLU B 1 352 ? 3.777 43.5 16 1 95.19 352 GLU B CA 1
ATOM 5892 C C . GLU B 1 352 ? 3.77 43.781 14.508 1 95.19 352 GLU B C 1
ATOM 5894 O O . GLU B 1 352 ? 3.816 44.938 14.086 1 95.19 352 GLU B O 1
ATOM 5899 N N . LYS B 1 353 ? 3.625 42.781 13.711 1 93 353 LYS B N 1
ATOM 5900 C CA . LYS B 1 353 ? 3.725 42.938 12.266 1 93 353 LYS B CA 1
ATOM 5901 C C . LYS B 1 353 ? 2.344 43.094 11.633 1 93 353 LYS B C 1
ATOM 5903 O O . LYS B 1 353 ? 2.195 43.812 10.633 1 93 353 LYS B O 1
ATOM 5908 N N . GLN B 1 354 ? 1.381 42.406 12.219 1 89.5 354 GLN B N 1
ATOM 5909 C CA . GLN B 1 354 ? 0.129 42.312 11.477 1 89.5 354 GLN B CA 1
ATOM 5910 C C . GLN B 1 354 ? -1.049 42.812 12.32 1 89.5 354 GLN B C 1
ATOM 5912 O O . GLN B 1 354 ? -2.199 42.75 11.875 1 89.5 354 GLN B O 1
ATOM 5917 N N . GLY B 1 355 ? -0.788 43.219 13.539 1 91.19 355 GLY B N 1
ATOM 5918 C CA . GLY B 1 355 ? -1.837 43.781 14.375 1 91.19 355 GLY B CA 1
ATOM 5919 C C . GLY B 1 355 ? -2.447 42.781 15.328 1 91.19 355 GLY B C 1
ATOM 5920 O O . GLY B 1 355 ? -1.962 41.656 15.438 1 91.19 355 GLY B O 1
ATOM 5921 N N . HIS B 1 356 ? -3.492 43.156 15.984 1 91.62 356 HIS B N 1
ATOM 5922 C CA . HIS B 1 356 ? -4.055 42.406 17.094 1 91.62 356 HIS B CA 1
ATOM 5923 C C . HIS B 1 356 ? -5.324 41.656 16.672 1 91.62 356 HIS B C 1
ATOM 5925 O O . HIS B 1 356 ? -5.969 41 17.5 1 91.62 356 HIS B O 1
ATOM 5931 N N . ASP B 1 357 ? -5.645 41.719 15.453 1 93 357 ASP B N 1
ATOM 5932 C CA . ASP B 1 357 ? -6.961 41.281 15.008 1 93 357 ASP B CA 1
ATOM 5933 C C . ASP B 1 357 ? -7 39.75 14.836 1 93 357 ASP B C 1
ATOM 5935 O O . ASP B 1 357 ? -8.062 39.188 14.578 1 93 357 ASP B O 1
ATOM 5939 N N . TRP B 1 358 ? -5.93 39.062 15.078 1 96.12 358 TRP B N 1
ATOM 5940 C CA . TRP B 1 358 ? -5.91 37.625 14.82 1 96.12 358 TRP B CA 1
ATOM 5941 C C . TRP B 1 358 ? -6.172 36.844 16.094 1 96.12 358 TRP B C 1
ATOM 5943 O O . TRP B 1 358 ? -6.238 35.594 16.078 1 96.12 358 TRP B O 1
ATOM 5953 N N . PHE B 1 359 ? -6.539 37.469 17.234 1 97.44 359 PHE B N 1
ATOM 5954 C CA . PHE B 1 359 ? -6.898 36.781 18.469 1 97.44 359 PHE B CA 1
ATOM 5955 C C . PHE B 1 359 ? -8.375 36.438 18.484 1 97.44 359 PHE B C 1
ATOM 5957 O O . PHE B 1 359 ? -9.219 37.219 18.016 1 97.44 359 PHE B O 1
ATOM 5964 N N . ASP B 1 360 ? -8.633 35.281 18.953 1 97.94 360 ASP B N 1
ATOM 5965 C CA . ASP B 1 360 ? -10.016 35 19.312 1 97.94 360 ASP B CA 1
ATOM 5966 C C . ASP B 1 360 ? -10.508 35.906 20.406 1 97.94 360 ASP B C 1
ATOM 5968 O O . ASP B 1 360 ? -9.812 36.125 21.406 1 97.94 360 ASP B O 1
ATOM 5972 N N . PRO B 1 361 ? -11.781 36.469 20.281 1 97.44 361 PRO B N 1
ATOM 5973 C CA . PRO B 1 361 ? -12.281 37.438 21.266 1 97.44 361 PRO B CA 1
ATOM 5974 C C . PRO B 1 361 ? -12.266 36.875 22.688 1 97.44 361 PRO B C 1
ATOM 5976 O O . PRO B 1 361 ? -12.008 37.625 23.641 1 97.44 361 PRO B O 1
ATOM 5979 N N . SER B 1 362 ? -12.469 35.594 22.891 1 97.12 362 SER B N 1
ATOM 5980 C CA . SER B 1 362 ? -12.562 35 24.219 1 97.12 362 SER B CA 1
ATOM 5981 C C . SER B 1 362 ? -11.188 34.844 24.859 1 97.12 362 SER B C 1
ATOM 5983 O O . SER B 1 362 ? -11.078 34.688 26.078 1 97.12 362 SER B O 1
ATOM 5985 N N . GLU B 1 363 ? -10.141 34.938 24.016 1 97.88 363 GLU B N 1
ATOM 5986 C CA . GLU B 1 363 ? -8.789 34.719 24.516 1 97.88 363 GLU B CA 1
ATOM 5987 C C . GLU B 1 363 ? -7.949 36 24.438 1 97.88 363 GLU B C 1
ATOM 5989 O O . GLU B 1 363 ? -6.82 36.031 24.938 1 97.88 363 GLU B O 1
ATOM 5994 N N . LYS B 1 364 ? -8.5 37 23.891 1 97.06 364 LYS B N 1
ATOM 5995 C CA . LYS B 1 364 ? -7.766 38.219 23.516 1 97.06 364 LYS B CA 1
ATOM 5996 C C . LYS B 1 364 ? -7.137 38.875 24.734 1 97.06 364 LYS B C 1
ATOM 5998 O O . LYS B 1 364 ? -5.938 39.156 24.75 1 97.06 364 LYS B O 1
ATOM 6003 N N . GLU B 1 365 ? -7.949 39.125 25.766 1 96 365 GLU B N 1
ATOM 6004 C CA . GLU B 1 365 ? -7.449 39.812 26.953 1 96 365 GLU B CA 1
ATOM 6005 C C . GLU B 1 365 ? -6.301 39.031 27.594 1 96 365 GLU B C 1
ATOM 6007 O O . GLU B 1 365 ? -5.262 39.594 27.922 1 96 365 GLU B O 1
ATOM 6012 N N . TYR B 1 366 ? -6.504 37.75 27.781 1 96.88 366 TYR B N 1
ATOM 6013 C CA . TYR B 1 366 ? -5.484 36.906 28.391 1 96.88 366 TYR B CA 1
ATOM 6014 C C . TYR B 1 366 ? -4.199 36.906 27.578 1 96.88 366 TYR B C 1
ATOM 6016 O O . TYR B 1 366 ? -3.109 37.094 28.141 1 96.88 366 TYR B O 1
ATOM 6024 N N . ILE B 1 367 ? -4.297 36.781 26.234 1 97.62 367 ILE B N 1
ATOM 6025 C CA . ILE B 1 367 ? -3.139 36.688 25.359 1 97.62 367 ILE B CA 1
ATOM 6026 C C . ILE B 1 367 ? -2.4 38.031 25.328 1 97.62 367 ILE B C 1
ATOM 6028 O O . ILE B 1 367 ? -1.172 38.062 25.406 1 97.62 367 ILE B O 1
ATOM 6032 N N . GLU B 1 368 ? -3.143 39.062 25.25 1 95.88 368 GLU B N 1
ATOM 6033 C CA . GLU B 1 368 ? -2.512 40.375 25.219 1 95.88 368 GLU B CA 1
ATOM 6034 C C . GLU B 1 368 ? -1.714 40.656 26.484 1 95.88 368 GLU B C 1
ATOM 6036 O O . GLU B 1 368 ? -0.626 41.219 26.438 1 95.88 368 GLU B O 1
ATOM 6041 N N . GLN B 1 369 ? -2.225 40.219 27.625 1 95.81 369 GLN B N 1
ATOM 6042 C CA . GLN B 1 369 ? -1.517 40.375 28.891 1 95.81 369 GLN B CA 1
ATOM 6043 C C . GLN B 1 369 ? -0.224 39.562 28.906 1 95.81 369 GLN B C 1
ATOM 6045 O O . GLN B 1 369 ? 0.773 40 29.484 1 95.81 369 GLN B O 1
ATOM 6050 N N . ARG B 1 370 ? -0.272 38.438 28.297 1 95.31 370 ARG B N 1
ATOM 6051 C CA . ARG B 1 370 ? 0.892 37.562 28.281 1 95.31 370 ARG B CA 1
ATOM 6052 C C . ARG B 1 370 ? 1.943 38.094 27.297 1 95.31 370 ARG B C 1
ATOM 6054 O O . ARG B 1 370 ? 3.145 37.969 27.547 1 95.31 370 ARG B O 1
ATOM 6061 N N . LEU B 1 371 ? 1.492 38.594 26.156 1 94.69 371 LEU B N 1
ATOM 6062 C CA . LEU B 1 371 ? 2.4 39.062 25.109 1 94.69 371 LEU B CA 1
ATOM 6063 C C . LEU B 1 371 ? 3.039 40.406 25.5 1 94.69 371 LEU B C 1
ATOM 6065 O O . LEU B 1 371 ? 4.188 40.656 25.141 1 94.69 371 LEU B O 1
ATOM 6069 N N . PHE B 1 372 ? 2.273 41.219 26.188 1 92.38 372 PHE B N 1
ATOM 6070 C CA . PHE B 1 372 ? 2.705 42.562 26.547 1 92.38 372 PHE B CA 1
ATOM 6071 C C . PHE B 1 372 ? 2.436 42.844 28.031 1 92.38 372 PHE B C 1
ATOM 6073 O O . PHE B 1 372 ? 1.552 43.625 28.359 1 92.38 372 PHE B O 1
ATOM 6080 N N . PRO B 1 373 ? 3.309 42.188 28.797 1 86.44 373 PRO B N 1
ATOM 6081 C CA . PRO B 1 373 ? 3.08 42.406 30.234 1 86.44 373 PRO B CA 1
ATOM 6082 C C . PRO B 1 373 ? 3.275 43.875 30.656 1 86.44 373 PRO B C 1
ATOM 6084 O O . PRO B 1 373 ? 4.156 44.562 30.125 1 86.44 373 PRO B O 1
ATOM 6087 N N . GLN B 1 374 ? 2.25 44.469 31.234 1 80.12 374 GLN B N 1
ATOM 6088 C CA . GLN B 1 374 ? 2.381 45.812 31.781 1 80.12 374 GLN B CA 1
ATOM 6089 C C . GLN B 1 374 ? 3.43 45.844 32.875 1 80.12 374 GLN B C 1
ATOM 6091 O O . GLN B 1 374 ? 3.576 44.906 33.656 1 80.12 374 GLN B O 1
ATOM 6096 N N . PRO B 1 375 ? 4.234 47.094 32.844 1 71.81 375 PRO B N 1
ATOM 6097 C CA . PRO B 1 375 ? 5.219 47.281 33.906 1 71.81 375 PRO B CA 1
ATOM 6098 C C . PRO B 1 375 ? 4.586 47.281 35.312 1 71.81 375 PRO B C 1
ATOM 6100 O O . PRO B 1 375 ? 3.432 47.688 35.469 1 71.81 375 PRO B O 1
#

GO terms:
  GO:0031278 alpha-1,2-galactosyltransferase activity (F, EXP)
  GO:0006493 protein O-linked glycosylation (P, EXP)
  GO:0005783 endoplasmic reticulum (C, HDA)
  GO:0005794 Golgi apparatus (C, HDA)
  GO:0006487 protein N-linked glycosylation (P, IMP)